Protein AF-0000000075414018 (afdb_homodimer)

Radius of gyration: 24.76 Å; Cα contacts (8 Å, |Δi|>4): 828; chains: 2; bounding box: 47×87×66 Å

Nearest PDB structures (foldseek):
  7f3n-assembly1_A  TM=3.105E-01  e=4.179E+00  Ralstonia pseudosolanacearum GMI1000
  7kpt-assembly1_A  TM=2.726E-01  e=4.692E+00  Penicillium citrinum
  1mwt-assembly2_B  TM=1.739E-01  e=2.953E+00  Staphylococcus aureus
  7f3n-assembly1_A  TM=3.103E-01  e=3.962E+00  Ralstonia pseudosolanacearum GMI1000
  8esr-assembly1_A  TM=2.698E-01  e=2.080E+00  Schizosaccharomyces pombe

Foldseek 3Di:
DPPPQPLDLVSVVVCLVPDDQDPVDDLLVSLLSVLCSQAVNLQSVLQVVPVNRVLPPQPDFWLCVCVRHPQSSLQSLLCSQAVWHKDADFCFDPPDPDRHTFRMWTADPPDDRQTQETEHEGGLNDDPVVQVVRVVVQVVSNVRSVLVVQVVCLVVQADGDQAAKGKYWYYYNQKIWIWIWHDDVHIDIGTQAMAGHQRYSVCVVRVVRVSVSSNSSSNVNNVNSVSVVVRRPPDRPDPPVSVVSVVVSVVVVD/DPPPQPLDLVSVVVCLVPDDQDPVDDLVVSLLSVLCSQAVVLQSVLQVVPVNRVLPPQPDFWLVVCVRHPQSSLQSLLCSQAVWHKDADFCFDPPDPDRHTFRMWTADPPPGRQTQETEHEGGQNDDPVVQVVRVVVQLVSNVRSVLVVQVVCLVVQADGDQAAKGKYWYYYNQKIWIWIWHDDVHIDIGTQAMAGHQRYSVCVVRVVRVSVSSNSSSNVNNVNSVSVVVRRPPDRPDPPVSVVSVVVSVVVVD

Structure (mmCIF, N/CA/C/O backbone):
data_AF-0000000075414018-model_v1
#
loop_
_entity.id
_entity.type
_entity.pdbx_description
1 polymer 'Uncharacterized protein'
#
loop_
_atom_site.group_PDB
_atom_site.id
_atom_site.type_symbol
_atom_site.label_atom_id
_atom_site.label_alt_id
_atom_site.label_comp_id
_atom_site.label_asym_id
_atom_site.label_entity_id
_atom_site.label_seq_id
_atom_site.pdbx_PDB_ins_code
_atom_site.Cartn_x
_atom_site.Cartn_y
_atom_site.Cartn_z
_atom_site.occupancy
_atom_site.B_iso_or_equiv
_atom_site.auth_seq_id
_atom_site.auth_comp_id
_atom_site.auth_asym_id
_atom_site.auth_atom_id
_atom_site.pdbx_PDB_model_num
ATOM 1 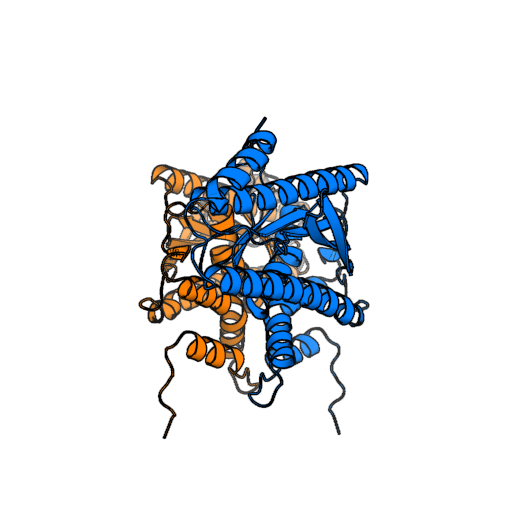N N . MET A 1 1 ? -22.734 8.133 -31.516 1 28.34 1 MET A N 1
ATOM 2 C CA . MET A 1 1 ? -23.406 7.254 -30.562 1 28.34 1 MET A CA 1
ATOM 3 C C . MET A 1 1 ? -22.453 6.789 -29.484 1 28.34 1 MET A C 1
ATOM 5 O O . MET A 1 1 ? -21.391 6.246 -29.781 1 28.34 1 MET A O 1
ATOM 9 N N . SER A 1 2 ? -22.469 7.406 -28.297 1 36.97 2 SER A N 1
ATOM 10 C CA . SER A 1 2 ? -21.609 7.09 -27.172 1 36.97 2 SER A CA 1
ATOM 11 C C . SER A 1 2 ? -21.609 5.594 -26.875 1 36.97 2 SER A C 1
ATOM 13 O O . SER A 1 2 ? -22.656 4.969 -26.797 1 36.97 2 SER A O 1
ATOM 15 N N . GLN A 1 3 ? -20.703 4.945 -27.406 1 41.31 3 GLN A N 1
ATOM 16 C CA . GLN A 1 3 ? -20.672 3.506 -27.172 1 41.31 3 GLN A CA 1
ATOM 17 C C . GLN A 1 3 ? -21.203 3.16 -25.781 1 41.31 3 GLN A C 1
ATOM 19 O O . GLN A 1 3 ? -21.016 3.928 -24.844 1 41.31 3 GLN A O 1
ATOM 24 N N . PRO A 1 4 ? -22.141 2.365 -25.75 1 46.34 4 PRO A N 1
ATOM 25 C CA . PRO A 1 4 ? -22.688 1.96 -24.438 1 46.34 4 PRO A CA 1
ATOM 26 C C . PRO A 1 4 ? -21.594 1.666 -23.422 1 46.34 4 PRO A C 1
ATOM 28 O O . PRO A 1 4 ? -20.531 1.152 -23.766 1 46.34 4 PRO A O 1
ATOM 31 N N . GLU A 1 5 ? -21.562 2.484 -22.328 1 54.38 5 GLU A N 1
ATOM 32 C CA . GLU A 1 5 ? -20.609 2.4 -21.234 1 54.38 5 GLU A CA 1
ATOM 33 C C . GLU A 1 5 ? -20.5 0.971 -20.719 1 54.38 5 GLU A C 1
ATOM 35 O O . GLU A 1 5 ? -21.5 0.322 -20.422 1 54.38 5 GLU A O 1
ATOM 40 N N . ASP A 1 6 ? -19.547 0.156 -21.141 1 59.69 6 ASP A N 1
ATOM 41 C CA . ASP A 1 6 ? -19.203 -1.153 -20.594 1 59.69 6 ASP A CA 1
ATOM 42 C C . ASP A 1 6 ? -18.938 -1.069 -19.094 1 59.69 6 ASP A C 1
ATOM 44 O O . ASP A 1 6 ? -17.906 -0.539 -18.672 1 59.69 6 ASP A O 1
ATOM 48 N N . HIS A 1 7 ? -20.016 -1.499 -18.344 1 67.06 7 HIS A N 1
ATOM 49 C CA . HIS A 1 7 ? -19.922 -1.432 -16.875 1 67.06 7 HIS A CA 1
ATOM 50 C C . HIS A 1 7 ? -19.297 -2.699 -16.312 1 67.06 7 HIS A C 1
ATOM 52 O O . HIS A 1 7 ? -19.469 -3.006 -15.133 1 67.06 7 HIS A O 1
ATOM 58 N N . SER A 1 8 ? -18.609 -3.324 -17.297 1 70.88 8 SER A N 1
ATOM 59 C CA . SER A 1 8 ? -17.859 -4.5 -16.875 1 70.88 8 SER A CA 1
ATOM 60 C C . SER A 1 8 ? -16.547 -4.102 -16.219 1 70.88 8 SER A C 1
ATOM 62 O O . SER A 1 8 ? -16.172 -2.928 -16.219 1 70.88 8 SER A O 1
ATOM 64 N N . ALA A 1 9 ? -15.969 -5.062 -15.555 1 74.94 9 ALA A N 1
ATOM 65 C CA . ALA A 1 9 ? -14.656 -4.855 -14.953 1 74.94 9 ALA A CA 1
ATOM 66 C C . ALA A 1 9 ? -13.672 -4.285 -15.977 1 74.94 9 ALA A C 1
ATOM 68 O O . ALA A 1 9 ? -12.945 -3.34 -15.68 1 74.94 9 ALA A O 1
ATOM 69 N N . ARG A 1 10 ? -13.773 -4.805 -17.125 1 77 10 ARG A N 1
ATOM 70 C CA . ARG A 1 10 ? -12.883 -4.352 -18.188 1 77 10 ARG A CA 1
ATOM 71 C C . ARG A 1 10 ? -13.227 -2.926 -18.625 1 77 10 ARG A C 1
ATOM 73 O O . ARG A 1 10 ? -12.328 -2.113 -18.859 1 77 10 ARG A O 1
ATOM 80 N N . GLY A 1 11 ? -14.508 -2.703 -18.656 1 78.69 11 GLY A N 1
ATOM 81 C CA . GLY A 1 11 ? -14.938 -1.36 -19.016 1 78.69 11 GLY A CA 1
ATOM 82 C C . GLY A 1 11 ? -14.445 -0.3 -18.047 1 78.69 11 GLY A C 1
ATOM 83 O O . GLY A 1 11 ? -13.969 0.756 -18.469 1 78.69 11 GLY A O 1
ATOM 84 N N . TRP A 1 12 ? -14.492 -0.627 -16.812 1 82.44 12 TRP A N 1
ATOM 85 C CA . TRP A 1 12 ? -14.031 0.314 -15.797 1 82.44 12 TRP A CA 1
ATOM 86 C C . TRP A 1 12 ? -12.523 0.477 -15.852 1 82.44 12 TRP A C 1
ATOM 88 O O . TRP A 1 12 ? -12.008 1.592 -15.734 1 82.44 12 TRP A O 1
ATOM 98 N N . ASP A 1 13 ? -11.891 -0.584 -16.062 1 80.44 13 ASP A N 1
ATOM 99 C CA . ASP A 1 13 ? -10.438 -0.55 -16.188 1 80.44 13 ASP A CA 1
ATOM 100 C C . ASP A 1 13 ? -10.008 0.32 -17.359 1 80.44 13 ASP A C 1
ATOM 102 O O . ASP A 1 13 ? -9.102 1.146 -17.234 1 80.44 13 ASP A O 1
ATOM 106 N N . ASP A 1 14 ? -10.703 0.189 -18.391 1 80.56 14 ASP A N 1
ATOM 107 C CA . ASP A 1 14 ? -10.406 0.976 -19.578 1 80.56 14 ASP A CA 1
ATOM 108 C C . ASP A 1 14 ? -10.719 2.453 -19.359 1 80.56 14 ASP A C 1
ATOM 110 O O . ASP A 1 14 ? -9.953 3.326 -19.781 1 80.56 14 ASP A O 1
ATOM 114 N N . ALA A 1 15 ? -11.781 2.639 -18.719 1 82.62 15 ALA A N 1
ATOM 115 C CA . ALA A 1 15 ? -12.195 4.016 -18.469 1 82.62 15 ALA A CA 1
ATOM 116 C C . ALA A 1 15 ? -11.164 4.746 -17.609 1 82.62 15 ALA A C 1
ATOM 118 O O . ALA A 1 15 ? -10.797 5.887 -17.906 1 82.62 15 ALA A O 1
ATOM 119 N N . ILE A 1 16 ? -10.672 4.082 -16.625 1 83 16 ILE A N 1
ATOM 120 C CA . ILE A 1 16 ? -9.719 4.703 -15.711 1 83 16 ILE A CA 1
ATOM 121 C C . ILE A 1 16 ? -8.391 4.918 -16.422 1 83 16 ILE A C 1
ATOM 123 O O . ILE A 1 16 ? -7.77 5.98 -16.297 1 83 16 ILE A O 1
ATOM 127 N N . ASN A 1 17 ? -8.039 3.988 -17.172 1 79.38 17 ASN A N 1
ATOM 128 C CA . ASN A 1 17 ? -6.746 4.051 -17.844 1 79.38 17 ASN A CA 1
ATOM 129 C C . ASN A 1 17 ? -6.742 5.105 -18.953 1 79.38 17 ASN A C 1
ATOM 131 O O . ASN A 1 17 ? -5.711 5.719 -19.234 1 79.38 17 ASN A O 1
ATOM 135 N N . ASN A 1 18 ? -7.906 5.355 -19.469 1 79.25 18 ASN A N 1
ATOM 136 C CA . ASN A 1 18 ? -7.965 6.262 -20.609 1 79.25 18 ASN A CA 1
ATOM 137 C C . ASN A 1 18 ? -8.438 7.652 -20.203 1 79.25 18 ASN A C 1
ATOM 139 O O . ASN A 1 18 ? -8.594 8.531 -21.047 1 79.25 18 ASN A O 1
ATOM 143 N N . THR A 1 19 ? -8.703 7.707 -18.953 1 83.25 19 THR A N 1
ATOM 144 C CA . THR A 1 19 ? -9.055 9.039 -18.469 1 83.25 19 THR A CA 1
ATOM 145 C C . THR A 1 19 ? -7.902 10.016 -18.703 1 83.25 19 THR A C 1
ATOM 147 O O . THR A 1 19 ? -6.781 9.781 -18.25 1 83.25 19 THR A O 1
ATOM 150 N N . ILE A 1 20 ? -8.18 11.031 -19.406 1 79.81 20 ILE A N 1
ATOM 151 C CA . ILE A 1 20 ? -7.16 12.023 -19.719 1 79.81 20 ILE A CA 1
ATOM 152 C C . ILE A 1 20 ? -7.172 13.125 -18.656 1 79.81 20 ILE A C 1
ATOM 154 O O . ILE A 1 20 ? -8.234 13.617 -18.266 1 79.81 20 ILE A O 1
ATOM 158 N N . ILE A 1 21 ? -6.059 13.375 -18.141 1 83.88 21 ILE A N 1
ATOM 159 C CA . ILE A 1 21 ? -5.879 14.547 -17.281 1 83.88 21 ILE A CA 1
ATOM 160 C C . ILE A 1 21 ? -5.43 15.734 -18.125 1 83.88 21 ILE A C 1
ATOM 162 O O . ILE A 1 21 ? -4.281 15.797 -18.562 1 83.88 21 ILE A O 1
ATOM 166 N N . SER A 1 22 ? -6.348 16.594 -18.359 1 81.56 22 SER A N 1
ATOM 167 C CA . SER A 1 22 ? -6.141 17.703 -19.281 1 81.56 22 SER A CA 1
ATOM 168 C C . SER A 1 22 ? -5.699 18.969 -18.547 1 81.56 22 SER A C 1
ATOM 170 O O . SER A 1 22 ? -6.137 19.219 -17.422 1 81.56 22 SER A O 1
ATOM 172 N N . ASN A 1 23 ? -4.949 19.672 -19.25 1 79.56 23 ASN A N 1
ATOM 173 C CA . ASN A 1 23 ? -4.52 20.953 -18.703 1 79.56 23 ASN A CA 1
ATOM 174 C C . ASN A 1 23 ? -5.672 21.953 -18.656 1 79.56 23 ASN A C 1
ATOM 176 O O . ASN A 1 23 ? -5.574 22.984 -17.984 1 79.56 23 ASN A O 1
ATOM 180 N N . THR A 1 24 ? -6.738 21.609 -19.312 1 86.75 24 THR A N 1
ATOM 181 C CA . THR A 1 24 ? -7.895 22.5 -19.297 1 86.75 24 THR A CA 1
ATOM 182 C C . THR A 1 24 ? -8.781 22.219 -18.094 1 86.75 24 THR A C 1
ATOM 184 O O . THR A 1 24 ? -9.688 23 -17.781 1 86.75 24 THR A O 1
ATOM 187 N N . ASP A 1 25 ? -8.5 21.188 -17.422 1 86.69 25 ASP A N 1
ATOM 188 C CA . ASP A 1 25 ? -9.234 20.859 -16.203 1 86.69 25 ASP A CA 1
ATOM 189 C C . ASP A 1 25 ? -8.891 21.812 -15.078 1 86.69 25 ASP A C 1
ATOM 191 O O . ASP A 1 25 ? -7.773 22.328 -15.008 1 86.69 25 ASP A O 1
ATOM 195 N N . SER A 1 26 ? -9.992 22.078 -14.273 1 92.44 26 SER A N 1
ATOM 196 C CA . SER A 1 26 ? -9.664 22.75 -13.031 1 92.44 26 SER A CA 1
ATOM 197 C C . SER A 1 26 ? -8.695 21.938 -12.188 1 92.44 26 SER A C 1
ATOM 199 O O . SER A 1 26 ? -8.602 20.719 -12.344 1 92.44 26 SER A O 1
ATOM 201 N N . ASP A 1 27 ? -7.996 22.578 -11.32 1 91.06 27 ASP A N 1
ATOM 202 C CA . ASP A 1 27 ? -7.035 21.906 -10.453 1 91.06 27 ASP A CA 1
ATOM 203 C C . ASP A 1 27 ? -7.711 20.797 -9.656 1 91.06 27 ASP A C 1
ATOM 205 O O . ASP A 1 27 ? -7.16 19.688 -9.531 1 91.06 27 ASP A O 1
ATOM 209 N N . ILE A 1 28 ? -8.875 21.125 -9.188 1 93.5 28 ILE A N 1
ATOM 210 C CA . ILE A 1 28 ? -9.602 20.172 -8.375 1 93.5 28 ILE A CA 1
ATOM 211 C C . ILE A 1 28 ? -9.961 18.938 -9.219 1 93.5 28 ILE A C 1
ATOM 213 O O . ILE A 1 28 ? -9.859 17.812 -8.75 1 93.5 28 ILE A O 1
ATOM 217 N N . LEU A 1 29 ? -10.406 19.156 -10.422 1 93.88 29 LEU A N 1
ATOM 218 C CA . LEU A 1 29 ? -10.781 18.047 -11.297 1 93.88 29 LEU A CA 1
ATOM 219 C C . LEU A 1 29 ? -9.562 17.234 -11.703 1 93.88 29 LEU A C 1
ATOM 221 O O . LEU A 1 29 ? -9.617 16 -11.727 1 93.88 29 LEU A O 1
ATOM 225 N N . MET A 1 30 ? -8.5 17.906 -12.016 1 93.06 30 MET A N 1
ATOM 226 C CA . MET A 1 30 ? -7.258 17.203 -12.359 1 93.06 30 MET A CA 1
ATOM 227 C C . MET A 1 30 ? -6.805 16.312 -11.219 1 93.06 30 MET A C 1
ATOM 229 O O . MET A 1 30 ? -6.496 15.133 -11.438 1 93.06 30 MET A O 1
ATOM 233 N N . ASN A 1 31 ? -6.824 16.875 -10.07 1 94.56 31 ASN A N 1
ATOM 234 C CA . ASN A 1 31 ? -6.391 16.141 -8.891 1 94.56 31 ASN A CA 1
ATOM 235 C C . ASN A 1 31 ? -7.34 14.992 -8.555 1 94.56 31 ASN A C 1
ATOM 237 O O . ASN A 1 31 ? -6.906 13.93 -8.109 1 94.56 31 ASN A O 1
ATOM 241 N N . THR A 1 32 ? -8.586 15.242 -8.797 1 95.88 32 THR A N 1
ATOM 242 C CA . THR A 1 32 ? -9.562 14.188 -8.57 1 95.88 32 THR A CA 1
ATOM 243 C C . THR A 1 32 ? -9.328 13.023 -9.523 1 95.88 32 THR A C 1
ATOM 245 O O . THR A 1 32 ? -9.367 11.859 -9.109 1 95.88 32 THR A O 1
ATOM 248 N N . LYS A 1 33 ? -9.109 13.312 -10.758 1 93.06 33 LYS A N 1
ATOM 249 C CA . LYS A 1 33 ? -8.812 12.273 -11.742 1 93.06 33 LYS A CA 1
ATOM 250 C C . LYS A 1 33 ? -7.562 11.492 -11.359 1 93.06 33 LYS A C 1
ATOM 252 O O . LYS A 1 33 ? -7.531 10.266 -11.477 1 93.06 33 LYS A O 1
ATOM 257 N N . LYS A 1 34 ? -6.57 12.211 -10.867 1 92.88 34 LYS A N 1
ATOM 258 C CA . LYS A 1 34 ? -5.34 11.562 -10.422 1 92.88 34 LYS A CA 1
ATOM 259 C C . LYS A 1 34 ? -5.609 10.617 -9.258 1 92.88 34 LYS A C 1
ATOM 261 O O . LYS A 1 34 ? -5.109 9.492 -9.234 1 92.88 34 LYS A O 1
ATOM 266 N N . LEU A 1 35 ? -6.391 11.086 -8.344 1 95.56 35 LEU A N 1
ATOM 267 C CA . LEU A 1 35 ? -6.742 10.281 -7.176 1 95.56 35 LEU A CA 1
ATOM 268 C C . LEU A 1 35 ? -7.453 9 -7.598 1 95.56 35 LEU A C 1
ATOM 270 O O . LEU A 1 35 ? -7.129 7.914 -7.105 1 95.56 35 LEU A O 1
ATOM 274 N N . MET A 1 36 ? -8.375 9.125 -8.5 1 94.5 36 MET A N 1
ATOM 275 C CA . MET A 1 36 ? -9.133 7.973 -8.977 1 94.5 36 MET A CA 1
ATOM 276 C C . MET A 1 36 ? -8.227 6.977 -9.688 1 94.5 36 MET A C 1
ATOM 278 O O . MET A 1 36 ? -8.328 5.77 -9.469 1 94.5 36 MET A O 1
ATOM 282 N N . LYS A 1 37 ? -7.332 7.465 -10.453 1 91.31 37 LYS A N 1
ATOM 283 C CA . LYS A 1 37 ? -6.418 6.609 -11.203 1 91.31 37 LYS A CA 1
ATOM 284 C C . LYS A 1 37 ? -5.516 5.816 -10.258 1 91.31 37 LYS A C 1
ATOM 286 O O . LYS A 1 37 ? -5.168 4.668 -10.547 1 91.31 37 LYS A O 1
ATOM 291 N N . GLU A 1 38 ? -5.195 6.391 -9.141 1 92.81 38 GLU A N 1
ATOM 292 C CA . GLU A 1 38 ? -4.238 5.777 -8.227 1 92.81 38 GLU A CA 1
ATOM 293 C C . GLU A 1 38 ? -4.926 4.785 -7.293 1 92.81 38 GLU A C 1
ATOM 295 O O . GLU A 1 38 ? -4.277 3.9 -6.73 1 92.81 38 GLU A O 1
ATOM 300 N N . THR A 1 39 ? -6.215 4.938 -7.145 1 95.06 39 THR A N 1
ATOM 301 C CA . THR A 1 39 ? -6.785 4.188 -6.027 1 95.06 39 THR A CA 1
ATOM 302 C C . THR A 1 39 ? -7.887 3.25 -6.512 1 95.06 39 THR A C 1
ATOM 304 O O . THR A 1 39 ? -8.125 2.201 -5.91 1 95.06 39 THR A O 1
ATOM 307 N N . LEU A 1 40 ? -8.547 3.539 -7.559 1 94.62 40 LEU A N 1
ATOM 308 C CA . LEU A 1 40 ? -9.719 2.779 -7.988 1 94.62 40 LEU A CA 1
ATOM 309 C C . LEU A 1 40 ? -9.32 1.375 -8.43 1 94.62 40 LEU A C 1
ATOM 311 O O . LEU A 1 40 ? -10.047 0.41 -8.18 1 94.62 40 LEU A O 1
ATOM 315 N N . PRO A 1 41 ? -8.148 1.21 -9.102 1 92.06 41 PRO A N 1
ATOM 316 C CA . PRO A 1 41 ? -7.781 -0.121 -9.594 1 92.06 41 PRO A CA 1
ATOM 317 C C . PRO A 1 41 ? -7.734 -1.167 -8.484 1 92.06 41 PRO A C 1
ATOM 319 O O . PRO A 1 41 ? -8.031 -2.34 -8.719 1 92.06 41 PRO A O 1
ATOM 322 N N . LYS A 1 42 ? -7.406 -0.772 -7.301 1 93.81 42 LYS A N 1
ATOM 323 C CA . LYS A 1 42 ? -7.352 -1.711 -6.184 1 93.81 42 LYS A CA 1
ATOM 324 C C . LYS A 1 42 ? -8.734 -2.279 -5.875 1 93.81 42 LYS A C 1
ATOM 326 O O . LYS A 1 42 ? -8.867 -3.461 -5.547 1 93.81 42 LYS A O 1
ATOM 331 N N . PHE A 1 43 ? -9.688 -1.477 -5.996 1 95.06 43 PHE A N 1
ATOM 332 C CA . PHE A 1 43 ? -11.055 -1.914 -5.742 1 95.06 43 PHE A CA 1
ATOM 333 C C . PHE A 1 43 ? -11.562 -2.785 -6.883 1 95.06 43 PHE A C 1
ATOM 335 O O . PHE A 1 43 ? -12.18 -3.826 -6.648 1 95.06 43 PHE A O 1
ATOM 342 N N . LEU A 1 44 ? -11.266 -2.377 -8.07 1 93.38 44 LEU A N 1
ATOM 343 C CA . LEU A 1 44 ? -11.719 -3.152 -9.219 1 93.38 44 LEU A CA 1
ATOM 344 C C . LEU A 1 44 ? -11.117 -4.555 -9.203 1 93.38 44 LEU A C 1
ATOM 346 O O . LEU A 1 44 ? -11.797 -5.527 -9.531 1 93.38 44 LEU A O 1
ATOM 350 N N . LYS A 1 45 ? -9.852 -4.555 -8.844 1 92.88 45 LYS A N 1
ATOM 351 C CA . LYS A 1 45 ? -9.188 -5.844 -8.664 1 92.88 45 LYS A CA 1
ATOM 352 C C . LYS A 1 45 ? -9.938 -6.719 -7.668 1 92.88 45 LYS A C 1
ATOM 354 O O . LYS A 1 45 ? -10.203 -7.891 -7.938 1 92.88 45 LYS A O 1
ATOM 359 N N . ALA A 1 46 ? -10.273 -6.195 -6.574 1 93.81 46 ALA A N 1
ATOM 360 C CA . ALA A 1 46 ? -10.992 -6.941 -5.547 1 93.81 46 ALA A CA 1
ATOM 361 C C . ALA A 1 46 ? -12.359 -7.402 -6.055 1 93.81 46 ALA A C 1
ATOM 363 O O . ALA A 1 46 ? -12.758 -8.547 -5.836 1 93.81 46 ALA A O 1
ATOM 364 N N . PHE A 1 47 ? -13.102 -6.504 -6.75 1 93.44 47 PHE A N 1
ATOM 365 C CA . PHE A 1 47 ? -14.43 -6.816 -7.27 1 93.44 47 PHE A CA 1
ATOM 366 C C . PHE A 1 47 ? -14.367 -7.988 -8.242 1 93.44 47 PHE A C 1
ATOM 368 O O . PHE A 1 47 ? -15.289 -8.812 -8.289 1 93.44 47 PHE A O 1
ATOM 375 N N . SER A 1 48 ? -13.32 -8.07 -8.953 1 89.75 48 SER A N 1
ATOM 376 C CA . SER A 1 48 ? -13.188 -9.07 -10 1 89.75 48 SER A CA 1
ATOM 377 C C . SER A 1 48 ? -12.961 -10.461 -9.406 1 89.75 48 SER A C 1
ATOM 379 O O . SER A 1 48 ? -13.055 -11.469 -10.117 1 89.75 48 SER A O 1
ATOM 381 N N . LEU A 1 49 ? -12.664 -10.523 -8.125 1 90.25 49 LEU A N 1
ATOM 382 C CA . LEU A 1 49 ? -12.375 -11.805 -7.488 1 90.25 49 LEU A CA 1
ATOM 383 C C . LEU A 1 49 ? -13.664 -12.5 -7.074 1 90.25 49 LEU A C 1
ATOM 385 O O . LEU A 1 49 ? -13.633 -13.617 -6.543 1 90.25 49 LEU A O 1
ATOM 389 N N . THR A 1 50 ? -14.805 -11.898 -7.223 1 87.94 50 THR A N 1
ATOM 390 C CA . THR A 1 50 ? -16.125 -12.453 -7 1 87.94 50 THR A CA 1
ATOM 391 C C . THR A 1 50 ? -16.234 -13.07 -5.602 1 87.94 50 THR A C 1
ATOM 393 O O . THR A 1 50 ? -16.281 -12.344 -4.605 1 87.94 50 THR A O 1
ATOM 396 N N . THR A 1 51 ? -16.156 -14.414 -5.473 1 85.88 51 THR A N 1
ATOM 397 C CA . THR A 1 51 ? -16.344 -15.078 -4.191 1 85.88 51 THR A CA 1
ATOM 398 C C . THR A 1 51 ? -15.133 -14.875 -3.289 1 85.88 51 THR A C 1
ATOM 400 O O . THR A 1 51 ? -15.234 -14.984 -2.064 1 85.88 51 THR A O 1
ATOM 403 N N . LEU A 1 52 ? -13.992 -14.531 -3.889 1 88.69 52 LEU A N 1
ATOM 404 C CA . LEU A 1 52 ? -12.766 -14.344 -3.119 1 88.69 52 LEU A CA 1
ATOM 405 C C . LEU A 1 52 ? -12.508 -12.859 -2.863 1 88.69 52 LEU A C 1
ATOM 407 O O . LEU A 1 52 ? -11.406 -12.477 -2.463 1 88.69 52 LEU A O 1
ATOM 411 N N . ASN A 1 53 ? -13.547 -12.055 -3.09 1 92.06 53 ASN A N 1
ATOM 412 C CA . ASN A 1 53 ? -13.445 -10.617 -2.865 1 92.06 53 ASN A CA 1
ATOM 413 C C . ASN A 1 53 ? -13.188 -10.297 -1.396 1 92.06 53 ASN A C 1
ATOM 415 O O . ASN A 1 53 ? -14.062 -10.508 -0.548 1 92.06 53 ASN A O 1
ATOM 419 N N . PRO A 1 54 ? -12.016 -9.742 -1.152 1 91.69 54 PRO A N 1
ATOM 420 C CA . PRO A 1 54 ? -11.672 -9.492 0.249 1 91.69 54 PRO A CA 1
ATOM 421 C C . PRO A 1 54 ? -12.578 -8.453 0.904 1 91.69 54 PRO A C 1
ATOM 423 O O . PRO A 1 54 ? -12.695 -8.414 2.131 1 91.69 54 PRO A O 1
ATOM 426 N N . LEU A 1 55 ? -13.195 -7.664 0.148 1 94.56 55 LEU A N 1
ATOM 427 C CA . LEU A 1 55 ? -14.031 -6.602 0.686 1 94.56 55 LEU A CA 1
ATOM 428 C C . LEU A 1 55 ? -15.352 -7.164 1.209 1 94.56 55 LEU A C 1
ATOM 430 O O . LEU A 1 55 ? -16.094 -6.477 1.92 1 94.56 55 LEU A O 1
ATOM 434 N N . ARG A 1 56 ? -15.586 -8.367 0.884 1 93.38 56 ARG A N 1
ATOM 435 C CA . ARG A 1 56 ? -16.797 -9.039 1.366 1 93.38 56 ARG A CA 1
ATOM 436 C C . ARG A 1 56 ? -16.453 -10.094 2.412 1 93.38 56 ARG A C 1
ATOM 438 O O . ARG A 1 56 ? -17.344 -10.758 2.949 1 93.38 56 ARG A O 1
ATOM 445 N N . ASP A 1 57 ? -15.188 -10.273 2.646 1 90.12 57 ASP A N 1
ATOM 446 C CA . ASP A 1 57 ? -14.711 -11.281 3.588 1 90.12 57 ASP A CA 1
ATOM 447 C C . ASP A 1 57 ? -14.508 -10.68 4.977 1 90.12 57 ASP A C 1
ATOM 449 O O . ASP A 1 57 ? -13.539 -9.945 5.207 1 90.12 57 ASP A O 1
ATOM 453 N N . ILE A 1 58 ? -15.281 -11.023 5.863 1 88.62 58 ILE A N 1
ATOM 454 C CA . ILE A 1 58 ? -15.242 -10.445 7.199 1 88.62 58 ILE A CA 1
ATOM 455 C C . ILE A 1 58 ? -14.07 -11.031 7.984 1 88.62 58 ILE A C 1
ATOM 457 O O . ILE A 1 58 ? -13.703 -10.523 9.047 1 88.62 58 ILE A O 1
ATOM 461 N N . THR A 1 59 ? -13.43 -12.086 7.441 1 89.12 59 THR A N 1
ATOM 462 C CA . THR A 1 59 ? -12.359 -12.766 8.164 1 89.12 59 THR A CA 1
ATOM 463 C C . THR A 1 59 ? -11 -12.219 7.738 1 89.12 59 THR A C 1
ATOM 465 O O . THR A 1 59 ? -9.969 -12.625 8.281 1 89.12 59 THR A O 1
ATOM 468 N N . ILE A 1 60 ? -11.023 -11.312 6.867 1 90.5 60 ILE A N 1
ATOM 469 C CA . ILE A 1 60 ? -9.758 -10.75 6.402 1 90.5 60 ILE A CA 1
ATOM 470 C C . ILE A 1 60 ? -9.008 -10.133 7.574 1 90.5 60 ILE A C 1
ATOM 472 O O . ILE A 1 60 ? -9.617 -9.555 8.4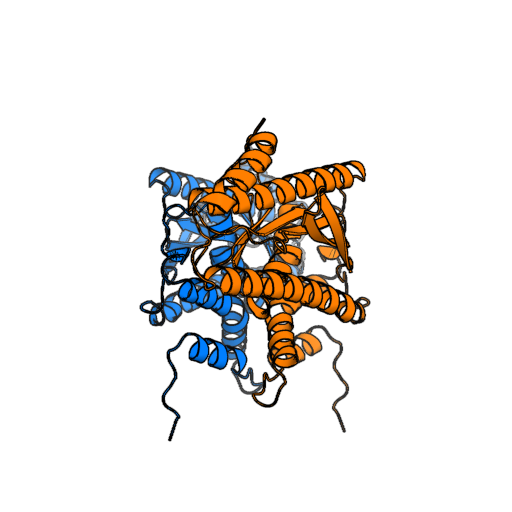77 1 90.5 60 ILE A O 1
ATOM 476 N N . LEU A 1 61 ? -7.695 -10.172 7.457 1 92.62 61 LEU A N 1
ATOM 477 C CA . LEU A 1 61 ? -6.828 -9.633 8.5 1 92.62 61 LEU A CA 1
ATOM 478 C C . LEU A 1 61 ? -6.809 -8.109 8.453 1 92.62 61 LEU A C 1
ATOM 480 O O . LEU A 1 61 ? -7.051 -7.512 7.402 1 92.62 61 LEU A O 1
ATOM 484 N N . GLU A 1 62 ? -6.504 -7.547 9.555 1 94.75 62 GLU A N 1
ATOM 485 C CA . GLU A 1 62 ? -6.496 -6.094 9.711 1 94.75 62 GLU A CA 1
ATOM 486 C C . GLU A 1 62 ? -5.484 -5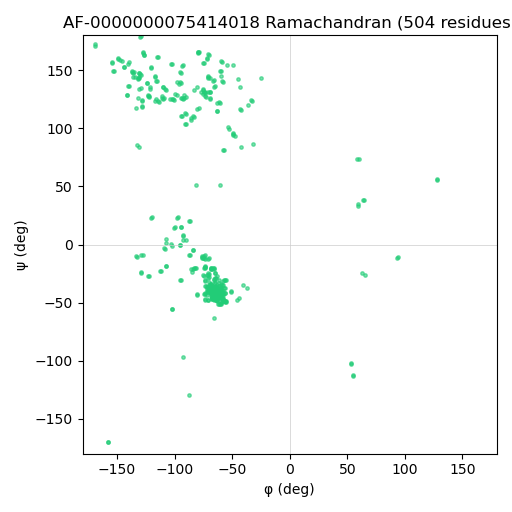.441 8.773 1 94.75 62 GLU A C 1
ATOM 488 O O . GLU A 1 62 ? -5.84 -4.57 7.977 1 94.75 62 GLU A O 1
ATOM 493 N N . LYS A 1 63 ? -4.293 -5.918 8.805 1 95.44 63 LYS A N 1
ATOM 494 C CA . LYS A 1 63 ? -3.225 -5.238 8.078 1 95.44 63 LYS A CA 1
ATOM 495 C C . LYS A 1 63 ? -3.445 -5.324 6.57 1 95.44 63 LYS A C 1
ATOM 497 O O . LYS A 1 63 ? -3.418 -4.309 5.875 1 95.44 63 LYS A O 1
ATOM 502 N N . PRO A 1 64 ? -3.754 -6.496 6.047 1 95.06 64 PRO A N 1
ATOM 503 C CA . PRO A 1 64 ? -4.055 -6.547 4.613 1 95.06 64 PRO A CA 1
ATOM 504 C C . PRO A 1 64 ? -5.242 -5.672 4.23 1 95.06 64 PRO A C 1
ATOM 506 O O . PRO A 1 64 ? -5.227 -5.031 3.176 1 95.06 64 PRO A O 1
ATOM 509 N N . HIS A 1 65 ? -6.219 -5.637 5.07 1 96.19 65 HIS A N 1
ATOM 510 C CA . HIS A 1 65 ? -7.391 -4.812 4.789 1 96.19 65 HIS A CA 1
ATOM 511 C C . HIS A 1 65 ? -7.02 -3.334 4.719 1 96.19 65 HIS A C 1
ATOM 513 O O . HIS A 1 65 ? -7.375 -2.643 3.764 1 96.19 65 HIS A O 1
ATOM 519 N N . LEU A 1 66 ? -6.293 -2.887 5.664 1 97.5 66 LEU A N 1
ATOM 520 C CA . LEU A 1 66 ? -5.906 -1.48 5.715 1 97.5 66 LEU A CA 1
ATOM 521 C C . LEU A 1 66 ? -4.922 -1.146 4.602 1 97.5 66 LEU A C 1
ATOM 523 O O . LEU A 1 66 ? -5.043 -0.104 3.951 1 97.5 66 LEU A O 1
ATOM 527 N N . ASN A 1 67 ? -3.984 -2.035 4.348 1 96.69 67 ASN A N 1
ATOM 528 C CA . ASN A 1 67 ? -2.916 -1.798 3.381 1 96.69 67 ASN A CA 1
ATOM 529 C C . ASN A 1 67 ? -3.445 -1.801 1.949 1 96.69 67 ASN A C 1
ATOM 531 O O . ASN A 1 67 ? -2.867 -1.162 1.068 1 96.69 67 ASN A O 1
ATOM 535 N N . GLN A 1 68 ? -4.523 -2.469 1.759 1 95.75 68 GLN A N 1
ATOM 536 C CA . GLN A 1 68 ? -5.027 -2.6 0.397 1 95.75 68 GLN A CA 1
ATOM 537 C C . GLN A 1 68 ? -6.07 -1.526 0.091 1 95.75 68 GLN A C 1
ATOM 539 O O . GLN A 1 68 ? -6.164 -1.052 -1.042 1 95.75 68 GLN A O 1
ATOM 544 N N . PHE A 1 69 ? -6.801 -1.105 1.15 1 96.69 69 PHE A N 1
ATOM 545 C CA . PHE A 1 69 ? -8 -0.382 0.747 1 96.69 69 PHE A CA 1
ATOM 546 C C . PHE A 1 69 ? -8.102 0.949 1.481 1 96.69 69 PHE A C 1
ATOM 548 O O . PHE A 1 69 ? -8.734 1.887 0.993 1 96.69 69 PHE A O 1
ATOM 555 N N . VAL A 1 70 ? -7.504 1.081 2.615 1 97.94 70 VAL A N 1
ATOM 556 C CA . VAL A 1 70 ? -7.699 2.293 3.402 1 97.94 70 VAL A CA 1
ATOM 557 C C . VAL A 1 70 ? -6.492 3.215 3.246 1 97.94 70 VAL A C 1
ATOM 559 O O . VAL A 1 70 ? -6.613 4.328 2.727 1 97.94 70 VAL A O 1
ATOM 562 N N . HIS A 1 71 ? -5.332 2.736 3.531 1 98.12 71 HIS A N 1
ATOM 563 C CA . HIS A 1 71 ? -4.129 3.562 3.572 1 98.12 71 HIS A CA 1
ATOM 564 C C . HIS A 1 71 ? -3.793 4.113 2.191 1 98.12 71 HIS A C 1
ATOM 566 O O . HIS A 1 71 ? -3.4 5.277 2.061 1 98.12 71 HIS A O 1
ATOM 572 N N . PRO A 1 72 ? -3.979 3.332 1.169 1 97.38 72 PRO A N 1
ATOM 573 C CA . PRO A 1 72 ? -3.625 3.877 -0.143 1 97.38 72 PRO A CA 1
ATOM 574 C C . PRO A 1 72 ? -4.473 5.09 -0.527 1 97.38 72 PRO A C 1
ATOM 576 O O . PRO A 1 72 ? -3.967 6.027 -1.146 1 97.38 72 PRO A O 1
ATOM 579 N N . ILE A 1 73 ? -5.711 5.066 -0.167 1 98.06 73 ILE A N 1
ATOM 580 C CA . ILE A 1 73 ? -6.59 6.188 -0.484 1 98.06 73 ILE A CA 1
ATOM 581 C C . ILE A 1 73 ? -6.156 7.418 0.304 1 98.06 73 ILE A C 1
ATOM 583 O O . ILE A 1 73 ? -6.066 8.516 -0.249 1 98.06 73 ILE A O 1
ATOM 587 N N . MET A 1 74 ? -5.891 7.211 1.548 1 98.5 74 MET A N 1
ATOM 588 C CA . MET A 1 74 ? -5.461 8.312 2.402 1 98.5 74 MET A CA 1
ATOM 589 C C . MET A 1 74 ? -4.125 8.875 1.935 1 98.5 74 MET A C 1
ATOM 591 O O . MET A 1 74 ? -3.943 10.094 1.872 1 98.5 74 MET A O 1
ATOM 595 N N . ASP A 1 75 ? -3.266 7.977 1.606 1 98.38 75 ASP A N 1
ATOM 596 C CA . ASP A 1 75 ? -1.934 8.344 1.139 1 98.38 75 ASP A CA 1
ATOM 597 C C . ASP A 1 75 ? -2.012 9.211 -0.119 1 98.38 75 ASP A C 1
ATOM 599 O O . ASP A 1 75 ? -1.427 10.289 -0.174 1 98.38 75 ASP A O 1
ATOM 603 N N . SER A 1 76 ? -2.758 8.758 -1.063 1 97.69 76 SER A N 1
ATOM 604 C CA . SER A 1 76 ? -2.875 9.461 -2.334 1 97.69 76 SER A CA 1
ATOM 605 C C . SER A 1 76 ? -3.59 10.805 -2.16 1 97.69 76 SER A C 1
ATOM 607 O O . SER A 1 76 ? -3.143 11.82 -2.686 1 97.69 76 SER A O 1
ATOM 609 N N . ALA A 1 77 ? -4.645 10.812 -1.403 1 98.62 77 ALA A N 1
ATOM 610 C CA . ALA A 1 77 ? -5.422 12.039 -1.221 1 98.62 77 ALA A CA 1
ATOM 611 C C . ALA A 1 77 ? -4.602 13.102 -0.5 1 98.62 77 ALA A C 1
ATOM 613 O O . ALA A 1 77 ? -4.578 14.266 -0.915 1 98.62 77 ALA A O 1
ATOM 614 N N . LEU A 1 78 ? -3.965 12.711 0.522 1 98.38 78 LEU A N 1
ATOM 615 C CA . LEU A 1 78 ? -3.17 13.648 1.313 1 98.38 78 LEU A CA 1
ATOM 616 C C . LEU A 1 78 ? -2.035 14.234 0.482 1 98.38 78 LEU A C 1
ATOM 618 O O . LEU A 1 78 ? -1.725 15.422 0.599 1 98.38 78 LEU A O 1
ATOM 622 N N . TRP A 1 79 ? -1.479 13.375 -0.308 1 96.88 79 TRP A N 1
ATOM 623 C CA . TRP A 1 79 ? -0.372 13.867 -1.121 1 96.88 79 TRP A CA 1
ATOM 624 C C . TRP A 1 79 ? -0.875 14.805 -2.213 1 96.88 79 TRP A C 1
ATOM 626 O O . TRP A 1 79 ? -0.341 15.906 -2.395 1 96.88 79 TRP A O 1
ATOM 636 N N . ILE A 1 80 ? -1.884 14.414 -2.9 1 95.88 80 ILE A N 1
ATOM 637 C CA . ILE A 1 80 ? -2.363 15.117 -4.086 1 95.88 80 ILE A CA 1
ATOM 638 C C . ILE A 1 80 ? -2.975 16.453 -3.678 1 95.88 80 ILE A C 1
ATOM 640 O O . ILE A 1 80 ? -2.744 17.469 -4.332 1 95.88 80 ILE A O 1
ATOM 644 N N . PHE A 1 81 ? -3.646 16.484 -2.562 1 97.62 81 PHE A N 1
ATOM 645 C CA . PHE A 1 81 ? -4.449 17.656 -2.258 1 97.62 81 PHE A CA 1
ATOM 646 C C . PHE A 1 81 ? -3.803 18.484 -1.154 1 97.62 81 PHE A C 1
ATOM 648 O O . PHE A 1 81 ? -4.117 19.672 -0.99 1 97.62 81 PHE A O 1
ATOM 655 N N . ALA A 1 82 ? -2.877 17.906 -0.378 1 96.19 82 ALA A N 1
ATOM 656 C CA . ALA A 1 82 ? -2.391 18.656 0.783 1 96.19 82 ALA A CA 1
ATOM 657 C C . ALA A 1 82 ? -0.867 18.609 0.866 1 96.19 82 ALA A C 1
ATOM 659 O O . ALA A 1 82 ? -0.264 19.266 1.712 1 96.19 82 ALA A O 1
ATOM 660 N N . LYS A 1 83 ? -0.224 17.75 0.028 1 93.38 83 LYS A N 1
ATOM 661 C CA . LYS A 1 83 ? 1.222 17.562 0.074 1 93.38 83 LYS A CA 1
ATOM 662 C C . LYS A 1 83 ? 1.665 17.062 1.447 1 93.38 83 LYS A C 1
ATOM 664 O O . LYS A 1 83 ? 2.676 17.516 1.981 1 93.38 83 LYS A O 1
ATOM 669 N N . VAL A 1 84 ? 0.817 16.297 2.021 1 95.69 84 VAL A N 1
ATOM 670 C CA . VAL A 1 84 ? 1.146 15.602 3.262 1 95.69 84 VAL A CA 1
ATOM 671 C C . VAL A 1 84 ? 1.678 14.211 2.949 1 95.69 84 VAL A C 1
ATOM 673 O O . VAL A 1 84 ? 1.052 13.453 2.201 1 95.69 84 VAL A O 1
ATOM 676 N N . TYR A 1 85 ? 2.848 13.938 3.479 1 95.5 85 TYR A N 1
ATOM 677 C CA . TYR A 1 85 ? 3.463 12.633 3.262 1 95.5 85 TYR A CA 1
ATOM 678 C C . TYR A 1 85 ? 2.969 11.625 4.285 1 95.5 85 TYR A C 1
ATOM 680 O O . TYR A 1 85 ? 3.367 11.664 5.453 1 95.5 85 TYR A O 1
ATOM 688 N N . TYR A 1 86 ? 2.146 10.68 3.818 1 97 86 TYR A N 1
ATOM 689 C CA . TYR A 1 86 ? 1.512 9.68 4.672 1 97 86 TYR A CA 1
ATOM 690 C C . TYR A 1 86 ? 2.23 8.336 4.57 1 97 86 TYR A C 1
ATOM 692 O O . TYR A 1 86 ? 2.449 7.828 3.469 1 97 86 TYR A O 1
ATOM 700 N N . ILE A 1 87 ? 2.643 7.82 5.719 1 95.56 87 ILE A N 1
ATOM 701 C CA . ILE A 1 87 ? 3.25 6.496 5.789 1 95.56 87 ILE A CA 1
ATOM 702 C C . ILE A 1 87 ? 2.434 5.602 6.719 1 95.56 87 ILE A C 1
ATOM 704 O O . ILE A 1 87 ? 1.746 6.094 7.617 1 95.56 87 ILE A O 1
ATOM 708 N N . TYR A 1 88 ? 2.521 4.285 6.41 1 97 88 TYR A N 1
ATOM 709 C CA . TYR A 1 88 ? 1.739 3.377 7.238 1 97 88 TYR A CA 1
ATOM 710 C C . TYR A 1 88 ? 2.48 2.062 7.457 1 97 88 TYR A C 1
ATOM 712 O O . TYR A 1 88 ? 3.359 1.702 6.672 1 97 88 TYR A O 1
ATOM 720 N N . GLY A 1 89 ? 2.199 1.434 8.547 1 93.81 89 GLY A N 1
ATOM 721 C CA . GLY A 1 89 ? 2.863 0.23 9.016 1 93.81 89 GLY A CA 1
ATOM 722 C C . GLY A 1 89 ? 3.361 0.345 10.445 1 93.81 89 GLY A C 1
ATOM 723 O O . GLY A 1 89 ? 4.559 0.213 10.703 1 93.81 89 GLY A O 1
ATOM 724 N N . GLU A 1 90 ? 2.568 0.634 11.359 1 91.62 90 GLU A N 1
ATOM 725 C CA . GLU A 1 90 ? 2.867 0.729 12.789 1 91.62 90 GLU A CA 1
ATOM 726 C C . GLU A 1 90 ? 3.955 1.764 13.055 1 91.62 90 GLU A C 1
ATOM 728 O O . GLU A 1 90 ? 5.043 1.42 13.523 1 91.62 90 GLU A O 1
ATOM 733 N N . ILE A 1 91 ? 3.584 2.982 12.938 1 93.06 91 ILE A N 1
ATOM 734 C CA . ILE A 1 91 ? 4.523 4.098 13.023 1 93.06 91 ILE A CA 1
ATOM 735 C C . ILE A 1 91 ? 4.59 4.605 14.461 1 93.06 91 ILE A C 1
ATOM 737 O O . ILE A 1 91 ? 3.566 4.969 15.047 1 93.06 91 ILE A O 1
ATOM 741 N N . PRO A 1 92 ? 5.75 4.652 14.969 1 90.06 92 PRO A N 1
ATOM 742 C CA . PRO A 1 92 ? 5.863 5.238 16.297 1 90.06 92 PRO A CA 1
ATOM 743 C C . PRO A 1 92 ? 5.602 6.742 16.312 1 90.06 92 PRO A C 1
ATOM 745 O O . PRO A 1 92 ? 6.094 7.461 15.438 1 90.06 92 PRO A O 1
ATOM 748 N N . LEU A 1 93 ? 4.82 7.129 17.156 1 85.56 93 LEU A N 1
ATOM 749 C CA . LEU A 1 93 ? 4.594 8.562 17.328 1 85.56 93 LEU A CA 1
ATOM 750 C C . LEU A 1 93 ? 5.566 9.148 18.344 1 85.56 93 LEU A C 1
ATOM 752 O O . LEU A 1 93 ? 5.68 8.641 19.469 1 85.56 93 LEU A O 1
ATOM 756 N N . LYS A 1 94 ? 6.422 9.938 17.875 1 68.25 94 LYS A N 1
ATOM 757 C CA . LYS A 1 94 ? 7.453 10.516 18.734 1 68.25 94 LYS A CA 1
ATOM 758 C C . LYS A 1 94 ? 6.848 11.5 19.719 1 68.25 94 LYS A C 1
ATOM 760 O O . LYS A 1 94 ? 5.887 12.203 19.406 1 68.25 94 LYS A O 1
ATOM 765 N N . GLY A 1 95 ? 7.398 11.469 20.828 1 59.34 95 GLY A N 1
ATOM 766 C CA . GLY A 1 95 ? 7.055 12.445 21.844 1 59.34 95 GLY A CA 1
ATOM 767 C C . GLY A 1 95 ? 5.957 11.977 22.781 1 59.34 95 GLY A C 1
ATOM 768 O O . GLY A 1 95 ? 5.582 12.68 23.719 1 59.34 95 GLY A O 1
ATOM 769 N N . MET A 1 96 ? 5.402 10.867 22.281 1 57.12 96 MET A N 1
ATOM 770 C CA . MET A 1 96 ? 4.359 10.383 23.172 1 57.12 96 MET A CA 1
ATOM 771 C C . MET A 1 96 ? 4.965 9.711 24.406 1 57.12 96 MET A C 1
ATOM 773 O O . MET A 1 96 ? 6.027 9.094 24.312 1 57.12 96 MET A O 1
ATOM 777 N N . LYS A 1 97 ? 4.508 10.117 25.547 1 53.81 97 LYS A N 1
ATOM 778 C CA . LYS A 1 97 ? 4.902 9.492 26.797 1 53.81 97 LYS A CA 1
ATOM 779 C C . LYS A 1 97 ? 4.883 7.969 26.688 1 53.81 97 LYS A C 1
ATOM 781 O O . LYS A 1 97 ? 5.797 7.293 27.156 1 53.81 97 LYS A O 1
ATOM 786 N N . THR A 1 98 ? 3.797 7.504 26.109 1 54.66 98 THR A N 1
ATOM 787 C CA . THR A 1 98 ? 3.697 6.062 25.891 1 54.66 98 THR A CA 1
ATOM 788 C C . THR A 1 98 ? 4.047 5.707 24.453 1 54.66 98 THR A C 1
ATOM 790 O O . THR A 1 98 ? 3.668 6.418 23.516 1 54.66 98 THR A O 1
ATOM 793 N N . LYS A 1 99 ? 4.883 4.809 24.406 1 67.69 99 LYS A N 1
ATOM 794 C CA . LYS A 1 99 ? 5.277 4.305 23.094 1 67.69 99 LYS A CA 1
ATOM 795 C C . LYS A 1 99 ? 4.074 3.766 22.312 1 67.69 99 LYS A C 1
ATOM 797 O O . LYS A 1 99 ? 3.607 2.656 22.578 1 67.69 99 LYS A O 1
ATOM 802 N N . VAL A 1 100 ? 3.381 4.723 21.719 1 81.69 100 VAL A N 1
ATOM 803 C CA . VAL A 1 100 ? 2.219 4.324 20.922 1 81.69 100 VAL A CA 1
ATOM 804 C C . VAL A 1 100 ? 2.592 4.262 19.453 1 81.69 100 VAL A C 1
ATOM 806 O O . VAL A 1 100 ? 3.41 5.055 18.969 1 81.69 100 VAL A O 1
ATOM 809 N N . ARG A 1 101 ? 2.045 3.213 18.828 1 91.12 101 ARG A N 1
ATOM 810 C CA . ARG A 1 101 ? 2.209 3.07 17.391 1 91.12 101 ARG A CA 1
ATOM 811 C C . ARG A 1 101 ? 0.884 3.279 16.672 1 91.12 101 ARG A C 1
ATOM 813 O O . ARG A 1 101 ? -0.155 2.779 17.109 1 91.12 101 ARG A O 1
ATOM 820 N N . ALA A 1 102 ? 0.901 4.141 15.766 1 95.06 102 ALA A N 1
ATOM 821 C CA . ALA A 1 102 ? -0.262 4.34 14.906 1 95.06 102 ALA A CA 1
ATOM 822 C C . ALA A 1 102 ? -0.154 3.498 13.633 1 95.06 102 ALA A C 1
ATOM 824 O O . ALA A 1 102 ? 0.949 3.176 13.188 1 95.06 102 ALA A O 1
ATOM 825 N N . ASP A 1 103 ? -1.27 3.162 13.047 1 96.5 103 ASP A N 1
ATOM 826 C CA . ASP A 1 103 ? -1.265 2.395 11.805 1 96.5 103 ASP A CA 1
ATOM 827 C C . ASP A 1 103 ? -0.763 3.244 10.641 1 96.5 103 ASP A C 1
ATOM 829 O O . ASP A 1 103 ? -0.221 2.713 9.672 1 96.5 103 ASP A O 1
ATOM 833 N N . GLY A 1 104 ? -0.964 4.555 10.727 1 97.25 104 GLY A N 1
ATOM 834 C CA . GLY A 1 104 ? -0.48 5.504 9.734 1 97.25 104 GLY A CA 1
ATOM 835 C C . GLY A 1 104 ? -0.25 6.891 10.297 1 97.25 104 GLY A C 1
ATOM 836 O O . GLY A 1 104 ? -0.874 7.273 11.289 1 97.25 104 GLY A O 1
ATOM 837 N N . VAL A 1 105 ? 0.695 7.566 9.734 1 96.56 105 VAL A N 1
ATOM 838 C CA . VAL A 1 105 ? 1.009 8.93 10.156 1 96.56 105 VAL A CA 1
ATOM 839 C C . VAL A 1 105 ? 1.312 9.797 8.938 1 96.56 105 VAL A C 1
ATOM 841 O O . VAL A 1 105 ? 1.98 9.344 8 1 96.56 105 VAL A O 1
ATOM 844 N N . GLY A 1 106 ? 0.778 10.992 8.945 1 96.5 106 GLY A N 1
ATOM 845 C CA . GLY A 1 106 ? 1.043 11.953 7.891 1 96.5 106 GLY A CA 1
ATOM 846 C C . GLY A 1 106 ? 1.892 13.125 8.352 1 96.5 106 GLY A C 1
ATOM 847 O O . GLY A 1 106 ? 1.637 13.703 9.406 1 96.5 106 GLY A O 1
ATOM 848 N N . PHE A 1 107 ? 2.873 13.477 7.527 1 94.62 107 PHE A N 1
ATOM 849 C CA . PHE A 1 107 ? 3.84 14.508 7.883 1 94.62 107 PHE A CA 1
ATOM 850 C C . PHE A 1 107 ? 3.75 15.688 6.926 1 94.62 107 PHE A C 1
ATOM 852 O O . PHE A 1 107 ? 3.59 15.508 5.715 1 94.62 107 PHE A O 1
ATOM 859 N N . LEU A 1 108 ? 3.965 16.781 7.531 1 91.62 108 LEU A N 1
ATOM 860 C CA . LEU A 1 108 ? 4.176 17.969 6.707 1 91.62 108 LEU A CA 1
ATOM 861 C C . LEU A 1 108 ? 5.566 17.953 6.082 1 91.62 108 LEU A C 1
ATOM 863 O O . LEU A 1 108 ? 6.516 17.453 6.68 1 91.62 108 LEU A O 1
ATOM 867 N N . ASN A 1 109 ? 5.867 18.203 4.793 1 76.94 109 ASN A N 1
ATOM 868 C CA . ASN A 1 109 ? 7.145 18.062 4.109 1 76.94 109 ASN A CA 1
ATOM 869 C C . ASN A 1 109 ? 7.777 19.422 3.799 1 76.94 109 ASN A C 1
ATOM 871 O O . ASN A 1 109 ? 8.734 19.5 3.029 1 76.94 109 ASN A O 1
ATOM 875 N N . ASP A 1 110 ? 7.301 20.406 4.09 1 66.5 110 ASP A N 1
ATOM 876 C CA . ASP A 1 110 ? 7.883 21.703 3.777 1 66.5 110 ASP A CA 1
ATOM 877 C C . ASP A 1 110 ? 8.766 22.203 4.922 1 66.5 110 ASP A C 1
ATOM 879 O O . ASP A 1 110 ? 9.961 21.922 4.969 1 66.5 110 ASP A O 1
ATOM 883 N N . VAL A 1 111 ? 8.156 23.078 5.801 1 55.31 111 VAL A N 1
ATOM 884 C CA . VAL A 1 111 ? 8.867 23.859 6.816 1 55.31 111 VAL A CA 1
ATOM 885 C C . VAL A 1 111 ? 9.461 22.906 7.855 1 55.31 111 VAL A C 1
ATOM 887 O O . VAL A 1 111 ? 10.648 23.016 8.188 1 55.31 111 VAL A O 1
ATOM 890 N N . ILE A 1 112 ? 8.43 22.188 8.539 1 65.38 112 ILE A N 1
ATOM 891 C CA . ILE A 1 112 ? 8.844 21.281 9.609 1 65.38 112 ILE A CA 1
ATOM 892 C C . ILE A 1 112 ? 8.164 19.922 9.43 1 65.38 112 ILE A C 1
ATOM 894 O O . ILE A 1 112 ? 7.027 19.859 8.953 1 65.38 112 ILE A O 1
ATOM 898 N N . ASN A 1 113 ? 8.883 18.875 9.391 1 83.38 113 ASN A N 1
ATOM 899 C CA . ASN A 1 113 ? 8.453 17.484 9.289 1 83.38 113 ASN A CA 1
ATOM 900 C C . ASN A 1 113 ? 7.582 17.062 10.469 1 83.38 113 ASN A C 1
ATOM 902 O O . ASN A 1 113 ? 7.828 16.031 11.102 1 83.38 113 ASN A O 1
ATOM 906 N N . TYR A 1 114 ? 6.438 17.984 10.75 1 89.25 114 TYR A N 1
ATOM 907 C CA . TYR A 1 114 ? 5.52 17.656 11.836 1 89.25 114 TYR A CA 1
ATOM 908 C C . TYR A 1 114 ? 4.5 16.609 11.391 1 89.25 114 TYR A C 1
ATOM 910 O O . TYR A 1 114 ? 3.943 16.703 10.297 1 89.25 114 TYR A O 1
ATOM 918 N N . PRO A 1 115 ? 4.32 15.688 12.227 1 94.06 115 PRO A N 1
ATOM 919 C CA . PRO A 1 115 ? 3.146 14.844 12 1 94.06 115 PRO A CA 1
ATOM 920 C C . PRO A 1 115 ? 1.837 15.547 12.336 1 94.06 115 PRO A C 1
ATOM 922 O O . PRO A 1 115 ? 1.715 16.156 13.406 1 94.06 115 PRO A O 1
ATOM 925 N N . ILE A 1 116 ? 0.856 15.516 11.438 1 95.62 116 ILE A N 1
ATOM 926 C CA . ILE A 1 116 ? -0.4 16.203 11.703 1 95.62 116 ILE A CA 1
ATOM 927 C C . ILE A 1 116 ? -1.57 15.242 11.508 1 95.62 116 ILE A C 1
ATOM 929 O O . ILE A 1 116 ? -2.723 15.602 11.766 1 95.62 116 ILE A O 1
ATOM 933 N N . VAL A 1 117 ? -1.288 14.039 10.969 1 97.62 117 VAL A N 1
ATOM 934 C CA . VAL A 1 117 ? -2.32 13.039 10.703 1 97.62 117 VAL A CA 1
ATOM 935 C C . VAL A 1 117 ? -1.967 11.734 11.414 1 97.62 117 VAL A C 1
ATOM 937 O O . VAL A 1 117 ? -0.807 11.32 11.422 1 97.62 117 VAL A O 1
ATOM 940 N N . CYS A 1 118 ? -2.896 11.102 11.969 1 97.38 118 CYS A N 1
ATOM 941 C CA . CYS A 1 118 ? -2.738 9.75 12.484 1 97.38 118 CYS A CA 1
ATOM 942 C C . CYS A 1 118 ? -3.943 8.883 12.133 1 97.38 118 CYS A C 1
ATOM 944 O O . CYS A 1 118 ? -5.051 9.398 11.969 1 97.38 118 CYS A O 1
ATOM 946 N N . GLY A 1 119 ? -3.693 7.637 11.969 1 97.44 119 GLY A N 1
ATOM 947 C CA . GLY A 1 119 ? -4.754 6.711 11.602 1 97.44 119 GLY A CA 1
ATOM 948 C C . GLY A 1 119 ? -4.711 5.414 12.391 1 97.44 119 GLY A C 1
ATOM 949 O O . GLY A 1 119 ? -3.631 4.891 12.68 1 97.44 119 GLY A O 1
ATOM 950 N N . GLU A 1 120 ? -5.918 4.926 12.68 1 96.88 120 GLU A N 1
ATOM 951 C CA . GLU A 1 120 ? -6.148 3.629 13.312 1 96.88 120 GLU A CA 1
ATOM 952 C C . GLU A 1 120 ? -7.203 2.824 12.555 1 96.88 120 GLU A C 1
ATOM 954 O O . GLU A 1 120 ? -8.141 3.395 11.992 1 96.88 120 GLU A O 1
ATOM 959 N N . GLY A 1 121 ? -6.961 1.584 12.523 1 95.44 121 GLY A N 1
ATOM 960 C CA . GLY A 1 121 ? -7.961 0.757 11.875 1 95.44 121 GLY A CA 1
ATOM 961 C C . GLY A 1 121 ? -8.055 -0.64 12.461 1 95.44 121 GLY A C 1
ATOM 962 O O . GLY A 1 121 ? -7.145 -1.087 13.164 1 95.44 121 GLY A O 1
ATOM 963 N N . ALA A 1 122 ? -9.203 -1.235 12.18 1 94.19 122 ALA A N 1
ATOM 964 C CA . ALA A 1 122 ? -9.477 -2.611 12.578 1 94.19 122 ALA A CA 1
ATOM 965 C C . ALA A 1 122 ? -9.938 -3.449 11.391 1 94.19 122 ALA A C 1
ATOM 967 O O . ALA A 1 122 ? -10.305 -2.906 10.344 1 94.19 122 ALA A O 1
ATOM 968 N N . ARG A 1 123 ? -9.898 -4.695 11.594 1 92.44 123 ARG A N 1
ATOM 969 C CA . ARG A 1 123 ? -10.422 -5.59 10.57 1 92.44 123 ARG A CA 1
ATOM 970 C C . ARG A 1 123 ? -11.938 -5.5 10.484 1 92.44 123 ARG A C 1
ATOM 972 O O . ARG A 1 123 ? -12.602 -5.121 11.453 1 92.44 123 ARG A O 1
ATOM 979 N N . PRO A 1 124 ? -12.477 -5.977 9.391 1 90.94 124 PRO A N 1
ATOM 980 C CA . PRO A 1 124 ? -13.93 -5.891 9.203 1 90.94 124 PRO A CA 1
ATOM 981 C C . PRO A 1 124 ? -14.703 -6.699 10.242 1 90.94 124 PRO A C 1
ATOM 983 O O . PRO A 1 124 ? -15.82 -6.324 10.617 1 90.94 124 PRO A O 1
ATOM 986 N N . GLY A 1 125 ? -14.211 -7.727 10.773 1 90.44 125 GLY A N 1
ATOM 987 C CA . GLY A 1 125 ? -14.906 -8.562 11.734 1 90.44 125 GLY A CA 1
ATOM 988 C C . GLY A 1 125 ? -14.609 -8.188 13.172 1 90.44 125 GLY A C 1
ATOM 989 O O . GLY A 1 125 ? -14.938 -8.938 14.102 1 90.44 125 GLY A O 1
ATOM 990 N N . ALA A 1 126 ? -14.062 -7.051 13.383 1 92.69 126 ALA A N 1
ATOM 991 C CA . ALA A 1 126 ? -13.68 -6.637 14.734 1 92.69 126 ALA A CA 1
ATOM 992 C C . ALA A 1 126 ? -14.914 -6.305 15.578 1 92.69 126 ALA A C 1
ATOM 994 O O . ALA A 1 126 ? -15.977 -5.984 15.039 1 92.69 126 ALA A O 1
ATOM 995 N N . SER A 1 127 ? -14.742 -6.312 16.875 1 93.12 127 SER A N 1
ATOM 996 C CA . SER A 1 127 ? -15.828 -6.016 17.812 1 93.12 127 SER A CA 1
ATOM 997 C C . SER A 1 127 ? -16.062 -4.516 17.922 1 93.12 127 SER A C 1
ATOM 999 O O . SER A 1 127 ? -15.188 -3.717 17.594 1 93.12 127 SER A O 1
ATOM 1001 N N . GLN A 1 128 ? -17.172 -4.219 18.5 1 93.06 128 GLN A N 1
ATOM 1002 C CA . GLN A 1 128 ? -17.5 -2.818 18.75 1 93.06 128 GLN A CA 1
ATOM 1003 C C . GLN A 1 128 ? -16.562 -2.195 19.766 1 93.06 128 GLN A C 1
ATOM 1005 O O . GLN A 1 128 ? -16.219 -1.015 19.656 1 93.06 128 GLN A O 1
ATOM 1010 N N . GLN A 1 129 ? -16.219 -2.93 20.688 1 94.62 129 GLN A N 1
ATOM 1011 C CA . GLN A 1 129 ? -15.281 -2.432 21.688 1 94.62 129 GLN A CA 1
ATOM 1012 C C . GLN A 1 129 ? -13.961 -2.02 21.031 1 94.62 129 GLN A C 1
ATOM 1014 O O . GLN A 1 129 ? -13.352 -1.023 21.438 1 94.62 129 GLN A O 1
ATOM 1019 N N . LYS A 1 130 ? -13.5 -2.805 20.094 1 94.44 130 LYS A N 1
ATOM 1020 C CA . LYS A 1 130 ? -12.281 -2.455 19.375 1 94.44 130 LYS A CA 1
ATOM 1021 C C . LYS A 1 130 ? -12.414 -1.101 18.688 1 94.44 130 LYS A C 1
ATOM 1023 O O . LYS A 1 130 ? -11.461 -0.318 18.656 1 94.44 130 LYS A O 1
ATOM 1028 N N . SER A 1 131 ? -13.57 -0.854 18.25 1 92.75 131 SER A N 1
ATOM 1029 C CA . SER A 1 131 ? -13.828 0.429 17.594 1 92.75 131 SER A CA 1
ATOM 1030 C C . SER A 1 131 ? -13.68 1.583 18.578 1 92.75 131 SER A C 1
ATOM 1032 O O . SER A 1 131 ? -13.062 2.602 18.266 1 92.75 131 SER A O 1
ATOM 1034 N N . VAL A 1 132 ? -14.242 1.434 19.688 1 94.56 132 VAL A N 1
ATOM 1035 C CA . VAL A 1 132 ? -14.188 2.463 20.719 1 94.56 132 VAL A CA 1
ATOM 1036 C C . VAL A 1 132 ? -12.742 2.664 21.156 1 94.56 132 VAL A C 1
ATOM 1038 O O . VAL A 1 132 ? -12.281 3.801 21.312 1 94.56 132 VAL A O 1
ATOM 1041 N N . ASP A 1 133 ? -12.055 1.578 21.391 1 94.25 133 ASP A N 1
ATOM 1042 C CA . ASP A 1 133 ? -10.656 1.644 21.797 1 94.25 133 ASP A CA 1
ATOM 1043 C C . ASP A 1 133 ? -9.812 2.375 20.75 1 94.25 133 ASP A C 1
ATOM 1045 O O . ASP A 1 133 ? -8.938 3.176 21.109 1 94.25 133 ASP A O 1
ATOM 1049 N N . ASP A 1 134 ? -10.094 2.084 19.516 1 94.75 134 ASP A N 1
ATOM 1050 C CA . ASP A 1 134 ? -9.344 2.721 18.438 1 94.75 134 ASP A CA 1
ATOM 1051 C C . ASP A 1 134 ? -9.664 4.211 18.344 1 94.75 134 ASP A C 1
ATOM 1053 O O . ASP A 1 134 ? -8.781 5.027 18.062 1 94.75 134 ASP A O 1
ATOM 1057 N N . ASP A 1 135 ? -10.898 4.547 18.641 1 94.81 135 ASP A N 1
ATOM 1058 C CA . ASP A 1 135 ? -11.289 5.953 18.656 1 94.81 135 ASP A CA 1
ATOM 1059 C C . ASP A 1 135 ? -10.562 6.715 19.766 1 94.81 135 ASP A C 1
ATOM 1061 O O . ASP A 1 135 ? -10.062 7.82 19.531 1 94.81 135 ASP A O 1
ATOM 1065 N N . VAL A 1 136 ? -10.531 6.141 20.844 1 95.5 136 VAL A N 1
ATOM 1066 C CA . VAL A 1 136 ? -9.875 6.77 21.984 1 95.5 136 VAL A CA 1
ATOM 1067 C C . VAL A 1 136 ? -8.383 6.895 21.719 1 95.5 136 VAL A C 1
ATOM 1069 O O . VAL A 1 136 ? -7.789 7.953 21.953 1 95.5 136 VAL A O 1
ATOM 1072 N N . LYS A 1 137 ? -7.812 5.816 21.25 1 94.5 137 LYS A N 1
ATOM 1073 C CA . LYS A 1 137 ? -6.391 5.828 20.938 1 94.5 137 LYS A CA 1
ATOM 1074 C C . LYS A 1 137 ? -6.074 6.91 19.906 1 94.5 137 LYS A C 1
ATOM 1076 O O . LYS A 1 137 ? -5.094 7.648 20.047 1 94.5 137 LYS A O 1
ATOM 1081 N N . ASN A 1 138 ? -6.902 7.008 18.906 1 95.88 138 ASN A N 1
ATOM 1082 C CA . ASN A 1 138 ? -6.676 7.988 17.844 1 95.88 138 ASN A CA 1
ATOM 1083 C C . ASN A 1 138 ? -6.809 9.414 18.375 1 95.88 138 ASN A C 1
ATOM 1085 O O . ASN A 1 138 ? -6.02 10.289 18.016 1 95.88 138 ASN A O 1
ATOM 1089 N N . ALA A 1 139 ? -7.789 9.625 19.188 1 95.38 139 ALA A N 1
ATOM 1090 C CA . ALA A 1 139 ? -7.98 10.945 19.797 1 95.38 139 ALA A CA 1
ATOM 1091 C C . ALA A 1 139 ? -6.773 11.336 20.641 1 95.38 139 ALA A C 1
ATOM 1093 O O . ALA A 1 139 ? -6.305 12.477 20.578 1 95.38 139 ALA A O 1
ATOM 1094 N N . LYS A 1 140 ? -6.293 10.43 21.391 1 93.5 140 LYS A N 1
ATOM 1095 C CA . LYS A 1 140 ? -5.109 10.688 22.203 1 93.5 140 LYS A CA 1
ATOM 1096 C C . LYS A 1 140 ? -3.902 11.016 21.328 1 93.5 140 LYS A C 1
ATOM 1098 O O . LYS A 1 140 ? -3.129 11.922 21.641 1 93.5 140 LYS A O 1
ATOM 1103 N N . SER A 1 141 ? -3.768 10.242 20.25 1 94.31 141 SER A N 1
ATOM 1104 C CA . SER A 1 141 ? -2.676 10.492 19.312 1 94.31 141 SER A CA 1
ATOM 1105 C C . SER A 1 141 ? -2.775 11.883 18.703 1 94.31 141 SER A C 1
ATOM 1107 O O . SER A 1 141 ? -1.764 12.57 18.531 1 94.31 141 SER A O 1
ATOM 1109 N N . MET A 1 142 ? -3.986 12.297 18.438 1 95.19 142 MET A N 1
ATOM 1110 C CA . MET A 1 142 ? -4.195 13.609 17.844 1 95.19 142 MET A CA 1
ATOM 1111 C C . MET A 1 142 ? -3.832 14.719 18.828 1 95.19 142 MET A C 1
ATOM 1113 O O . MET A 1 142 ? -3.25 15.734 18.438 1 95.19 142 MET A O 1
ATOM 1117 N N . VAL A 1 143 ? -4.145 14.492 20.047 1 93.44 143 VAL A N 1
ATOM 1118 C CA . VAL A 1 143 ? -3.777 15.453 21.094 1 93.44 143 VAL A CA 1
ATOM 1119 C C . VAL A 1 143 ? -2.258 15.547 21.188 1 93.44 143 VAL A C 1
ATOM 1121 O O . VAL A 1 143 ? -1.702 16.641 21.281 1 93.44 143 VAL A O 1
ATOM 1124 N N . GLU A 1 144 ? -1.676 14.422 21.109 1 91.5 144 GLU A N 1
ATOM 1125 C CA . GLU A 1 144 ? -0.221 14.391 21.219 1 91.5 144 GLU A CA 1
ATOM 1126 C C . GLU A 1 144 ? 0.442 15.086 20.031 1 91.5 144 GLU A C 1
ATOM 1128 O O . GLU A 1 144 ? 1.446 15.781 20.203 1 91.5 144 GLU A O 1
ATOM 1133 N N . LEU A 1 145 ? -0.076 14.844 18.891 1 92.88 145 LEU A N 1
ATOM 1134 C CA . LEU A 1 145 ? 0.447 15.539 17.719 1 92.88 145 LEU A CA 1
ATOM 1135 C C . LEU A 1 145 ? 0.354 17.047 17.891 1 92.88 145 LEU A C 1
ATOM 1137 O O . LEU A 1 145 ? 1.32 17.766 17.625 1 92.88 145 LEU A O 1
ATOM 1141 N N . TYR A 1 146 ? -0.803 17.453 18.344 1 92.25 146 TYR A N 1
ATOM 1142 C CA . TYR A 1 146 ? -1.04 18.875 18.562 1 92.25 146 TYR A CA 1
ATOM 1143 C C . TYR A 1 146 ? -0.029 19.453 19.547 1 92.25 146 TYR A C 1
ATOM 1145 O O . TYR A 1 146 ? 0.636 20.453 19.25 1 92.25 146 TYR A O 1
ATOM 1153 N N . ASN A 1 147 ? 0.113 18.766 20.625 1 90.06 147 ASN A N 1
ATOM 1154 C CA . ASN A 1 147 ? 1.009 19.234 21.688 1 90.06 147 ASN A CA 1
ATOM 1155 C C . ASN A 1 147 ? 2.461 19.25 21.219 1 90.06 147 ASN A C 1
ATOM 1157 O O . ASN A 1 147 ? 3.207 20.188 21.531 1 90.06 147 ASN A O 1
ATOM 1161 N N . ASN A 1 148 ? 2.809 18.281 20.531 1 88.19 148 ASN A N 1
ATOM 1162 C CA . ASN A 1 148 ? 4.18 18.219 20.031 1 88.19 148 ASN A CA 1
ATOM 1163 C C . ASN A 1 148 ? 4.508 19.406 19.125 1 88.19 148 ASN A C 1
ATOM 1165 O O . ASN A 1 148 ? 5.617 19.938 19.172 1 88.19 148 ASN A O 1
ATOM 1169 N N . ILE A 1 149 ? 3.611 19.812 18.297 1 88.44 149 ILE A N 1
ATOM 1170 C CA . ILE A 1 149 ? 3.83 20.938 17.406 1 88.44 149 ILE A CA 1
ATOM 1171 C C . ILE A 1 149 ? 3.928 22.219 18.219 1 88.44 149 ILE A C 1
ATOM 1173 O O . ILE A 1 149 ? 4.844 23.031 18.016 1 88.44 149 ILE A O 1
ATOM 1177 N N . VAL A 1 150 ? 3.023 22.344 19.125 1 88.44 150 VAL A N 1
ATOM 1178 C CA . VAL A 1 150 ? 2.982 23.547 19.938 1 88.44 150 VAL A CA 1
ATOM 1179 C C . VAL A 1 150 ? 4.285 23.672 20.734 1 88.44 150 VAL A C 1
ATOM 1181 O O . VAL A 1 150 ? 4.902 24.75 20.75 1 88.44 150 VAL A O 1
ATOM 1184 N N . ILE A 1 151 ? 4.68 22.562 21.312 1 86.44 151 ILE A N 1
ATOM 1185 C CA . ILE A 1 151 ? 5.898 22.562 22.125 1 86.44 151 ILE A CA 1
ATOM 1186 C C . ILE A 1 151 ? 7.102 22.859 21.234 1 86.44 151 ILE A C 1
ATOM 1188 O O . ILE A 1 151 ? 7.98 23.641 21.594 1 86.44 151 ILE A O 1
ATOM 1192 N N . SER A 1 152 ? 7.133 22.266 20.109 1 84.5 152 SER A N 1
ATOM 1193 C CA . SER A 1 152 ? 8.25 22.453 19.188 1 84.5 152 SER A CA 1
ATOM 1194 C C . SER A 1 152 ? 8.32 23.906 18.719 1 84.5 152 SER A C 1
ATOM 1196 O O . SER A 1 152 ? 9.414 24.469 18.594 1 84.5 152 SER A O 1
ATOM 1198 N N . GLU A 1 153 ? 7.258 24.516 18.484 1 84.81 153 GLU A N 1
ATOM 1199 C CA . GLU A 1 153 ? 7.223 25.922 18.062 1 84.81 153 GLU A CA 1
ATOM 1200 C C . GLU A 1 153 ? 7.637 26.844 19.188 1 84.81 153 GLU A C 1
ATOM 1202 O O . GLU A 1 153 ? 8.359 27.828 18.969 1 84.81 153 GLU A O 1
ATOM 1207 N N . ALA A 1 154 ? 7.191 26.516 20.312 1 84.12 154 ALA A N 1
ATOM 1208 C CA . ALA A 1 154 ? 7.559 27.312 21.484 1 84.12 154 ALA A CA 1
ATOM 1209 C C . ALA A 1 154 ? 9.062 27.234 21.75 1 84.12 154 ALA A C 1
ATOM 1211 O O . ALA A 1 154 ? 9.703 28.25 22.031 1 84.12 154 ALA A O 1
ATOM 1212 N N . ASP A 1 155 ? 9.539 26.031 21.641 1 84.25 155 ASP A N 1
ATOM 1213 C CA . ASP A 1 155 ? 10.961 25.812 21.859 1 84.25 155 ASP A CA 1
ATOM 1214 C C . ASP A 1 155 ? 11.805 26.562 20.828 1 84.25 155 ASP A C 1
ATOM 1216 O O . ASP A 1 155 ? 12.922 26.984 21.125 1 84.25 155 ASP A O 1
ATOM 1220 N N . ALA A 1 156 ? 11.289 26.797 19.719 1 81.44 156 ALA A N 1
ATOM 1221 C CA . ALA A 1 156 ? 11.992 27.516 18.656 1 81.44 156 ALA A CA 1
ATOM 1222 C C . ALA A 1 156 ? 11.703 29 18.719 1 81.44 156 ALA A C 1
ATOM 1224 O O . ALA A 1 156 ? 12.055 29.75 17.797 1 81.44 156 ALA A O 1
ATOM 1225 N N . HIS A 1 157 ? 10.93 29.406 19.781 1 82.12 157 HIS A N 1
ATOM 1226 C CA . HIS A 1 157 ? 10.617 30.797 20.047 1 82.12 157 HIS A CA 1
ATOM 1227 C C . HIS A 1 157 ? 9.773 31.391 18.922 1 82.12 157 HIS A C 1
ATOM 1229 O O . HIS A 1 157 ? 9.984 32.531 18.531 1 82.12 157 HIS A O 1
ATOM 1235 N N . ARG A 1 158 ? 8.945 30.609 18.469 1 81.31 158 ARG A N 1
ATOM 1236 C CA . ARG A 1 158 ? 8.008 31.078 17.453 1 81.31 158 ARG A CA 1
ATOM 1237 C C . ARG A 1 158 ? 6.633 31.344 18.047 1 81.31 158 ARG A C 1
ATOM 1239 O O . ARG A 1 158 ? 6.281 30.781 19.078 1 81.31 158 ARG A O 1
ATOM 1246 N N . GLN A 1 159 ? 6 32.219 17.312 1 81.81 159 GLN A N 1
ATOM 1247 C CA . GLN A 1 159 ? 4.621 32.469 17.719 1 81.81 159 GLN A CA 1
ATOM 1248 C C . GLN A 1 159 ? 3.758 31.219 17.516 1 81.81 159 GLN A C 1
ATOM 1250 O O . GLN A 1 159 ? 3.896 30.516 16.5 1 81.81 159 GLN A O 1
ATOM 1255 N N . LEU A 1 160 ? 2.943 31.078 18.438 1 80.88 160 LEU A N 1
ATOM 1256 C CA . LEU A 1 160 ? 2.068 29.922 18.359 1 80.88 160 LEU A CA 1
ATOM 1257 C C . LEU A 1 160 ? 0.989 30.109 17.297 1 80.88 160 LEU A C 1
ATOM 1259 O O . LEU A 1 160 ? 0.394 31.188 17.203 1 80.88 160 LEU A O 1
ATOM 1263 N N . PHE A 1 161 ? 0.854 29.172 16.531 1 85.88 161 PHE A N 1
ATOM 1264 C CA . PHE A 1 161 ? -0.213 29.156 15.539 1 85.88 161 PHE A CA 1
ATOM 1265 C C . PHE A 1 161 ? -1.519 28.656 16.156 1 85.88 161 PHE A C 1
ATOM 1267 O O . PHE A 1 161 ? -1.699 27.453 16.359 1 85.88 161 PHE A O 1
ATOM 1274 N N . THR A 1 162 ? -2.484 29.484 16.328 1 84.38 162 THR A N 1
ATOM 1275 C CA . THR A 1 162 ? -3.672 29.188 17.125 1 84.38 162 THR A CA 1
ATOM 1276 C C . THR A 1 162 ? -4.68 28.375 16.312 1 84.38 162 THR A C 1
ATOM 1278 O O . THR A 1 162 ? -5.586 27.766 16.859 1 84.38 162 THR A O 1
ATOM 1281 N N . ASP A 1 163 ? -4.594 28.391 15.008 1 90.38 163 ASP A N 1
ATOM 1282 C CA . ASP A 1 163 ? -5.574 27.688 14.18 1 90.38 163 ASP A CA 1
ATOM 1283 C C . ASP A 1 163 ? -5.055 26.328 13.75 1 90.38 163 ASP A C 1
ATOM 1285 O O . ASP A 1 163 ? -5.523 25.75 12.766 1 90.38 163 ASP A O 1
ATOM 1289 N N . LEU A 1 164 ? -4.125 25.875 14.547 1 94.19 164 LEU A N 1
ATOM 1290 C CA . LEU A 1 164 ? -3.555 24.562 14.281 1 94.19 164 LEU A CA 1
ATOM 1291 C C . LEU A 1 164 ? -4.609 23.469 14.438 1 94.19 164 LEU A C 1
ATOM 1293 O O . LEU A 1 164 ? -5.406 23.5 15.375 1 94.19 164 LEU A O 1
ATOM 1297 N N . LYS A 1 165 ? -4.59 22.594 13.516 1 97 165 LYS A N 1
ATOM 1298 C CA . LYS A 1 165 ? -5.453 21.406 13.578 1 97 165 LYS A CA 1
ATOM 1299 C C . LYS A 1 165 ? -4.664 20.125 13.32 1 97 165 LYS A C 1
ATOM 1301 O O . LYS A 1 165 ? -3.664 20.156 12.602 1 97 165 LYS A O 1
ATOM 1306 N N . THR A 1 166 ? -5.082 19.078 13.945 1 97.31 166 THR A N 1
ATOM 1307 C CA . THR A 1 166 ? -4.598 17.734 13.656 1 97.31 166 THR A CA 1
ATOM 1308 C C . THR A 1 166 ? -5.723 16.859 13.102 1 97.31 166 THR A C 1
ATOM 1310 O O . THR A 1 166 ? -6.898 17.203 13.234 1 97.31 166 THR A O 1
ATOM 1313 N N . TYR A 1 167 ? -5.379 15.797 12.469 1 98.56 167 TYR A N 1
ATOM 1314 C CA . TYR A 1 167 ? -6.352 15.047 11.68 1 98.56 167 TYR A CA 1
ATOM 1315 C C . TYR A 1 167 ? -6.273 13.562 12 1 98.56 167 TYR A C 1
ATOM 1317 O O . TYR A 1 167 ? -5.188 13.023 12.219 1 98.56 167 TYR A O 1
ATOM 1325 N N . GLY A 1 168 ? -7.449 12.93 12 1 98.62 168 GLY A N 1
ATOM 1326 C CA . GLY A 1 168 ? -7.543 11.523 12.383 1 98.62 168 GLY A CA 1
ATOM 1327 C C . GLY A 1 168 ? -8.312 10.688 11.383 1 98.62 168 GLY A C 1
ATOM 1328 O O . GLY A 1 168 ? -9.219 11.18 10.711 1 98.62 168 GLY A O 1
ATOM 1329 N N . ILE A 1 169 ? -7.891 9.43 11.258 1 98.69 169 ILE A N 1
ATOM 1330 C CA . ILE A 1 169 ? -8.562 8.398 10.477 1 98.69 169 ILE A CA 1
ATOM 1331 C C . ILE A 1 169 ? -8.891 7.203 11.375 1 98.69 169 ILE A C 1
ATOM 1333 O O . ILE A 1 169 ? -8.023 6.703 12.094 1 98.69 169 ILE A O 1
ATOM 1337 N N . THR A 1 170 ? -10.117 6.797 11.359 1 97.94 170 THR A N 1
ATOM 1338 C CA . THR A 1 170 ? -10.461 5.531 11.992 1 97.94 170 THR A CA 1
ATOM 1339 C C . THR A 1 170 ? -11.25 4.641 11.031 1 97.94 170 THR A C 1
ATOM 1341 O O . THR A 1 170 ? -12.25 5.074 10.461 1 97.94 170 THR A O 1
ATOM 1344 N N . ALA A 1 171 ? -10.703 3.473 10.867 1 97.31 171 ALA A N 1
ATOM 1345 C CA . ALA A 1 171 ? -11.367 2.484 10.023 1 97.31 171 ALA A CA 1
ATOM 1346 C C . ALA A 1 171 ? -11.922 1.336 10.867 1 97.31 171 ALA A C 1
ATOM 1348 O O . ALA A 1 171 ? -11.188 0.698 11.617 1 97.31 171 ALA A O 1
ATOM 1349 N N . PHE A 1 172 ? -13.25 1.098 10.688 1 93.75 172 PHE A N 1
ATOM 1350 C CA . PHE A 1 172 ? -13.938 0.017 11.383 1 93.75 172 PHE A CA 1
ATOM 1351 C C . PHE A 1 172 ? -14.953 -0.663 10.469 1 93.75 172 PHE A C 1
ATOM 1353 O O . PHE A 1 172 ? -15.781 0.005 9.852 1 93.75 172 PHE A O 1
ATOM 1360 N N . LYS A 1 173 ? -14.812 -2.018 10.43 1 88.44 173 LYS A N 1
ATOM 1361 C CA . LYS A 1 173 ? -15.578 -2.785 9.453 1 88.44 173 LYS A CA 1
ATOM 1362 C C . LYS A 1 173 ? -15.328 -2.273 8.031 1 88.44 173 LYS A C 1
ATOM 1364 O O . LYS A 1 173 ? -14.188 -2.242 7.57 1 88.44 173 LYS A O 1
ATOM 1369 N N . THR A 1 174 ? -16.297 -1.692 7.402 1 88.56 174 THR A N 1
ATOM 1370 C CA . THR A 1 174 ? -16.109 -1.131 6.07 1 88.56 174 THR A CA 1
ATOM 1371 C C . THR A 1 174 ? -16.406 0.365 6.066 1 88.56 174 THR A C 1
ATOM 1373 O O . THR A 1 174 ? -16.656 0.951 5.012 1 88.56 174 THR A O 1
ATOM 1376 N N . GLU A 1 175 ? -16.297 0.937 7.281 1 95.12 175 GLU A N 1
ATOM 1377 C CA . GLU A 1 175 ? -16.531 2.369 7.418 1 95.12 175 GLU A CA 1
ATOM 1378 C C . GLU A 1 175 ? -15.273 3.107 7.844 1 95.12 175 GLU A C 1
ATOM 1380 O O . GLU A 1 175 ? -14.508 2.611 8.68 1 95.12 175 GLU A O 1
ATOM 1385 N N . VAL A 1 176 ? -15.094 4.254 7.27 1 97.88 176 VAL A N 1
ATOM 1386 C CA . VAL A 1 176 ? -13.961 5.105 7.617 1 97.88 176 VAL A CA 1
ATOM 1387 C C . VAL A 1 176 ? -14.453 6.465 8.094 1 97.88 176 VAL A C 1
ATOM 1389 O O . VAL A 1 176 ? -15.273 7.102 7.426 1 97.88 176 VAL A O 1
ATOM 1392 N N . SER A 1 177 ? -13.992 6.871 9.227 1 98.31 177 SER A N 1
ATOM 1393 C CA . SER A 1 177 ? -14.297 8.188 9.773 1 98.31 177 SER A CA 1
ATOM 1394 C C . SER A 1 177 ? -13.086 9.109 9.703 1 98.31 177 SER A C 1
ATOM 1396 O O . SER A 1 177 ? -11.977 8.719 10.062 1 98.31 177 SER A O 1
ATOM 1398 N N . LEU A 1 178 ? -13.359 10.273 9.242 1 98.75 178 LEU A N 1
ATOM 1399 C CA . LEU A 1 178 ? -12.328 11.297 9.109 1 98.75 178 LEU A CA 1
ATOM 1400 C C . LEU A 1 178 ? -12.594 12.461 10.062 1 98.75 178 LEU A C 1
ATOM 1402 O O . LEU A 1 178 ? -13.633 13.117 9.977 1 98.75 178 LEU A O 1
ATOM 1406 N N . THR A 1 179 ? -11.625 12.711 10.883 1 98.69 179 THR A N 1
ATOM 1407 C CA . THR A 1 179 ? -11.859 13.695 11.93 1 98.69 179 THR A CA 1
ATOM 1408 C C . THR A 1 179 ? -10.781 14.781 11.906 1 98.69 179 THR A C 1
ATOM 1410 O O . THR A 1 179 ? -9.75 14.625 11.242 1 98.69 179 THR A O 1
ATOM 1413 N N . MET A 1 180 ? -11.031 15.852 12.531 1 98.44 180 MET A N 1
ATOM 1414 C CA . MET A 1 180 ? -10.094 16.938 12.805 1 98.44 180 MET A CA 1
ATOM 1415 C C . MET A 1 180 ? -10.219 17.422 14.242 1 98.44 180 MET A C 1
ATOM 1417 O O . MET A 1 180 ? -11.281 17.312 14.852 1 98.44 180 MET A O 1
ATOM 1421 N N . MET A 1 181 ? -9.133 17.844 14.773 1 97.62 181 MET A N 1
ATOM 1422 C CA . MET A 1 181 ? -9.086 18.312 16.156 1 97.62 181 MET A CA 1
ATOM 1423 C C . MET A 1 181 ? -8.406 19.688 16.234 1 97.62 181 MET A C 1
ATOM 1425 O O . MET A 1 181 ? -7.406 19.922 15.57 1 97.62 181 MET A O 1
ATOM 1429 N N . ASP A 1 182 ? -9.008 20.531 16.969 1 95.38 182 ASP A N 1
ATOM 1430 C CA . ASP A 1 182 ? -8.367 21.797 17.297 1 95.38 182 ASP A CA 1
ATOM 1431 C C . ASP A 1 182 ? -8.414 22.078 18.797 1 95.38 182 ASP A C 1
ATOM 1433 O O . ASP A 1 182 ? -8.789 21.203 19.578 1 95.38 182 ASP A O 1
ATOM 1437 N N . PHE A 1 183 ? -7.848 23.156 19.156 1 93.5 183 PHE A N 1
ATOM 1438 C CA . PHE A 1 183 ? -7.797 23.5 20.562 1 93.5 183 PHE A CA 1
ATOM 1439 C C . PHE A 1 183 ? -8.312 24.906 20.797 1 93.5 183 PHE A C 1
ATOM 1441 O O . PHE A 1 183 ? -7.766 25.875 20.25 1 93.5 183 PHE A O 1
ATOM 1448 N N . ARG A 1 184 ? -9.383 25.062 21.562 1 91.5 184 ARG A N 1
ATOM 1449 C CA . ARG A 1 184 ? -9.93 26.312 22.109 1 91.5 184 ARG A CA 1
ATOM 1450 C C . ARG A 1 184 ? -10.219 26.188 23.594 1 91.5 184 ARG A C 1
ATOM 1452 O O . ARG A 1 184 ? -11.367 25.969 24 1 91.5 184 ARG A O 1
ATOM 1459 N N . SER A 1 185 ? -9.266 26.375 24.406 1 88.5 185 SER A N 1
ATOM 1460 C CA . SER A 1 185 ? -9.297 26.156 25.844 1 88.5 185 SER A CA 1
ATOM 1461 C C . SER A 1 185 ? -9.477 24.688 26.172 1 88.5 185 SER A C 1
ATOM 1463 O O . SER A 1 185 ? -9.164 24.25 27.281 1 88.5 185 SER A O 1
ATOM 1465 N N . THR A 1 186 ? -10.133 23.969 25.156 1 92 186 THR A N 1
ATOM 1466 C CA . THR A 1 186 ? -10.234 22.516 25.234 1 92 186 THR A CA 1
ATOM 1467 C C . THR A 1 186 ? -10.016 21.891 23.859 1 92 186 THR A C 1
ATOM 1469 O O . THR A 1 186 ? -10.148 22.562 22.844 1 92 186 THR A O 1
ATOM 1472 N N . HIS A 1 187 ? -9.648 20.703 23.938 1 94.19 187 HIS A N 1
ATOM 1473 C CA . HIS A 1 187 ? -9.57 19.969 22.672 1 94.19 187 HIS A CA 1
ATOM 1474 C C . HIS A 1 187 ? -10.953 19.625 22.141 1 94.19 187 HIS A C 1
ATOM 1476 O O . HIS A 1 187 ? -11.797 19.109 22.875 1 94.19 187 HIS A O 1
ATOM 1482 N N . ARG A 1 188 ? -11.203 19.984 20.875 1 96.19 188 ARG A N 1
ATOM 1483 C CA . ARG A 1 188 ? -12.469 19.703 20.219 1 96.19 188 ARG A CA 1
ATOM 1484 C C . ARG A 1 188 ? -12.281 18.766 19.031 1 96.19 188 ARG A C 1
ATOM 1486 O O . ARG A 1 188 ? -11.445 19.016 18.156 1 96.19 188 ARG A O 1
ATOM 1493 N N . LEU A 1 189 ? -13.008 17.688 19.109 1 97.12 189 LEU A N 1
ATOM 1494 C CA . LEU A 1 189 ? -12.969 16.688 18.031 1 97.12 189 LEU A CA 1
ATOM 1495 C C . LEU A 1 189 ? -14.195 16.797 17.141 1 97.12 189 LEU A C 1
ATOM 1497 O O . LEU A 1 189 ? -15.328 16.766 17.625 1 97.12 189 LEU A O 1
ATOM 1501 N N . PHE A 1 190 ? -13.984 16.953 15.805 1 96.88 190 PHE A N 1
ATOM 1502 C CA . PHE A 1 190 ? -15.055 17.062 14.82 1 96.88 190 PHE A CA 1
ATOM 1503 C C . PHE A 1 190 ? -14.945 15.961 13.773 1 96.88 190 PHE A C 1
ATOM 1505 O O . PHE A 1 190 ? -13.852 15.664 13.289 1 96.88 190 PHE A O 1
ATOM 1512 N N . GLU A 1 191 ? -15.977 15.406 13.484 1 97.25 191 GLU A N 1
ATOM 1513 C CA . GLU A 1 191 ? -16 14.562 12.289 1 97.25 191 GLU A CA 1
ATOM 1514 C C . GLU A 1 191 ? -16.156 15.398 11.023 1 97.25 191 GLU A C 1
ATOM 1516 O O . GLU A 1 191 ? -17.141 16.141 10.883 1 97.25 191 GLU A O 1
ATOM 1521 N N . VAL A 1 192 ? -15.211 15.367 10.195 1 98.12 192 VAL A N 1
ATOM 1522 C CA . VAL A 1 192 ? -15.273 16.094 8.938 1 98.12 192 VAL A CA 1
ATOM 1523 C C . VAL A 1 192 ? -16.234 15.398 7.98 1 98.12 192 VAL A C 1
ATOM 1525 O O . VAL A 1 192 ? -17.062 16.047 7.348 1 98.12 192 VAL A O 1
ATOM 1528 N N . ASP A 1 193 ? -16.047 14.102 7.902 1 98.19 193 ASP A N 1
ATOM 1529 C CA . ASP A 1 193 ? -16.906 13.273 7.062 1 98.19 193 ASP A CA 1
ATOM 1530 C C . ASP A 1 193 ? -16.672 11.789 7.332 1 98.19 193 ASP A C 1
ATOM 1532 O O . ASP A 1 193 ? -15.82 11.43 8.148 1 98.19 193 ASP A O 1
ATOM 1536 N N . ASN A 1 194 ? -17.5 11.016 6.777 1 97.62 194 ASN A N 1
ATOM 1537 C CA . ASN A 1 194 ? -17.359 9.562 6.82 1 97.62 194 ASN A CA 1
ATOM 1538 C C . ASN A 1 194 ? -17.859 8.914 5.535 1 97.62 194 ASN A C 1
ATOM 1540 O O . ASN A 1 194 ? -18.578 9.539 4.754 1 97.62 194 ASN A O 1
ATOM 1544 N N . PHE A 1 195 ? -17.391 7.727 5.281 1 97.69 195 PHE A N 1
ATOM 1545 C CA . PHE A 1 195 ? -17.844 6.988 4.109 1 97.69 195 PHE A CA 1
ATOM 1546 C C . PHE A 1 195 ? -17.703 5.484 4.328 1 97.69 195 PHE A C 1
ATOM 1548 O O . PHE A 1 195 ? -16.922 5.047 5.176 1 97.69 195 PHE A O 1
ATOM 1555 N N . GLY A 1 196 ? -18.5 4.781 3.58 1 96.81 196 GLY A N 1
ATOM 1556 C CA . GLY A 1 196 ? -18.344 3.34 3.488 1 96.81 196 GLY A CA 1
ATOM 1557 C C . GLY A 1 196 ? -17.5 2.908 2.305 1 96.81 196 GLY A C 1
ATOM 1558 O O . GLY A 1 196 ? -17.609 3.473 1.215 1 96.81 196 GLY A O 1
ATOM 1559 N N . LEU A 1 197 ? -16.625 1.896 2.553 1 97.19 197 LEU A N 1
ATOM 1560 C CA . LEU A 1 197 ? -15.875 1.342 1.435 1 97.19 197 LEU A CA 1
ATOM 1561 C C . LEU A 1 197 ? -16.781 0.572 0.489 1 97.19 197 LEU A C 1
ATOM 1563 O O . LEU A 1 197 ? -17.516 -0.32 0.919 1 97.19 197 LEU A O 1
ATOM 1567 N N . PRO A 1 198 ? -16.75 0.945 -0.802 1 96.56 198 PRO A N 1
ATOM 1568 C CA . PRO A 1 198 ? -17.484 0.091 -1.739 1 96.56 198 PRO A CA 1
ATOM 1569 C C . PRO A 1 198 ? -17 -1.354 -1.729 1 96.56 198 PRO A C 1
ATOM 1571 O O . PRO A 1 198 ? -15.797 -1.601 -1.688 1 96.56 198 PRO A O 1
ATOM 1574 N N . ARG A 1 199 ? -17.953 -2.314 -1.812 1 95.25 199 ARG A N 1
ATOM 1575 C CA . ARG A 1 199 ? -17.562 -3.697 -1.552 1 95.25 199 ARG A CA 1
ATOM 1576 C C . ARG A 1 199 ? -17.641 -4.539 -2.82 1 95.25 199 ARG A C 1
ATOM 1578 O O . ARG A 1 199 ? -17.062 -5.625 -2.891 1 95.25 199 ARG A O 1
ATOM 1585 N N . ASP A 1 200 ? -18.453 -4.047 -3.727 1 93.44 200 ASP A N 1
ATOM 1586 C CA . ASP A 1 200 ? -18.594 -4.77 -4.988 1 93.44 200 ASP A CA 1
ATOM 1587 C C . ASP A 1 200 ? -19.094 -3.844 -6.094 1 93.44 200 ASP A C 1
ATOM 1589 O O . ASP A 1 200 ? -19.094 -2.621 -5.934 1 93.44 200 ASP A O 1
ATOM 1593 N N . TRP A 1 201 ? -19.453 -4.473 -7.211 1 92 201 TRP A N 1
ATOM 1594 C CA . TRP A 1 201 ? -19.828 -3.713 -8.398 1 92 201 TRP A CA 1
ATOM 1595 C C . TRP A 1 201 ? -21.109 -2.928 -8.156 1 92 201 TRP A C 1
ATOM 1597 O O . TRP A 1 201 ? -21.281 -1.835 -8.703 1 92 201 TRP A O 1
ATOM 1607 N N . ALA A 1 202 ? -21.969 -3.422 -7.316 1 92.19 202 ALA A N 1
ATOM 1608 C CA . ALA A 1 202 ? -23.234 -2.75 -7.008 1 92.19 202 ALA A CA 1
ATOM 1609 C C . ALA A 1 202 ? -22.984 -1.46 -6.23 1 92.19 202 ALA A C 1
ATOM 1611 O O . ALA A 1 202 ? -23.797 -0.54 -6.27 1 92.19 202 ALA A O 1
ATOM 1612 N N . ASP A 1 203 ? -21.859 -1.357 -5.602 1 93.62 203 ASP A N 1
ATOM 1613 C CA . ASP A 1 203 ? -21.531 -0.207 -4.766 1 93.62 203 ASP A CA 1
ATOM 1614 C C . ASP A 1 203 ? -20.781 0.851 -5.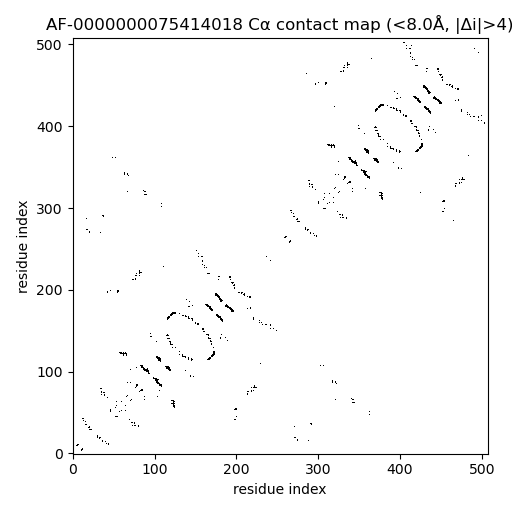562 1 93.62 203 ASP A C 1
ATOM 1616 O O . ASP A 1 203 ? -20.312 1.847 -5.004 1 93.62 203 ASP A O 1
ATOM 1620 N N . MET A 1 204 ? -20.641 0.739 -6.863 1 92.56 204 MET A N 1
ATOM 1621 C CA . MET A 1 204 ? -19.844 1.644 -7.684 1 92.56 204 MET A CA 1
ATOM 1622 C C . MET A 1 204 ? -20.312 3.086 -7.512 1 92.56 204 MET A C 1
ATOM 1624 O O . MET A 1 204 ? -19.484 3.996 -7.395 1 92.56 204 MET A O 1
ATOM 1628 N N . PRO A 1 205 ? -21.594 3.311 -7.379 1 92.12 205 PRO A N 1
ATOM 1629 C CA . PRO A 1 205 ? -22.031 4.695 -7.199 1 92.12 205 PRO A CA 1
ATOM 1630 C C . PRO A 1 205 ? -21.578 5.293 -5.867 1 92.12 205 PRO A C 1
ATOM 1632 O O . PRO A 1 205 ? -21.5 6.516 -5.723 1 92.12 205 PRO A O 1
ATOM 1635 N N . ASN A 1 206 ? -21.266 4.516 -4.93 1 94.31 206 ASN A N 1
ATOM 1636 C CA . ASN A 1 206 ? -20.891 4.977 -3.596 1 94.31 206 ASN A CA 1
ATOM 1637 C C . ASN A 1 206 ? -19.5 5.582 -3.574 1 94.31 206 ASN A C 1
ATOM 1639 O O . ASN A 1 206 ? -19.109 6.23 -2.602 1 94.31 206 ASN A O 1
ATOM 1643 N N . PHE A 1 207 ? -18.75 5.441 -4.691 1 96.06 207 PHE A N 1
ATOM 1644 C CA . PHE A 1 207 ? -17.406 6.023 -4.754 1 96.06 207 PHE A CA 1
ATOM 1645 C C . PHE A 1 207 ? -17.484 7.543 -4.691 1 96.06 207 PHE A C 1
ATOM 1647 O O . PHE A 1 207 ? -16.531 8.195 -4.25 1 96.06 207 PHE A O 1
ATOM 1654 N N . VAL A 1 208 ? -18.594 8.109 -5.086 1 96.44 208 VAL A N 1
ATOM 1655 C CA . VAL A 1 208 ? -18.734 9.562 -5.043 1 96.44 208 VAL A CA 1
ATOM 1656 C C . VAL A 1 208 ? -18.625 10.055 -3.6 1 96.44 208 VAL A C 1
ATOM 1658 O O . VAL A 1 208 ? -17.953 11.047 -3.328 1 96.44 208 VAL A O 1
ATOM 1661 N N . TRP A 1 209 ? -19.219 9.367 -2.709 1 97.19 209 TRP A N 1
ATOM 1662 C CA . TRP A 1 209 ? -19.188 9.75 -1.302 1 97.19 209 TRP A CA 1
ATOM 1663 C C . TRP A 1 209 ? -17.797 9.539 -0.708 1 97.19 209 TRP A C 1
ATOM 1665 O O . TRP A 1 209 ? -17.328 10.352 0.092 1 97.19 209 TRP A O 1
ATOM 1675 N N . LEU A 1 210 ? -17.172 8.445 -1.127 1 98.12 210 LEU A N 1
ATOM 1676 C CA . LEU A 1 210 ? -15.82 8.164 -0.676 1 98.12 210 LEU A CA 1
ATOM 1677 C C . LEU A 1 210 ? -14.867 9.281 -1.089 1 98.12 210 LEU A C 1
ATOM 1679 O O . LEU A 1 210 ? -14.172 9.852 -0.246 1 98.12 210 LEU A O 1
ATOM 1683 N N . TYR A 1 211 ? -14.859 9.656 -2.352 1 98.19 211 TYR A N 1
ATOM 1684 C CA . TYR A 1 211 ? -13.906 10.641 -2.85 1 98.19 211 TYR A CA 1
ATOM 1685 C C . TYR A 1 211 ? -14.25 12.031 -2.334 1 98.19 211 TYR A C 1
ATOM 1687 O O . TYR A 1 211 ? -13.352 12.82 -2.016 1 98.19 211 TYR A O 1
ATOM 1695 N N . GLU A 1 212 ? -15.539 12.312 -2.229 1 98.31 212 GLU A N 1
ATOM 1696 C CA . GLU A 1 212 ? -15.914 13.602 -1.663 1 98.31 212 GLU A CA 1
ATOM 1697 C C . GLU A 1 212 ? -15.398 13.75 -0.235 1 98.31 212 GLU A C 1
ATOM 1699 O O . GLU A 1 212 ? -14.812 14.781 0.115 1 98.31 212 GLU A O 1
ATOM 1704 N N . ALA A 1 213 ? -15.578 12.758 0.511 1 98.75 213 ALA A N 1
ATOM 1705 C CA . ALA A 1 213 ? -15.188 12.805 1.917 1 98.75 213 ALA A CA 1
ATOM 1706 C C . ALA A 1 213 ? -13.68 12.969 2.061 1 98.75 213 ALA A C 1
ATOM 1708 O O . ALA A 1 213 ? -13.211 13.836 2.801 1 98.75 213 ALA A O 1
ATOM 1709 N N . VAL A 1 214 ? -12.945 12.156 1.312 1 98.75 214 VAL A N 1
ATOM 1710 C CA . VAL A 1 214 ? -11.492 12.156 1.481 1 98.75 214 VAL A CA 1
ATOM 1711 C C . VAL A 1 214 ? -10.906 13.453 0.934 1 98.75 214 VAL A C 1
ATOM 1713 O O . VAL A 1 214 ? -9.945 13.984 1.485 1 98.75 214 VAL A O 1
ATOM 1716 N N . ILE A 1 215 ? -11.461 13.961 -0.133 1 98.75 215 ILE A N 1
ATOM 1717 C CA . ILE A 1 215 ? -10.969 15.203 -0.721 1 98.75 215 ILE A CA 1
ATOM 1718 C C . ILE A 1 215 ? -11.242 16.375 0.225 1 98.75 215 ILE A C 1
ATOM 1720 O O . ILE A 1 215 ? -10.359 17.188 0.49 1 98.75 215 ILE A O 1
ATOM 1724 N N . LYS A 1 216 ? -12.438 16.422 0.737 1 98.69 216 LYS A N 1
ATOM 1725 C CA . LYS A 1 216 ? -12.789 17.453 1.699 1 98.69 216 LYS A CA 1
ATOM 1726 C C . LYS A 1 216 ? -11.836 17.453 2.891 1 98.69 216 LYS A C 1
ATOM 1728 O O . LYS A 1 216 ? -11.328 18.5 3.291 1 98.69 216 LYS A O 1
ATOM 1733 N N . TRP A 1 217 ? -11.641 16.328 3.42 1 98.81 217 TRP A N 1
ATOM 1734 C CA . TRP A 1 217 ? -10.766 16.156 4.578 1 98.81 217 TRP A CA 1
ATOM 1735 C C . TRP A 1 217 ? -9.336 16.562 4.246 1 98.81 217 TRP A C 1
ATOM 1737 O O . TRP A 1 217 ? -8.688 17.25 5.027 1 98.81 217 TRP A O 1
ATOM 1747 N N . ALA A 1 218 ? -8.82 16.156 3.061 1 98.81 218 ALA A N 1
ATOM 1748 C CA . ALA A 1 218 ? -7.469 16.5 2.631 1 98.81 218 ALA A CA 1
ATOM 1749 C C . ALA A 1 218 ? -7.336 18.016 2.414 1 98.81 218 ALA A C 1
ATOM 1751 O O . ALA A 1 218 ? -6.289 18.594 2.703 1 98.81 218 ALA A O 1
ATOM 1752 N N . LEU A 1 219 ? -8.352 18.594 1.927 1 98.44 219 LEU A N 1
ATOM 1753 C CA . LEU A 1 219 ? -8.328 20.047 1.717 1 98.44 219 LEU A C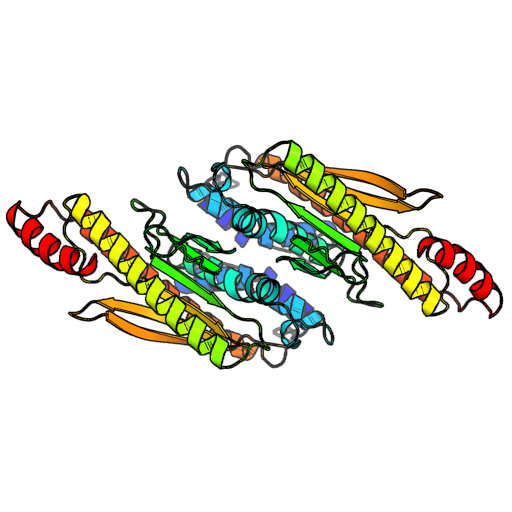A 1
ATOM 1754 C C . LEU A 1 219 ? -8.266 20.781 3.047 1 98.44 219 LEU A C 1
ATOM 1756 O O . LEU A 1 219 ? -7.641 21.844 3.146 1 98.44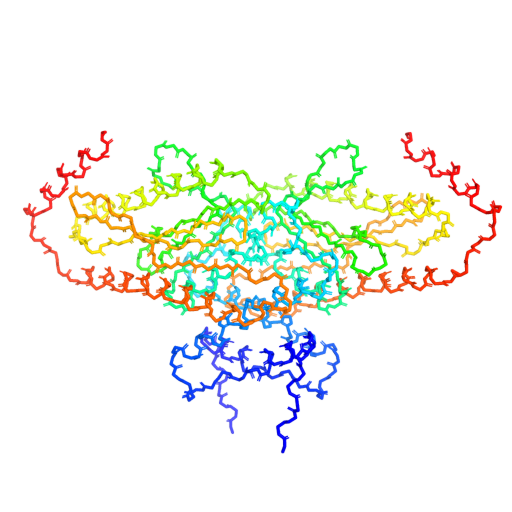 219 LEU A O 1
ATOM 1760 N N . CYS A 1 220 ? -8.938 20.266 4.047 1 98.19 220 CYS A N 1
ATOM 1761 C CA . CYS A 1 220 ? -8.82 20.844 5.383 1 98.19 220 CYS A CA 1
ATOM 1762 C C . CYS A 1 220 ? -7.375 20.781 5.875 1 98.19 220 CYS A C 1
ATOM 1764 O O . CYS A 1 220 ? -6.863 21.766 6.426 1 98.19 220 CYS A O 1
ATOM 1766 N N . ALA A 1 221 ? -6.777 19.656 5.633 1 97.38 221 ALA A N 1
ATOM 1767 C CA . ALA A 1 221 ? -5.375 19.516 6.016 1 97.38 221 ALA A CA 1
ATOM 1768 C C . ALA A 1 221 ? -4.496 20.5 5.258 1 97.38 221 ALA A C 1
ATOM 1770 O O . ALA A 1 221 ? -3.566 21.078 5.828 1 97.38 221 ALA A O 1
ATOM 1771 N N . ASN A 1 222 ? -4.82 20.672 4.02 1 96.56 222 ASN A N 1
ATOM 1772 C CA . ASN A 1 222 ? -4.078 21.625 3.199 1 96.56 222 ASN A CA 1
ATOM 1773 C C . ASN A 1 222 ? -4.215 23.047 3.729 1 96.56 222 ASN A C 1
ATOM 1775 O O . ASN A 1 222 ? -3.246 23.812 3.732 1 96.56 222 ASN A O 1
ATOM 1779 N N . ALA A 1 223 ? -5.402 23.391 4.102 1 96.31 223 ALA A N 1
ATOM 1780 C CA . ALA A 1 223 ? -5.637 24.719 4.656 1 96.31 223 ALA A CA 1
ATOM 1781 C C . ALA A 1 223 ? -4.812 24.938 5.922 1 96.31 223 ALA A C 1
ATOM 1783 O O . ALA A 1 223 ? -4.246 26.016 6.121 1 96.31 223 ALA A O 1
ATOM 1784 N N . THR A 1 224 ? -4.773 23.922 6.707 1 94.81 224 THR A N 1
ATOM 1785 C CA . THR A 1 224 ? -3.975 24.016 7.922 1 94.81 224 THR A CA 1
ATOM 1786 C C . THR A 1 224 ? -2.494 24.172 7.59 1 94.81 224 THR A C 1
ATOM 1788 O O . THR A 1 224 ? -1.801 24.984 8.188 1 94.81 224 THR A O 1
ATOM 1791 N N . ARG A 1 225 ? -2.01 23.391 6.699 1 93.31 225 ARG A N 1
ATOM 1792 C CA . ARG A 1 225 ? -0.623 23.453 6.25 1 93.31 225 ARG A CA 1
ATOM 1793 C C . ARG A 1 225 ? -0.285 24.844 5.723 1 93.31 225 ARG A C 1
ATOM 1795 O O . ARG A 1 225 ? 0.714 25.453 6.129 1 93.31 225 ARG A O 1
ATOM 1802 N N . GLY A 1 226 ? -1.163 25.312 4.875 1 91.31 226 GLY A N 1
ATOM 1803 C CA . GLY A 1 226 ? -0.948 26.641 4.309 1 91.31 226 GLY A CA 1
ATOM 1804 C C . GLY A 1 226 ? -0.919 27.734 5.352 1 91.31 226 GLY A C 1
ATOM 1805 O O . GLY A 1 226 ? -0.055 28.625 5.312 1 91.31 226 GLY A O 1
ATOM 1806 N N . ALA A 1 227 ? -1.788 27.656 6.273 1 90.75 227 ALA A N 1
ATOM 1807 C CA . ALA A 1 227 ? -1.871 28.672 7.324 1 90.75 227 ALA A CA 1
ATOM 1808 C C . ALA A 1 227 ? -0.646 28.625 8.234 1 90.75 227 ALA A C 1
ATOM 1810 O O . ALA A 1 227 ? -0.156 29.656 8.68 1 90.75 227 ALA A O 1
ATOM 1811 N N . LEU A 1 228 ? -0.202 27.422 8.492 1 88.81 228 LEU A N 1
ATOM 1812 C CA . LEU A 1 228 ? 0.984 27.266 9.32 1 88.81 228 LEU A CA 1
ATOM 1813 C C . LEU A 1 228 ? 2.217 27.828 8.633 1 88.81 228 LEU A C 1
ATOM 1815 O O . LEU A 1 228 ? 3.035 28.5 9.266 1 88.81 228 LEU A O 1
ATOM 1819 N N . ILE A 1 229 ? 2.342 27.594 7.363 1 85.5 229 ILE A N 1
ATOM 1820 C CA . ILE A 1 229 ? 3.461 28.109 6.582 1 85.5 229 ILE A CA 1
ATOM 1821 C C . ILE A 1 229 ? 3.418 29.641 6.562 1 85.5 229 ILE A C 1
ATOM 1823 O O . ILE A 1 229 ? 4.441 30.297 6.746 1 85.5 229 ILE A O 1
ATOM 1827 N N . ASP A 1 230 ? 2.289 30.203 6.398 1 86.19 230 ASP A N 1
ATOM 1828 C CA . ASP A 1 230 ? 2.125 31.656 6.379 1 86.19 230 ASP A CA 1
ATOM 1829 C C . ASP A 1 230 ? 2.432 32.25 7.75 1 86.19 230 ASP A C 1
ATOM 1831 O O . ASP A 1 230 ? 3.025 33.344 7.84 1 86.19 230 ASP A O 1
ATOM 1835 N N . HIS A 1 231 ? 1.981 31.562 8.68 1 85 231 HIS A N 1
ATOM 1836 C CA . HIS A 1 231 ? 2.221 32.031 10.039 1 85 231 HIS A CA 1
ATOM 1837 C C . HIS A 1 231 ? 3.713 32.062 10.352 1 85 231 HIS A C 1
ATOM 1839 O O . HIS A 1 231 ? 4.18 32.969 11.039 1 85 231 HIS A O 1
ATOM 1845 N N . ARG A 1 232 ? 4.418 31.203 9.859 1 80.88 232 ARG A N 1
ATOM 1846 C CA . ARG A 1 232 ? 5.852 31.125 10.125 1 80.88 232 ARG A CA 1
ATOM 1847 C C . ARG A 1 232 ? 6.617 32.188 9.383 1 80.88 232 ARG A C 1
ATOM 1849 O O . ARG A 1 232 ? 7.738 32.562 9.758 1 80.88 232 ARG A O 1
ATOM 1856 N N . LYS A 1 233 ? 6.094 32.625 8.305 1 76.25 233 LYS A N 1
ATOM 1857 C CA . LYS A 1 233 ? 6.727 33.719 7.578 1 76.25 233 LYS A CA 1
ATOM 1858 C C . LYS A 1 233 ? 6.539 35.062 8.312 1 76.25 233 LYS A C 1
ATOM 1860 O O . LYS A 1 233 ? 7.293 36 8.094 1 76.25 233 LYS A O 1
ATOM 1865 N N . LYS A 1 234 ? 5.418 35.125 8.867 1 67.12 234 LYS A N 1
ATOM 1866 C CA . LYS A 1 234 ? 5.121 36.375 9.562 1 67.12 234 LYS A CA 1
ATOM 1867 C C . LYS A 1 234 ? 6.145 36.625 10.656 1 67.12 234 LYS A C 1
ATOM 1869 O O . LYS A 1 234 ? 6.715 35.719 11.227 1 67.12 234 LYS A O 1
ATOM 1874 N N . ARG A 1 235 ? 6.609 37.469 11.07 1 54.91 235 ARG A N 1
ATOM 1875 C CA . ARG A 1 235 ? 7.504 38.281 11.891 1 54.91 235 ARG A CA 1
ATOM 1876 C C . ARG A 1 235 ? 7.727 37.656 13.258 1 54.91 235 ARG A C 1
ATOM 1878 O O . ARG A 1 235 ? 6.789 37.125 13.867 1 54.91 235 ARG A O 1
ATOM 1885 N N . ARG A 1 236 ? 9.008 37.281 13.695 1 50.56 236 ARG A N 1
ATOM 1886 C CA . ARG A 1 236 ? 9.68 37 14.961 1 50.56 236 ARG A CA 1
ATOM 1887 C C . ARG A 1 236 ? 9.086 37.844 16.094 1 50.56 236 ARG A C 1
ATOM 1889 O O . ARG A 1 236 ? 9.031 39.062 15.992 1 50.56 236 ARG A O 1
ATOM 1896 N N . LEU A 1 237 ? 8.039 37.375 16.734 1 45.91 237 LEU A N 1
ATOM 1897 C CA . LEU A 1 237 ? 7.68 38.156 17.922 1 45.91 237 LEU A CA 1
ATOM 1898 C C . LEU A 1 237 ? 8.922 38.531 18.703 1 45.91 237 LEU A C 1
ATOM 1900 O O . LEU A 1 237 ? 9.938 37.844 18.672 1 45.91 237 LEU A O 1
ATOM 1904 N N . GLY A 1 238 ? 8.953 39.781 19.125 1 43.88 238 GLY A N 1
ATOM 1905 C CA . GLY A 1 238 ? 9.969 40.281 20.031 1 43.88 238 GLY A CA 1
ATOM 1906 C C . GLY A 1 238 ? 10.18 39.406 21.25 1 43.88 238 GLY A C 1
ATOM 1907 O O . GLY A 1 238 ? 9.32 38.594 21.594 1 43.88 238 GLY A O 1
ATOM 1908 N N . ARG A 1 239 ? 11.281 39.312 21.969 1 45.84 239 ARG A N 1
ATOM 1909 C CA . ARG A 1 239 ? 11.891 38.625 23.094 1 45.84 239 ARG A CA 1
ATOM 1910 C C . ARG A 1 239 ? 10.875 38.375 24.203 1 45.84 239 ARG A C 1
ATOM 1912 O O . ARG A 1 239 ? 10.922 37.375 24.891 1 45.84 239 ARG A O 1
ATOM 1919 N N . TYR A 1 240 ? 9.945 39.219 24.531 1 41.62 240 TYR A N 1
ATOM 1920 C CA . TYR A 1 240 ? 9.133 39.25 25.734 1 41.62 240 TYR A CA 1
ATOM 1921 C C . TYR A 1 240 ? 7.973 38.25 25.625 1 41.62 240 TYR A C 1
ATOM 1923 O O . TYR A 1 240 ? 7.633 37.562 26.594 1 41.62 240 TYR A O 1
ATOM 1931 N N . SER A 1 241 ? 7.316 38.125 24.594 1 42.59 241 SER A N 1
ATOM 1932 C CA . SER A 1 241 ? 6.105 37.312 24.469 1 42.59 241 SER A CA 1
ATOM 1933 C C . SER A 1 241 ? 6.434 35.844 24.453 1 42.59 241 SER A C 1
ATOM 1935 O O . SER A 1 241 ? 5.562 35 24.719 1 42.59 241 SER A O 1
ATOM 1937 N N . GLU A 1 242 ? 7.543 35.438 24.203 1 42.69 242 GLU A N 1
ATOM 1938 C CA . GLU A 1 242 ? 8.008 34.062 24.219 1 42.69 242 GLU A CA 1
ATOM 1939 C C . GLU A 1 242 ? 8.016 33.5 25.625 1 42.69 242 GLU A C 1
ATOM 1941 O O . GLU A 1 242 ? 7.664 32.344 25.828 1 42.69 242 GLU A O 1
ATOM 1946 N N . ALA A 1 243 ? 8.312 34.25 26.609 1 41 243 ALA A N 1
ATOM 1947 C CA . ALA A 1 243 ? 8.414 33.844 28 1 41 243 ALA A CA 1
ATOM 1948 C C . ALA A 1 243 ? 7.055 33.406 28.547 1 41 243 ALA A C 1
ATOM 1950 O O . ALA A 1 243 ? 6.961 32.406 29.281 1 41 243 ALA A O 1
ATOM 1951 N N . ILE A 1 244 ? 5.996 34.062 28.219 1 41.25 244 ILE A N 1
ATOM 1952 C CA . ILE A 1 244 ? 4.691 33.75 28.812 1 41.25 244 ILE A CA 1
ATOM 1953 C C . ILE A 1 244 ? 4.152 32.438 28.234 1 41.25 244 ILE A C 1
ATOM 1955 O O . ILE A 1 244 ? 3.625 31.609 28.969 1 41.25 244 ILE A O 1
ATOM 1959 N N . ASN A 1 245 ? 4.281 32.25 26.984 1 40.66 245 ASN A N 1
ATOM 1960 C CA . ASN A 1 245 ? 3.713 31.062 26.391 1 40.66 245 ASN A CA 1
ATOM 1961 C C . ASN A 1 245 ? 4.477 29.812 26.828 1 40.66 245 ASN A C 1
ATOM 1963 O O . ASN A 1 245 ? 3.879 28.75 27.047 1 40.66 245 ASN A O 1
ATOM 1967 N N . ALA A 1 246 ? 5.703 29.875 27.031 1 42.84 246 ALA A N 1
ATOM 1968 C CA . ALA A 1 246 ? 6.469 28.781 27.594 1 42.84 246 ALA A CA 1
ATOM 1969 C C . ALA A 1 246 ? 5.922 28.391 28.969 1 42.84 246 ALA A C 1
ATOM 1971 O O . ALA A 1 246 ? 5.832 27.203 29.281 1 42.84 246 ALA A O 1
ATOM 1972 N N . LYS A 1 247 ? 5.547 29.312 29.75 1 42.41 247 LYS A N 1
ATOM 1973 C CA . LYS A 1 247 ? 5.035 29.016 31.094 1 42.41 247 LYS A CA 1
ATOM 1974 C C . LYS A 1 247 ? 3.713 28.266 31.016 1 42.41 247 LYS A C 1
ATOM 1976 O O . LYS A 1 247 ? 3.469 27.344 31.812 1 42.41 247 LYS A O 1
ATOM 1981 N N . LYS A 1 248 ? 2.875 28.594 30.156 1 39.41 248 LYS A N 1
ATOM 1982 C CA . LYS A 1 248 ? 1.583 27.906 30.078 1 39.41 248 LYS A CA 1
ATOM 1983 C C . LYS A 1 248 ? 1.736 26.484 29.562 1 39.41 248 LYS A C 1
ATOM 1985 O O . LYS A 1 248 ? 1.051 25.578 30.016 1 39.41 248 LYS A O 1
ATOM 1990 N N . LEU A 1 249 ? 2.518 26.234 28.625 1 40.06 249 LEU A N 1
ATOM 1991 C CA . LEU A 1 249 ? 2.711 24.906 28.031 1 40.06 249 LEU A CA 1
ATOM 1992 C C . LEU A 1 249 ? 3.51 24 28.953 1 40.06 249 LEU A C 1
ATOM 1994 O O . LEU A 1 249 ? 3.326 22.781 28.953 1 40.06 249 LEU A O 1
ATOM 1998 N N . SER A 1 250 ? 4.434 24.484 29.781 1 41.69 250 SER A N 1
ATOM 1999 C CA . SER A 1 250 ? 5.082 23.703 30.828 1 41.69 250 SER A CA 1
ATOM 2000 C C . SER A 1 250 ? 4.055 23.062 31.766 1 41.69 250 SER A C 1
ATOM 2002 O O . SER A 1 250 ? 4.352 22.078 32.438 1 41.69 250 SER A O 1
ATOM 2004 N N . ARG A 1 251 ? 2.965 23.703 31.922 1 40.69 251 ARG A N 1
ATOM 2005 C CA . ARG A 1 251 ? 1.953 23.094 32.781 1 40.69 251 ARG A CA 1
ATOM 2006 C C . ARG A 1 251 ? 1.274 21.922 32.094 1 40.69 251 ARG A C 1
ATOM 2008 O O . ARG A 1 251 ? 0.583 21.125 32.75 1 40.69 251 ARG A O 1
ATOM 2015 N N . LEU A 1 252 ? 1.359 21.875 30.828 1 37.62 252 LEU A N 1
ATOM 2016 C CA . LEU A 1 252 ? 0.764 20.75 30.109 1 37.62 252 LEU A CA 1
ATOM 2017 C C . LEU A 1 252 ? 1.711 19.547 30.094 1 37.62 252 LEU A C 1
ATOM 2019 O O . LEU A 1 252 ? 1.337 18.453 29.656 1 37.62 252 LEU A O 1
ATOM 2023 N N . ARG A 1 253 ? 2.965 19.609 30.297 1 37.34 253 ARG A N 1
ATOM 2024 C CA . ARG A 1 253 ? 3.891 18.484 30.453 1 37.34 253 ARG A CA 1
ATOM 2025 C C . ARG A 1 253 ? 3.656 17.75 31.781 1 37.34 253 ARG A C 1
ATOM 2027 O O . ARG A 1 253 ? 4.164 16.656 31.984 1 37.34 253 ARG A O 1
ATOM 2034 N N . ASN A 1 254 ? 3.232 18.406 32.875 1 37.53 254 ASN A N 1
ATOM 2035 C CA . ASN A 1 254 ? 2.984 17.703 34.156 1 37.53 254 ASN A CA 1
ATOM 2036 C C . ASN A 1 254 ? 1.618 17.031 34.156 1 37.53 254 ASN A C 1
ATOM 2038 O O . ASN A 1 254 ? 0.611 17.641 33.781 1 37.53 254 ASN A O 1
ATOM 2042 N N . MET B 1 1 ? 8.586 20.422 -33.156 1 27.58 1 MET B N 1
ATOM 2043 C CA . MET B 1 1 ? 9.68 20.391 -32.188 1 27.58 1 MET B CA 1
ATOM 2044 C C . MET B 1 1 ? 9.227 19.766 -30.891 1 27.58 1 MET B C 1
ATOM 2046 O O . MET B 1 1 ? 8.227 20.188 -30.297 1 27.58 1 MET B O 1
ATOM 2050 N N . SER B 1 2 ? 9.547 18.5 -30.625 1 36.62 2 SER B N 1
ATOM 2051 C CA . SER B 1 2 ? 9.188 17.766 -29.422 1 36.62 2 SER B CA 1
ATOM 2052 C C . SER B 1 2 ? 9.523 18.562 -28.172 1 36.62 2 SER B C 1
ATOM 2054 O O . SER B 1 2 ? 10.625 19.109 -28.047 1 36.62 2 SER B O 1
ATOM 2056 N N . GLN B 1 3 ? 8.602 19.234 -27.688 1 40.38 3 GLN B N 1
ATOM 2057 C CA . GLN B 1 3 ? 8.875 20.047 -26.516 1 40.38 3 GLN B CA 1
ATOM 2058 C C . GLN B 1 3 ? 9.906 19.375 -25.609 1 40.38 3 GLN B C 1
ATOM 2060 O O . GLN B 1 3 ? 9.961 18.141 -25.531 1 40.38 3 GLN B O 1
ATOM 2065 N N . PRO B 1 4 ? 10.922 20.016 -25.328 1 45.84 4 PRO B N 1
ATOM 2066 C CA . PRO B 1 4 ? 11.953 19.469 -24.453 1 45.84 4 PRO B CA 1
ATOM 2067 C C . PRO B 1 4 ? 11.375 18.75 -23.234 1 45.84 4 PRO B C 1
ATOM 2069 O O . PRO B 1 4 ? 10.336 19.156 -22.703 1 45.84 4 PRO B O 1
ATOM 2072 N N . GLU B 1 5 ? 11.609 17.422 -23.156 1 53.53 5 GLU B N 1
ATOM 2073 C CA . GLU B 1 5 ? 11.156 16.516 -22.109 1 53.53 5 GLU B CA 1
ATOM 2074 C C . GLU B 1 5 ? 11.445 17.109 -20.719 1 53.53 5 GLU B C 1
ATOM 2076 O O . GLU B 1 5 ? 12.578 17.516 -20.453 1 53.53 5 GLU B O 1
ATOM 2081 N N . ASP B 1 6 ? 10.57 17.812 -20.047 1 58.38 6 ASP B N 1
ATOM 2082 C CA . ASP B 1 6 ? 10.648 18.25 -18.656 1 58.38 6 ASP B CA 1
ATOM 2083 C C . ASP B 1 6 ? 10.93 17.094 -17.719 1 58.38 6 ASP B C 1
ATOM 2085 O O . ASP B 1 6 ? 10.055 16.25 -17.469 1 58.38 6 ASP B O 1
ATOM 2089 N N . HIS B 1 7 ? 12.273 17.031 -17.375 1 66.31 7 HIS B N 1
ATOM 2090 C CA . HIS B 1 7 ? 12.703 15.93 -16.516 1 66.31 7 HIS B CA 1
ATOM 2091 C C . HIS B 1 7 ? 12.531 16.297 -15.039 1 66.31 7 HIS B C 1
ATOM 2093 O O . HIS B 1 7 ? 13.164 15.688 -14.172 1 66.31 7 HIS B O 1
ATOM 2099 N N . SER B 1 8 ? 11.648 17.312 -14.922 1 71.06 8 SER B N 1
ATOM 2100 C CA . SER B 1 8 ? 11.297 17.688 -13.555 1 71.06 8 SER B CA 1
ATOM 2101 C C . SER B 1 8 ? 10.266 16.734 -12.969 1 71.06 8 SER B C 1
ATOM 2103 O O . SER B 1 8 ? 9.734 15.867 -13.68 1 71.06 8 SER B O 1
ATOM 2105 N N . ALA B 1 9 ? 10.133 16.812 -11.68 1 74.69 9 ALA B N 1
ATOM 2106 C CA . ALA B 1 9 ? 9.109 16.016 -11 1 74.69 9 ALA B CA 1
ATOM 2107 C C . ALA B 1 9 ? 7.746 16.203 -11.656 1 74.69 9 ALA B C 1
ATOM 2109 O O . ALA B 1 9 ? 7.031 15.219 -11.898 1 74.69 9 ALA B O 1
ATOM 2110 N N . ARG B 1 10 ? 7.504 17.391 -12.008 1 76.75 10 ARG B N 1
ATOM 2111 C CA . ARG B 1 10 ? 6.23 17.688 -12.648 1 76.75 10 ARG B CA 1
ATOM 2112 C C . ARG B 1 10 ? 6.156 17.078 -14.047 1 76.75 10 ARG B C 1
ATOM 2114 O O . ARG B 1 10 ? 5.117 16.547 -14.438 1 76.75 10 ARG B O 1
ATOM 2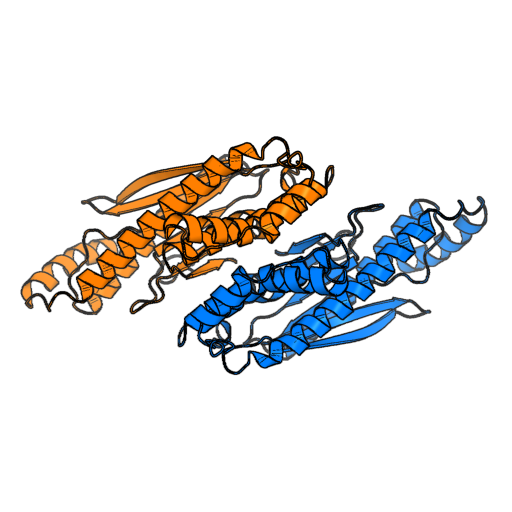121 N N . GLY B 1 11 ? 7.277 17.188 -14.688 1 78.31 11 GLY B N 1
ATOM 2122 C CA . GLY B 1 11 ? 7.32 16.594 -16.016 1 78.31 11 GLY B CA 1
ATOM 2123 C C . GLY B 1 11 ? 7.059 15.102 -16.016 1 78.31 11 GLY B C 1
ATOM 2124 O O . GLY B 1 11 ? 6.293 14.602 -16.844 1 78.31 11 GLY B O 1
ATOM 2125 N N . TRP B 1 12 ? 7.613 14.453 -15.055 1 82.12 12 TRP B N 1
ATOM 2126 C CA . TRP B 1 12 ? 7.414 13.016 -14.961 1 82.12 12 TRP B CA 1
ATOM 2127 C C . TRP B 1 12 ? 5.977 12.688 -14.555 1 82.12 12 TRP B C 1
ATOM 2129 O O . TRP B 1 12 ? 5.367 11.766 -15.094 1 82.12 12 TRP B O 1
ATOM 2139 N N . ASP B 1 13 ? 5.492 13.453 -13.695 1 80.25 13 ASP B N 1
ATOM 2140 C CA . ASP B 1 13 ? 4.109 13.281 -13.266 1 80.25 13 ASP B CA 1
ATOM 2141 C C . ASP B 1 13 ? 3.143 13.461 -14.438 1 80.25 13 ASP B C 1
ATOM 2143 O O . ASP B 1 13 ? 2.227 12.656 -14.617 1 80.25 13 ASP B O 1
ATOM 2147 N N . ASP B 1 14 ? 3.432 14.383 -15.219 1 80.44 14 ASP B N 1
ATOM 2148 C CA . ASP B 1 14 ? 2.594 14.641 -16.391 1 80.44 14 ASP B CA 1
ATOM 2149 C C . ASP B 1 14 ? 2.727 13.523 -17.422 1 80.44 14 ASP B C 1
ATOM 2151 O O . ASP B 1 14 ? 1.732 13.102 -18.016 1 80.44 14 ASP B O 1
ATOM 2155 N N . ALA B 1 15 ? 3.908 13.133 -17.578 1 82.38 15 ALA B N 1
ATOM 2156 C CA . ALA B 1 15 ? 4.156 12.078 -18.547 1 82.38 15 ALA B CA 1
ATOM 2157 C C . ALA B 1 15 ? 3.418 10.797 -18.188 1 82.38 15 ALA B C 1
ATOM 2159 O O . ALA B 1 15 ? 2.793 10.164 -19.031 1 82.38 15 ALA B O 1
ATOM 2160 N N . ILE B 1 16 ? 3.426 10.484 -16.938 1 82.94 16 ILE B N 1
ATOM 2161 C CA . ILE B 1 16 ? 2.797 9.242 -16.484 1 82.94 16 ILE B CA 1
ATOM 2162 C C . ILE B 1 16 ? 1.277 9.375 -16.578 1 82.94 16 ILE B C 1
ATOM 2164 O O . ILE B 1 16 ? 0.594 8.453 -17.031 1 82.94 16 ILE B O 1
ATOM 2168 N N . ASN B 1 17 ? 0.833 10.477 -16.234 1 79.44 17 ASN B N 1
ATOM 2169 C CA . ASN B 1 17 ? -0.61 10.688 -16.203 1 79.44 17 ASN B CA 1
ATOM 2170 C C . ASN B 1 17 ? -1.19 10.758 -17.609 1 79.44 17 ASN B C 1
ATOM 2172 O O . ASN B 1 17 ? -2.336 10.367 -17.844 1 79.44 17 ASN B O 1
ATOM 2176 N N . ASN B 1 18 ? -0.359 11.156 -18.531 1 79.19 18 ASN B N 1
ATOM 2177 C CA . ASN B 1 18 ? -0.878 11.367 -19.875 1 79.19 18 ASN B CA 1
ATOM 2178 C C . ASN B 1 18 ? -0.495 10.219 -20.812 1 79.19 18 ASN B C 1
ATOM 2180 O O . ASN B 1 18 ? -0.794 10.258 -22 1 79.19 18 ASN B O 1
ATOM 2184 N N . THR B 1 19 ? 0.195 9.336 -20.188 1 82.81 19 THR B N 1
ATOM 2185 C CA . THR B 1 19 ? 0.49 8.156 -21 1 82.81 19 THR B CA 1
ATOM 2186 C C . THR B 1 19 ? -0.798 7.461 -21.422 1 82.81 19 THR B C 1
ATOM 2188 O O . THR B 1 19 ? -1.616 7.086 -20.578 1 82.81 19 THR B O 1
ATOM 2191 N N . ILE B 1 20 ? -0.954 7.336 -22.672 1 78.81 20 ILE B N 1
ATOM 2192 C CA . ILE B 1 20 ? -2.162 6.719 -23.219 1 78.81 20 ILE B CA 1
ATOM 2193 C C . ILE B 1 20 ? -1.948 5.215 -23.375 1 78.81 20 ILE B C 1
ATOM 2195 O O . ILE B 1 20 ? -0.906 4.777 -23.859 1 78.81 20 ILE B O 1
ATOM 2199 N N . ILE B 1 21 ? -2.822 4.492 -22.828 1 83 21 ILE B N 1
ATOM 2200 C CA . ILE B 1 21 ? -2.863 3.057 -23.094 1 83 21 ILE B CA 1
ATOM 2201 C C . ILE B 1 21 ? -3.756 2.775 -24.297 1 83 21 ILE B C 1
ATOM 2203 O O . ILE B 1 21 ? -4.98 2.869 -24.203 1 83 21 ILE B O 1
ATOM 2207 N N . SER B 1 22 ? -3.119 2.508 -25.375 1 80.88 22 SER B N 1
ATOM 2208 C CA . SER B 1 22 ? -3.811 2.381 -26.656 1 80.88 22 SER B CA 1
ATOM 2209 C C . SER B 1 22 ? -4.156 0.926 -26.953 1 80.88 22 SER B C 1
ATOM 2211 O O . SER B 1 22 ? -3.391 0.019 -26.625 1 80.88 22 SER B O 1
ATOM 2213 N N . ASN B 1 23 ? -5.219 0.827 -27.609 1 79.06 23 ASN B N 1
ATOM 2214 C CA . ASN B 1 23 ? -5.625 -0.506 -28.047 1 79.06 23 ASN B CA 1
ATOM 2215 C C . ASN B 1 23 ? -4.711 -1.039 -29.141 1 79.06 23 ASN B C 1
ATOM 2217 O O . ASN B 1 23 ? -4.723 -2.234 -29.453 1 79.06 23 ASN B O 1
ATOM 2221 N N . THR B 1 24 ? -3.912 -0.165 -29.656 1 86.5 24 THR B N 1
ATOM 2222 C CA . THR B 1 24 ? -2.984 -0.595 -30.703 1 86.5 24 THR B CA 1
ATOM 2223 C C . THR B 1 24 ? -1.69 -1.123 -30.078 1 86.5 24 THR B C 1
ATOM 2225 O O . THR B 1 24 ? -0.873 -1.734 -30.781 1 86.5 24 THR B O 1
ATOM 2228 N N . ASP B 1 25 ? -1.546 -0.952 -28.844 1 86.44 25 ASP B N 1
ATOM 2229 C CA . ASP B 1 25 ? -0.383 -1.481 -28.141 1 86.44 25 ASP B CA 1
ATOM 2230 C C . ASP B 1 25 ? -0.457 -3.002 -28.031 1 86.44 25 ASP B C 1
ATOM 2232 O O . ASP B 1 25 ? -1.548 -3.572 -27.953 1 86.44 25 ASP B O 1
ATOM 2236 N N . SER B 1 26 ? 0.805 -3.578 -28.125 1 92.19 26 SER B N 1
ATOM 2237 C CA . SER B 1 26 ? 0.836 -4.988 -27.75 1 92.19 26 SER B CA 1
ATOM 2238 C C . SER B 1 26 ? 0.367 -5.184 -26.312 1 92.19 26 SER B C 1
ATOM 2240 O O . SER B 1 26 ? 0.417 -4.254 -25.5 1 92.19 26 SER B O 1
ATOM 2242 N N . ASP B 1 27 ? -0.062 -6.367 -26 1 90.94 27 ASP B N 1
ATOM 2243 C CA . ASP B 1 27 ? -0.53 -6.676 -24.656 1 90.94 27 ASP B CA 1
ATOM 2244 C C . ASP B 1 27 ? 0.55 -6.375 -23.609 1 90.94 27 ASP B C 1
ATOM 2246 O O . ASP B 1 27 ? 0.264 -5.801 -22.562 1 90.94 27 ASP B O 1
ATOM 2250 N N . ILE B 1 28 ? 1.729 -6.754 -23.984 1 93.38 28 ILE B N 1
ATOM 2251 C CA . ILE B 1 28 ? 2.84 -6.562 -23.062 1 93.38 28 ILE B CA 1
ATOM 2252 C C . ILE B 1 28 ? 3.068 -5.07 -22.828 1 93.38 28 ILE B C 1
ATOM 2254 O O . ILE B 1 28 ? 3.324 -4.645 -21.688 1 93.38 28 ILE B O 1
ATOM 2258 N N . LEU B 1 29 ? 3.008 -4.293 -23.859 1 93.88 29 LEU B N 1
ATOM 2259 C CA . LEU B 1 29 ? 3.223 -2.857 -23.734 1 93.88 29 LEU B CA 1
ATOM 2260 C C . LEU B 1 29 ? 2.086 -2.201 -22.969 1 93.88 29 LEU B C 1
ATOM 2262 O O . LEU B 1 29 ? 2.326 -1.333 -22.125 1 93.88 29 LEU B O 1
ATOM 2266 N N . MET B 1 30 ? 0.88 -2.594 -23.25 1 93 30 MET B N 1
ATOM 2267 C CA . MET B 1 30 ? -0.273 -2.074 -22.516 1 93 30 MET B CA 1
ATOM 2268 C C . MET B 1 30 ? -0.139 -2.346 -21.016 1 93 30 MET B C 1
ATOM 2270 O O . MET B 1 30 ? -0.319 -1.441 -20.203 1 93 30 MET B O 1
ATOM 2274 N N . ASN B 1 31 ? 0.209 -3.549 -20.75 1 94.5 31 ASN B N 1
ATOM 2275 C CA . ASN B 1 31 ? 0.346 -3.961 -19.359 1 94.5 31 ASN B CA 1
ATOM 2276 C C . ASN B 1 31 ? 1.522 -3.266 -18.688 1 94.5 31 ASN B C 1
ATOM 2278 O O . ASN B 1 31 ? 1.453 -2.932 -17.5 1 94.5 31 ASN B O 1
ATOM 2282 N N . THR B 1 32 ? 2.543 -3.066 -19.438 1 95.81 32 THR B N 1
ATOM 2283 C CA . THR B 1 32 ? 3.695 -2.355 -18.906 1 95.81 32 THR B CA 1
ATOM 2284 C C . THR B 1 32 ? 3.328 -0.913 -18.562 1 95.81 32 THR B C 1
ATOM 2286 O O . THR B 1 32 ? 3.693 -0.408 -17.5 1 95.81 32 THR B O 1
ATOM 2289 N N . LYS B 1 33 ? 2.635 -0.266 -19.422 1 92.81 33 LYS B N 1
ATOM 2290 C CA . LYS B 1 33 ? 2.186 1.1 -19.172 1 92.81 33 LYS B CA 1
ATOM 2291 C C . LYS B 1 33 ? 1.291 1.167 -17.938 1 92.81 33 LYS B C 1
ATOM 2293 O O . LYS B 1 33 ? 1.415 2.084 -17.125 1 92.81 33 LYS B O 1
ATOM 2298 N N . LYS B 1 34 ? 0.44 0.178 -17.797 1 92.75 34 LYS B N 1
ATOM 2299 C CA . LYS B 1 34 ? -0.43 0.103 -16.625 1 92.75 34 LYS B CA 1
ATOM 2300 C C . LYS B 1 34 ? 0.385 -0.044 -15.344 1 92.75 34 LYS B C 1
ATOM 2302 O O . LYS B 1 34 ? 0.114 0.631 -14.352 1 92.75 34 LYS B O 1
ATOM 2307 N N . LEU B 1 35 ? 1.351 -0.891 -15.414 1 95.44 35 LEU B N 1
ATOM 2308 C CA . LEU B 1 35 ? 2.217 -1.12 -14.266 1 95.44 35 LEU B CA 1
ATOM 2309 C C . LEU B 1 35 ? 2.932 0.164 -13.859 1 95.44 35 LEU B C 1
ATOM 2311 O O . LEU B 1 35 ? 2.986 0.501 -12.672 1 95.44 35 LEU B O 1
ATOM 2315 N N . MET B 1 36 ? 3.438 0.859 -14.805 1 94.38 36 MET B N 1
ATOM 2316 C CA . MET B 1 36 ? 4.156 2.102 -14.547 1 94.38 36 MET B CA 1
ATOM 2317 C C . MET B 1 36 ? 3.229 3.15 -13.938 1 94.38 36 MET B C 1
ATOM 2319 O O . MET B 1 36 ? 3.6 3.836 -12.984 1 94.38 36 MET B O 1
ATOM 2323 N N . LYS B 1 37 ? 2.062 3.213 -14.414 1 91.31 37 LYS B N 1
ATOM 2324 C CA . LYS B 1 37 ? 1.092 4.188 -13.93 1 91.31 37 LYS B CA 1
ATOM 2325 C C . LYS B 1 37 ? 0.723 3.912 -12.469 1 91.31 37 LYS B C 1
ATOM 2327 O O . LYS B 1 37 ? 0.492 4.84 -11.695 1 91.31 37 LYS B O 1
ATOM 2332 N N . GLU B 1 38 ? 0.713 2.672 -12.102 1 92.62 38 GLU B N 1
ATOM 2333 C CA . GLU B 1 38 ? 0.265 2.281 -10.766 1 92.62 38 GLU B CA 1
ATOM 2334 C C . GLU B 1 38 ? 1.392 2.41 -9.75 1 92.62 38 GLU B C 1
ATOM 2336 O O . GLU B 1 38 ? 1.139 2.52 -8.547 1 92.62 38 GLU B O 1
ATOM 2341 N N . THR B 1 39 ? 2.611 2.416 -10.234 1 94.94 39 THR B N 1
ATOM 2342 C CA . THR B 1 39 ? 3.656 2.221 -9.234 1 94.94 39 THR B CA 1
ATOM 2343 C C . THR B 1 39 ? 4.645 3.385 -9.25 1 94.94 39 THR B C 1
ATOM 2345 O O . THR B 1 39 ? 5.246 3.707 -8.219 1 94.94 39 THR B O 1
ATOM 2348 N N . LEU B 1 40 ? 4.824 4.043 -10.328 1 94.5 40 LEU B N 1
ATOM 2349 C CA . LEU B 1 40 ? 5.863 5.059 -10.461 1 94.5 40 LEU B CA 1
ATOM 2350 C C . LEU B 1 40 ? 5.559 6.27 -9.586 1 94.5 40 LEU B C 1
ATOM 2352 O O . LEU B 1 40 ? 6.473 6.863 -9.008 1 94.5 40 LEU B O 1
ATOM 2356 N N . PRO B 1 41 ? 4.273 6.66 -9.438 1 91.94 41 PRO B N 1
ATOM 2357 C CA . PRO B 1 41 ? 3.971 7.863 -8.656 1 91.94 41 PRO B CA 1
ATOM 2358 C C . PRO B 1 41 ? 4.5 7.781 -7.227 1 91.94 41 PRO B C 1
ATOM 2360 O O . PRO B 1 41 ? 4.875 8.805 -6.645 1 91.94 41 PRO B O 1
ATOM 2363 N N . LYS B 1 42 ? 4.555 6.625 -6.684 1 93.75 42 LYS B N 1
ATOM 2364 C CA . LYS B 1 42 ? 5.059 6.465 -5.324 1 93.75 42 LYS B CA 1
ATOM 2365 C C . LYS B 1 42 ? 6.531 6.859 -5.234 1 93.75 42 LYS B C 1
ATOM 2367 O O . LYS B 1 42 ? 6.961 7.457 -4.246 1 93.75 42 LYS B O 1
ATOM 2372 N N . PHE B 1 43 ? 7.242 6.539 -6.23 1 95 43 PHE B N 1
ATOM 2373 C CA . PHE B 1 43 ? 8.656 6.879 -6.266 1 95 43 PHE B CA 1
ATOM 2374 C C . PHE B 1 43 ? 8.852 8.367 -6.516 1 95 43 PHE B C 1
ATOM 2376 O O . PHE B 1 43 ? 9.68 9.008 -5.867 1 95 43 PHE B O 1
ATOM 2383 N N . LEU B 1 44 ? 8.078 8.891 -7.406 1 93.25 44 LEU B N 1
ATOM 2384 C CA . LEU B 1 44 ? 8.195 10.312 -7.707 1 93.25 44 LEU B CA 1
ATOM 2385 C C . LEU B 1 44 ? 7.879 11.156 -6.48 1 93.25 44 LEU B C 1
ATOM 2387 O O . LEU B 1 44 ? 8.539 12.164 -6.23 1 93.25 44 LEU B O 1
ATOM 2391 N N . LYS B 1 45 ? 6.863 10.688 -5.797 1 92.88 45 LYS B N 1
ATOM 2392 C CA . LYS B 1 45 ? 6.527 11.336 -4.531 1 92.88 45 LYS B CA 1
ATOM 2393 C C . LYS B 1 45 ? 7.723 11.336 -3.582 1 92.88 45 LYS B C 1
ATOM 2395 O O . LYS B 1 45 ? 8.062 12.367 -3.004 1 92.88 45 LYS B O 1
ATOM 2400 N N . ALA B 1 46 ? 8.328 10.25 -3.432 1 93.94 46 ALA B N 1
ATOM 2401 C CA . ALA B 1 46 ? 9.484 10.141 -2.545 1 93.94 46 ALA B CA 1
ATOM 2402 C C . ALA B 1 46 ? 10.625 11.039 -3.014 1 93.94 46 ALA B C 1
ATOM 2404 O O . ALA B 1 46 ? 11.258 11.719 -2.205 1 93.94 46 ALA B O 1
ATOM 2405 N N . PHE B 1 47 ? 10.898 11.055 -4.332 1 93.5 47 PHE B N 1
ATOM 2406 C CA . PHE B 1 47 ? 11.984 11.852 -4.902 1 93.5 47 PHE B CA 1
ATOM 2407 C C . PHE B 1 47 ? 11.758 13.336 -4.633 1 93.5 47 PHE B C 1
ATOM 2409 O O . PHE B 1 47 ? 12.719 14.078 -4.41 1 93.5 47 PHE B O 1
ATOM 2416 N N . SER B 1 48 ? 10.555 13.719 -4.609 1 89.88 48 SER B N 1
ATOM 2417 C CA . SER B 1 48 ? 10.211 15.133 -4.469 1 89.88 48 SER B CA 1
ATOM 2418 C C . SER B 1 48 ? 10.43 15.617 -3.041 1 89.88 48 SER B C 1
ATOM 2420 O O . SER B 1 48 ? 10.43 16.828 -2.781 1 89.88 48 SER B O 1
ATOM 2422 N N . LEU B 1 49 ? 10.641 14.688 -2.131 1 90.44 49 LEU B N 1
ATOM 2423 C CA . LEU B 1 49 ? 10.812 15.055 -0.729 1 90.44 49 LEU B CA 1
ATOM 2424 C C . LEU B 1 49 ? 12.258 15.453 -0.443 1 90.44 49 LEU B C 1
ATOM 2426 O O . LEU B 1 49 ? 12.594 15.828 0.683 1 90.44 49 LEU B O 1
ATOM 2430 N N . THR B 1 50 ? 13.156 15.344 -1.379 1 87.81 50 THR B N 1
ATOM 2431 C CA . THR B 1 50 ? 14.547 15.781 -1.324 1 87.81 50 THR B CA 1
ATOM 2432 C C . THR B 1 50 ? 15.242 15.211 -0.091 1 87.81 50 THR B C 1
ATOM 2434 O O . THR B 1 50 ? 15.531 14.016 -0.03 1 87.81 50 THR B O 1
ATOM 2437 N N . THR B 1 51 ? 15.445 16.031 0.989 1 86.12 51 THR B N 1
ATOM 2438 C CA . THR B 1 51 ? 16.188 15.594 2.162 1 86.12 51 THR B CA 1
ATOM 2439 C C . THR B 1 51 ? 15.375 14.617 2.996 1 86.12 51 THR B C 1
ATOM 2441 O O . THR B 1 51 ? 15.93 13.836 3.773 1 86.12 51 THR B O 1
ATOM 2444 N N . LEU B 1 52 ? 14.07 14.625 2.785 1 88.94 52 LEU B N 1
ATOM 2445 C CA . LEU B 1 52 ? 13.188 13.75 3.555 1 88.94 52 LEU B CA 1
ATOM 2446 C C . LEU B 1 52 ? 12.805 12.516 2.746 1 88.94 52 LEU B C 1
ATOM 2448 O O . LEU B 1 52 ? 11.883 11.789 3.113 1 88.94 52 LEU B O 1
ATOM 2452 N N . ASN B 1 53 ? 13.539 12.297 1.665 1 92.25 53 ASN B N 1
ATOM 2453 C CA . ASN B 1 53 ? 13.297 11.133 0.811 1 92.25 53 ASN B CA 1
ATOM 2454 C C . ASN B 1 53 ? 13.539 9.828 1.558 1 92.25 53 ASN B C 1
ATOM 2456 O O . ASN B 1 53 ? 14.68 9.508 1.908 1 92.25 53 ASN B O 1
ATOM 2460 N N . PRO B 1 54 ? 12.461 9.086 1.724 1 91.94 54 PRO B N 1
ATOM 2461 C CA . PRO B 1 54 ? 12.602 7.863 2.514 1 91.94 54 PRO B CA 1
ATOM 2462 C C . PRO B 1 54 ? 13.5 6.828 1.84 1 91.94 54 PRO B C 1
ATOM 2464 O O . PRO B 1 54 ? 14.047 5.949 2.512 1 91.94 54 PRO B O 1
ATOM 2467 N N . LEU B 1 55 ? 13.68 6.938 0.595 1 94.62 55 LEU B N 1
ATOM 2468 C CA . LEU B 1 55 ? 14.477 5.965 -0.142 1 94.62 55 LEU B CA 1
ATOM 2469 C C . LEU B 1 55 ? 15.961 6.191 0.097 1 94.62 55 LEU B C 1
ATOM 2471 O O . LEU B 1 55 ? 16.797 5.336 -0.237 1 94.62 55 LEU B O 1
ATOM 2475 N N . ARG B 1 56 ? 16.266 7.277 0.691 1 93.31 56 ARG B N 1
ATOM 2476 C CA . ARG B 1 56 ? 17.641 7.59 1.023 1 93.31 56 ARG B CA 1
ATOM 2477 C C . ARG B 1 56 ? 17.875 7.516 2.529 1 93.31 56 ARG B C 1
ATOM 2479 O O . ARG B 1 56 ? 19 7.727 3 1 93.31 56 ARG B O 1
ATOM 2486 N N . ASP B 1 57 ? 16.828 7.262 3.254 1 90.44 57 ASP B N 1
ATOM 2487 C CA . ASP B 1 57 ? 16.891 7.207 4.711 1 90.44 57 ASP B CA 1
ATOM 2488 C C . ASP B 1 57 ? 17.094 5.773 5.195 1 90.44 57 ASP B C 1
ATOM 2490 O O . ASP B 1 57 ? 16.188 4.953 5.141 1 90.44 57 ASP B O 1
ATOM 2494 N N . ILE B 1 58 ? 18.188 5.496 5.703 1 88.88 58 ILE B N 1
ATOM 2495 C CA . ILE B 1 58 ? 18.547 4.141 6.117 1 88.88 58 ILE B CA 1
ATOM 2496 C C . ILE B 1 58 ? 17.828 3.801 7.426 1 88.88 58 ILE B C 1
ATOM 2498 O O . ILE B 1 58 ? 17.797 2.639 7.84 1 88.88 58 ILE B O 1
ATOM 2502 N N . THR B 1 59 ? 17.219 4.816 8.078 1 89.25 59 THR B N 1
ATOM 2503 C CA . THR B 1 59 ? 16.609 4.598 9.383 1 89.25 59 THR B CA 1
ATOM 2504 C C . THR B 1 59 ? 15.109 4.305 9.234 1 89.25 59 THR B C 1
ATOM 2506 O O . THR B 1 59 ? 14.43 4.023 10.227 1 89.25 59 THR B O 1
ATOM 2509 N N . ILE B 1 60 ? 14.672 4.312 8.062 1 90.62 60 ILE B N 1
ATOM 2510 C CA . ILE B 1 60 ? 13.258 4.062 7.84 1 90.62 60 ILE B CA 1
ATOM 2511 C C . ILE B 1 60 ? 12.883 2.678 8.367 1 90.62 60 ILE B C 1
ATOM 2513 O O . ILE B 1 60 ? 13.68 1.741 8.281 1 90.62 60 ILE B O 1
ATOM 2517 N N . LEU B 1 61 ? 11.656 2.578 8.805 1 92.56 61 LEU B N 1
ATOM 2518 C CA . LEU B 1 61 ? 11.141 1.327 9.352 1 92.56 61 LEU B CA 1
ATOM 2519 C C . LEU B 1 61 ? 10.859 0.32 8.25 1 92.56 61 LEU B C 1
ATOM 2521 O O . LEU B 1 61 ? 10.602 0.704 7.102 1 92.56 61 LEU B O 1
ATOM 2525 N N . GLU B 1 62 ? 10.867 -0.906 8.625 1 94.69 62 GLU B N 1
ATOM 2526 C CA . GLU B 1 62 ? 10.68 -2.01 7.688 1 94.69 62 GLU B CA 1
ATOM 2527 C C . GLU B 1 62 ? 9.312 -1.944 7.023 1 94.69 62 GLU B C 1
ATOM 2529 O O . GLU B 1 62 ? 9.211 -1.917 5.797 1 94.69 62 GLU B O 1
ATOM 2534 N N . LYS B 1 63 ? 8.312 -1.825 7.789 1 95.38 63 LYS B N 1
ATOM 2535 C CA . LYS B 1 63 ? 6.961 -1.939 7.258 1 95.38 63 LYS B CA 1
ATOM 2536 C C . LYS B 1 63 ? 6.633 -0.77 6.332 1 95.38 63 LYS B C 1
ATOM 2538 O O . LYS B 1 63 ? 6.191 -0.971 5.199 1 95.38 63 LYS B O 1
ATOM 2543 N N . PRO B 1 64 ? 6.922 0.453 6.746 1 95.06 64 PRO B N 1
ATOM 2544 C CA . PRO B 1 64 ? 6.688 1.557 5.812 1 95.06 64 PRO B CA 1
ATOM 2545 C C . PRO B 1 64 ? 7.5 1.421 4.527 1 95.06 64 PRO B C 1
ATOM 2547 O O . PRO B 1 64 ? 7 1.729 3.441 1 95.06 64 PRO B O 1
ATOM 2550 N N . HIS B 1 65 ? 8.695 0.953 4.652 1 96.12 65 HIS B N 1
ATOM 2551 C CA . HIS B 1 65 ? 9.539 0.776 3.473 1 96.12 65 HIS B CA 1
ATOM 2552 C C . HIS B 1 65 ? 8.93 -0.244 2.514 1 96.12 65 HIS B C 1
ATOM 2554 O O . HIS B 1 65 ? 8.805 0.023 1.315 1 96.12 65 HIS B O 1
ATOM 2560 N N . LEU B 1 66 ? 8.539 -1.341 3.027 1 97.5 66 LEU B N 1
ATOM 2561 C CA . LEU B 1 66 ? 7.977 -2.4 2.195 1 97.5 66 LEU B CA 1
ATOM 2562 C C . LEU B 1 66 ? 6.617 -1.991 1.64 1 97.5 66 LEU B C 1
ATOM 2564 O O . LEU B 1 66 ? 6.324 -2.223 0.464 1 97.5 66 LEU B O 1
ATOM 2568 N N . ASN B 1 67 ? 5.809 -1.343 2.453 1 96.69 67 ASN B N 1
ATOM 2569 C CA . ASN B 1 67 ? 4.445 -0.984 2.086 1 96.69 67 ASN B CA 1
ATOM 2570 C C . ASN B 1 67 ? 4.418 0.121 1.033 1 96.69 67 ASN B C 1
ATOM 2572 O O . ASN B 1 67 ? 3.461 0.231 0.265 1 96.69 67 ASN B O 1
ATOM 2576 N N . GLN B 1 68 ? 5.457 0.88 0.988 1 95.81 68 GLN B N 1
ATOM 2577 C CA . GLN B 1 68 ? 5.457 2.018 0.074 1 95.81 68 GLN B CA 1
ATOM 2578 C C . GLN B 1 68 ? 6.133 1.659 -1.248 1 95.81 68 GLN B C 1
ATOM 2580 O O . GLN B 1 68 ? 5.734 2.15 -2.307 1 95.81 68 GLN B O 1
ATOM 2585 N N . PHE B 1 69 ? 7.113 0.725 -1.166 1 96.75 69 PHE B N 1
ATOM 2586 C CA . PHE B 1 69 ? 7.953 0.703 -2.355 1 96.75 69 PHE B CA 1
ATOM 2587 C C . PHE B 1 69 ? 8.094 -0.716 -2.895 1 96.75 69 PHE B C 1
ATOM 2589 O O . PHE B 1 69 ? 8.367 -0.911 -4.082 1 96.75 69 PHE B O 1
ATOM 2596 N N . VAL B 1 70 ? 7.918 -1.704 -2.09 1 97.94 70 VAL B N 1
ATOM 2597 C CA . VAL B 1 70 ? 8.18 -3.064 -2.545 1 97.94 70 VAL B CA 1
ATOM 2598 C C . VAL B 1 70 ? 6.867 -3.773 -2.854 1 97.94 70 VAL B C 1
ATOM 2600 O O . VAL B 1 70 ? 6.605 -4.141 -4 1 97.94 70 VAL B O 1
ATOM 2603 N N . HIS B 1 71 ? 5.984 -3.828 -1.915 1 98.12 71 HIS B N 1
ATOM 2604 C CA . HIS B 1 71 ? 4.758 -4.609 -2.043 1 98.12 71 HIS B CA 1
ATOM 2605 C C . HIS B 1 71 ? 3.865 -4.059 -3.15 1 98.12 71 HIS B C 1
ATOM 2607 O O . HIS B 1 71 ? 3.271 -4.824 -3.914 1 98.12 71 HIS B O 1
ATOM 2613 N N . PRO B 1 72 ? 3.785 -2.762 -3.279 1 97.38 72 PRO B N 1
ATOM 2614 C CA . PRO B 1 72 ? 2.9 -2.262 -4.332 1 97.38 72 PRO B CA 1
ATOM 2615 C C . PRO B 1 72 ? 3.348 -2.686 -5.73 1 97.38 72 PRO B C 1
ATOM 2617 O O . PRO B 1 72 ? 2.512 -2.973 -6.59 1 97.38 72 PRO B O 1
ATOM 2620 N N . ILE B 1 73 ? 4.621 -2.723 -5.934 1 98.06 73 ILE B N 1
ATOM 2621 C CA . ILE B 1 73 ? 5.137 -3.127 -7.238 1 98.06 73 ILE B CA 1
ATOM 2622 C C . ILE B 1 73 ? 4.824 -4.602 -7.484 1 98.06 73 ILE B C 1
ATOM 2624 O O . ILE B 1 73 ? 4.375 -4.977 -8.57 1 98.06 73 ILE B O 1
ATOM 2628 N N . MET B 1 74 ? 5.059 -5.383 -6.488 1 98.5 74 MET B N 1
ATOM 2629 C CA . MET B 1 74 ? 4.793 -6.816 -6.605 1 98.5 74 MET B CA 1
ATOM 2630 C C . MET B 1 74 ? 3.305 -7.078 -6.805 1 98.5 74 MET B C 1
ATOM 2632 O O . MET B 1 74 ? 2.922 -7.898 -7.645 1 98.5 74 MET B O 1
ATOM 2636 N N . ASP B 1 75 ? 2.541 -6.363 -6.062 1 98.38 75 ASP B N 1
ATOM 2637 C CA . ASP B 1 75 ? 1.089 -6.492 -6.133 1 98.38 75 ASP B CA 1
ATOM 2638 C C . ASP B 1 75 ? 0.574 -6.176 -7.531 1 98.38 75 ASP B C 1
ATOM 2640 O O . ASP B 1 75 ? -0.16 -6.969 -8.125 1 98.38 75 ASP B O 1
ATOM 2644 N N . SER B 1 76 ? 0.998 -5.078 -8.047 1 97.69 76 SER B N 1
ATOM 2645 C CA . SER B 1 76 ? 0.536 -4.637 -9.359 1 97.69 76 SER B CA 1
ATOM 2646 C C . SER B 1 76 ? 1.041 -5.562 -10.469 1 97.69 76 SER B C 1
ATOM 2648 O O . SER B 1 76 ? 0.278 -5.957 -11.352 1 97.69 76 SER B O 1
ATOM 2650 N N . ALA B 1 77 ? 2.285 -5.938 -10.406 1 98.62 77 ALA B N 1
ATOM 2651 C CA . ALA B 1 77 ? 2.867 -6.777 -11.445 1 98.62 77 ALA B CA 1
ATOM 2652 C C . ALA B 1 77 ? 2.203 -8.148 -11.477 1 98.62 77 ALA B C 1
ATOM 2654 O O . ALA B 1 77 ? 1.848 -8.656 -12.547 1 98.62 77 ALA B O 1
ATOM 2655 N N . LEU B 1 78 ? 2.043 -8.719 -10.352 1 98.31 78 LEU B N 1
ATOM 2656 C CA . LEU B 1 78 ? 1.449 -10.047 -10.258 1 98.31 78 LEU B CA 1
ATOM 2657 C C . LEU B 1 78 ? 0.012 -10.039 -10.766 1 98.31 78 LEU B C 1
ATOM 2659 O O . LEU B 1 78 ? -0.421 -10.984 -11.43 1 98.31 78 LEU B O 1
ATOM 2663 N N . TRP B 1 79 ? -0.641 -8.977 -10.43 1 96.88 79 TRP B N 1
ATOM 2664 C CA . TRP B 1 79 ? -2.031 -8.914 -10.867 1 96.88 79 TRP B CA 1
ATOM 2665 C C . TRP B 1 79 ? -2.113 -8.695 -12.375 1 96.88 79 TRP B C 1
ATOM 2667 O O . TRP B 1 79 ? -2.844 -9.398 -13.078 1 96.88 79 TRP B O 1
ATOM 2677 N N . ILE B 1 80 ? -1.375 -7.777 -12.875 1 95.75 80 ILE B N 1
ATOM 2678 C CA . ILE B 1 80 ? -1.475 -7.34 -14.266 1 95.75 80 ILE B CA 1
ATOM 2679 C C . ILE B 1 80 ? -0.981 -8.453 -15.188 1 95.75 80 ILE B C 1
ATOM 2681 O O . ILE B 1 80 ? -1.593 -8.719 -16.234 1 95.75 80 ILE B O 1
ATOM 2685 N N . PHE B 1 81 ? 0.038 -9.164 -14.766 1 97.56 81 PHE B N 1
ATOM 2686 C CA . PHE B 1 81 ? 0.697 -10.055 -15.711 1 97.56 81 PHE B CA 1
ATOM 2687 C C . PHE B 1 81 ? 0.367 -11.516 -15.398 1 97.56 81 PHE B C 1
ATOM 2689 O O . PHE B 1 81 ? 0.525 -12.391 -16.25 1 97.56 81 PHE B O 1
ATOM 2696 N N . ALA B 1 82 ? -0.108 -11.812 -14.195 1 96.25 82 ALA B N 1
ATOM 2697 C CA . ALA B 1 82 ? -0.258 -13.219 -13.844 1 96.25 82 ALA B CA 1
ATOM 2698 C C . ALA B 1 82 ? -1.623 -13.492 -13.219 1 96.25 82 ALA B C 1
ATOM 2700 O O . ALA B 1 82 ? -1.984 -14.641 -12.969 1 96.25 82 ALA B O 1
ATOM 2701 N N . LYS B 1 83 ? -2.371 -12.414 -12.883 1 93.38 83 LYS B N 1
ATOM 2702 C CA . LYS B 1 83 ? -3.65 -12.539 -12.195 1 93.38 83 LYS B CA 1
ATOM 2703 C C . LYS B 1 83 ? -3.486 -13.25 -10.859 1 93.38 83 LYS B C 1
ATOM 2705 O O . LYS B 1 83 ? -4.301 -14.109 -10.5 1 93.38 83 LYS B O 1
ATOM 2710 N N . VAL B 1 84 ? -2.387 -13 -10.258 1 95.69 84 VAL B N 1
ATOM 2711 C CA . VAL B 1 84 ? -2.131 -13.469 -8.898 1 95.69 84 VAL B CA 1
ATOM 2712 C C . VAL B 1 84 ? -2.506 -12.375 -7.902 1 95.69 84 VAL B C 1
ATOM 2714 O O . VAL B 1 84 ? -2.064 -11.227 -8.031 1 95.69 84 VAL B O 1
ATOM 2717 N N . TYR B 1 85 ? -3.346 -12.742 -6.965 1 95.31 85 TYR B N 1
ATOM 2718 C CA . TYR B 1 85 ? -3.785 -11.789 -5.953 1 95.31 85 TYR B CA 1
ATOM 2719 C C . TYR B 1 85 ? -2.803 -11.742 -4.785 1 95.31 85 TYR B C 1
ATOM 2721 O O . TYR B 1 85 ? -2.756 -12.664 -3.969 1 95.31 85 TYR B O 1
ATOM 2729 N N . TYR B 1 86 ? -2.066 -10.672 -4.711 1 96.88 86 TYR B N 1
ATOM 2730 C CA . TYR B 1 86 ? -1.013 -10.5 -3.717 1 96.88 86 TYR B CA 1
ATOM 2731 C C . TYR B 1 86 ? -1.488 -9.617 -2.566 1 96.88 86 TYR B C 1
ATOM 2733 O O . TYR B 1 86 ? -1.992 -8.516 -2.787 1 96.88 86 TYR B O 1
ATOM 2741 N N . ILE B 1 87 ? -1.39 -10.125 -1.343 1 95.31 87 ILE B N 1
ATOM 2742 C CA . ILE B 1 87 ? -1.708 -9.359 -0.143 1 95.31 87 ILE B CA 1
ATOM 2743 C C . ILE B 1 87 ? -0.478 -9.281 0.758 1 95.31 87 ILE B C 1
ATOM 2745 O O . ILE B 1 87 ? 0.398 -10.148 0.704 1 95.31 87 ILE B O 1
ATOM 2749 N N . TYR B 1 88 ? -0.444 -8.18 1.546 1 96.94 88 TYR B N 1
ATOM 2750 C CA . TYR B 1 88 ? 0.721 -8.031 2.41 1 96.94 88 TYR B CA 1
ATOM 2751 C C . TYR B 1 88 ? 0.332 -7.406 3.746 1 96.94 88 TYR B C 1
ATOM 2753 O O . TYR B 1 88 ? -0.698 -6.734 3.85 1 96.94 88 TYR B O 1
ATOM 2761 N N . GLY B 1 89 ? 1.084 -7.699 4.758 1 94.25 89 GLY B N 1
ATOM 2762 C CA . GLY B 1 89 ? 0.839 -7.312 6.141 1 94.25 89 GLY B CA 1
ATOM 2763 C C . GLY B 1 89 ? 0.886 -8.484 7.102 1 94.25 89 GLY B C 1
ATOM 2764 O O . GLY B 1 89 ? -0.084 -8.742 7.82 1 94.25 89 GLY B O 1
ATOM 2765 N N . GLU B 1 90 ? 1.9 -9.211 7.137 1 91.88 90 GLU B N 1
ATOM 2766 C CA . GLU B 1 90 ? 2.127 -10.344 8.039 1 91.88 90 GLU B CA 1
ATOM 2767 C C . GLU B 1 90 ? 1.058 -11.414 7.855 1 91.88 90 GLU B C 1
ATOM 2769 O O . GLU B 1 90 ? 0.285 -11.688 8.781 1 91.88 90 GLU B O 1
ATOM 2774 N N . ILE B 1 91 ? 1.146 -12.102 6.789 1 93 91 ILE B N 1
ATOM 2775 C CA . ILE B 1 91 ? 0.135 -13.078 6.387 1 93 91 ILE B CA 1
ATOM 2776 C C . ILE B 1 91 ? 0.511 -14.461 6.918 1 93 91 ILE B C 1
ATOM 2778 O O . ILE B 1 91 ? 1.606 -14.961 6.645 1 93 91 ILE B O 1
ATOM 2782 N N . PRO B 1 92 ? -0.38 -15.031 7.602 1 90 92 PRO B N 1
ATOM 2783 C CA . PRO B 1 92 ? -0.091 -16.406 8.039 1 90 92 PRO B CA 1
ATOM 2784 C C . PRO B 1 92 ? -0.086 -17.391 6.883 1 90 92 PRO B C 1
ATOM 2786 O O . PRO B 1 92 ? -0.968 -17.359 6.02 1 90 92 PRO B O 1
ATOM 2789 N N . LEU B 1 93 ? 0.891 -18.141 6.848 1 85.69 93 LEU B N 1
ATOM 2790 C CA . LEU B 1 93 ? 0.934 -19.203 5.863 1 85.69 93 LEU B CA 1
ATOM 2791 C C . LEU B 1 93 ? 0.321 -20.484 6.426 1 85.69 93 LEU B C 1
ATOM 2793 O O . LEU B 1 93 ? 0.72 -20.953 7.496 1 85.69 93 LEU B O 1
ATOM 2797 N N . LYS B 1 94 ? -0.753 -20.859 5.895 1 69.06 94 LYS B N 1
ATOM 2798 C CA . LYS B 1 94 ? -1.478 -22.031 6.391 1 69.06 94 LYS B CA 1
ATOM 2799 C C . LYS B 1 94 ? -0.729 -23.328 6.066 1 69.06 94 LYS B C 1
ATOM 2801 O O . LYS B 1 94 ? -0.106 -23.438 5.012 1 69.06 94 LYS B O 1
ATOM 2806 N N . GLY B 1 95 ? -0.824 -24.156 6.949 1 59.84 95 GLY B N 1
ATOM 2807 C CA . GLY B 1 95 ? -0.294 -25.5 6.738 1 59.84 95 GLY B CA 1
ATOM 2808 C C . GLY B 1 95 ? 1.123 -25.656 7.254 1 59.84 95 GLY B C 1
ATOM 2809 O O . GLY B 1 95 ? 1.689 -26.75 7.188 1 59.84 95 GLY B O 1
ATOM 2810 N N . MET B 1 96 ? 1.619 -24.469 7.555 1 58.12 96 MET B N 1
ATOM 2811 C CA . MET B 1 96 ? 2.979 -24.594 8.07 1 58.12 96 MET B CA 1
ATOM 2812 C C . MET B 1 96 ? 2.967 -25.078 9.523 1 58.12 96 MET B C 1
ATOM 2814 O O . MET B 1 96 ? 2.055 -24.734 10.281 1 58.12 96 MET B O 1
ATOM 2818 N N . LYS B 1 97 ? 3.771 -26.078 9.789 1 53.75 97 LYS B N 1
ATOM 2819 C CA . LYS B 1 97 ? 3.943 -26.578 11.148 1 53.75 97 LYS B CA 1
ATOM 2820 C C . LYS B 1 97 ? 4.137 -25.438 12.141 1 53.75 97 LYS B C 1
ATOM 2822 O O . LYS B 1 97 ? 3.553 -25.438 13.227 1 53.75 97 LYS B O 1
ATOM 2827 N N . THR B 1 98 ? 5.031 -24.531 11.742 1 54.5 98 THR B N 1
ATOM 2828 C CA . THR B 1 98 ? 5.25 -23.359 12.586 1 54.5 98 THR B CA 1
ATOM 2829 C C . THR B 1 98 ? 4.449 -22.172 12.062 1 54.5 98 THR B C 1
ATOM 2831 O O . THR B 1 98 ? 4.359 -21.953 10.852 1 54.5 98 THR B O 1
ATOM 2834 N N . LYS B 1 99 ? 3.77 -21.656 12.953 1 67.81 99 LYS B N 1
ATOM 2835 C CA . LYS B 1 99 ? 3.004 -20.453 12.625 1 67.81 99 LYS B CA 1
ATOM 2836 C C . LYS B 1 99 ? 3.912 -19.344 12.102 1 67.81 99 LYS B C 1
ATOM 2838 O O . LYS B 1 99 ? 4.59 -18.672 12.875 1 67.81 99 LYS B O 1
ATOM 2843 N N . VAL B 1 100 ? 4.203 -19.5 10.797 1 81.69 100 VAL B N 1
ATOM 2844 C CA . VAL B 1 100 ? 5.055 -18.5 10.164 1 81.69 100 VAL B CA 1
ATOM 2845 C C . VAL B 1 100 ? 4.191 -17.453 9.445 1 81.69 100 VAL B C 1
ATOM 2847 O O . VAL B 1 100 ? 3.143 -17.797 8.891 1 81.69 100 VAL B O 1
ATOM 2850 N N . ARG B 1 101 ? 4.629 -16.219 9.625 1 91.19 101 ARG B N 1
ATOM 2851 C CA . ARG B 1 101 ? 3.982 -15.133 8.914 1 91.19 101 ARG B CA 1
ATOM 2852 C C . ARG B 1 101 ? 4.906 -14.547 7.848 1 91.19 101 ARG B C 1
ATOM 2854 O O . ARG B 1 101 ? 6.105 -14.391 8.078 1 91.19 101 ARG B O 1
ATOM 2861 N N . ALA B 1 102 ? 4.414 -14.477 6.699 1 95.12 102 ALA B N 1
ATOM 2862 C CA . ALA B 1 102 ? 5.141 -13.82 5.621 1 95.12 102 ALA B CA 1
ATOM 2863 C C . ALA B 1 102 ? 4.727 -12.359 5.492 1 95.12 102 ALA B C 1
ATOM 2865 O O . ALA B 1 102 ? 3.604 -11.992 5.848 1 95.12 102 ALA B O 1
ATOM 2866 N N . ASP B 1 103 ? 5.586 -11.547 4.988 1 96.44 103 ASP B N 1
ATOM 2867 C CA . ASP B 1 103 ? 5.266 -10.141 4.789 1 96.44 103 ASP B CA 1
ATOM 2868 C C . ASP B 1 103 ? 4.254 -9.961 3.66 1 96.44 103 ASP B C 1
ATOM 2870 O O . ASP B 1 103 ? 3.492 -8.992 3.65 1 96.44 103 ASP B O 1
ATOM 2874 N N . GLY B 1 104 ? 4.266 -10.867 2.697 1 97.25 104 GLY B N 1
ATOM 2875 C CA . GLY B 1 104 ? 3.314 -10.883 1.598 1 97.25 104 GLY B CA 1
ATOM 2876 C C . GLY B 1 104 ? 3.08 -12.273 1.036 1 97.25 104 GLY B C 1
ATOM 2877 O O . GLY B 1 104 ? 3.949 -13.148 1.134 1 97.25 104 GLY B O 1
ATOM 2878 N N . VAL B 1 105 ? 1.906 -12.477 0.548 1 96.56 105 VAL B N 1
ATOM 2879 C CA . VAL B 1 105 ? 1.552 -13.766 -0.048 1 96.56 105 VAL B CA 1
ATOM 2880 C C . VAL B 1 105 ? 0.693 -13.539 -1.291 1 96.56 105 VAL B C 1
ATOM 2882 O O . VAL B 1 105 ? -0.186 -12.672 -1.296 1 96.56 105 VAL B O 1
ATOM 2885 N N . GLY B 1 106 ? 0.995 -14.273 -2.324 1 96.5 106 GLY B N 1
ATOM 2886 C CA . GLY B 1 106 ? 0.216 -14.234 -3.551 1 96.5 106 GLY B CA 1
ATOM 2887 C C . GLY B 1 106 ? -0.586 -15.5 -3.793 1 96.5 106 GLY B C 1
ATOM 2888 O O . GLY B 1 106 ? -0.064 -16.609 -3.656 1 96.5 106 GLY B O 1
ATOM 2889 N N . PHE B 1 107 ? -1.835 -15.32 -4.184 1 94.5 107 PHE B N 1
ATOM 2890 C CA . PHE B 1 107 ? -2.762 -16.438 -4.352 1 94.5 107 PHE B CA 1
ATOM 2891 C C . PHE B 1 107 ? -3.213 -16.547 -5.805 1 94.5 107 PHE B C 1
ATOM 2893 O O . PHE B 1 107 ? -3.475 -15.531 -6.457 1 94.5 107 PHE B O 1
ATOM 2900 N N . LEU B 1 108 ? -3.361 -17.734 -6.137 1 91.5 108 LEU B N 1
ATOM 2901 C CA . LEU B 1 108 ? -4.039 -17.984 -7.402 1 91.5 108 LEU B CA 1
ATOM 2902 C C . LEU B 1 108 ? -5.535 -17.734 -7.277 1 91.5 108 LEU B C 1
ATOM 2904 O O . LEU B 1 108 ? -6.117 -17.922 -6.207 1 91.5 108 LEU B O 1
ATOM 2908 N N . ASN B 1 109 ? -6.266 -17.016 -8.102 1 75.81 109 ASN B N 1
ATOM 2909 C CA . ASN B 1 109 ? -7.648 -16.578 -7.941 1 75.81 109 ASN B CA 1
ATOM 2910 C C . ASN B 1 109 ? -8.586 -17.344 -8.867 1 75.81 109 ASN B C 1
ATOM 2912 O O . ASN B 1 109 ? -9.75 -16.969 -9.031 1 75.81 109 ASN B O 1
ATOM 2916 N N . ASP B 1 110 ? -8.164 -18.172 -9.469 1 67.31 110 ASP B N 1
ATOM 2917 C CA . ASP B 1 110 ? -9.078 -18.938 -10.305 1 67.31 110 ASP B CA 1
ATOM 2918 C C . ASP B 1 110 ? -9.703 -20.094 -9.516 1 67.31 110 ASP B C 1
ATOM 2920 O O . ASP B 1 110 ? -10.109 -19.922 -8.367 1 67.31 110 ASP B O 1
ATOM 2924 N N . VAL B 1 111 ? -9.664 -21.25 -10.023 1 53.97 111 VAL B N 1
ATOM 2925 C CA . VAL B 1 111 ? -10.344 -22.422 -9.508 1 53.97 111 VAL B CA 1
ATOM 2926 C C . VAL B 1 111 ? -9.711 -22.844 -8.18 1 53.97 111 VAL B C 1
ATOM 2928 O O . VAL B 1 111 ? -10.375 -23.406 -7.316 1 53.97 111 VAL B O 1
ATOM 2931 N N . ILE B 1 112 ? -8.414 -22.328 -8.023 1 64.31 112 ILE B N 1
ATOM 2932 C CA . ILE B 1 112 ? -7.742 -22.812 -6.824 1 64.31 112 ILE B CA 1
ATOM 2933 C C . ILE B 1 112 ? -7.09 -21.656 -6.078 1 64.31 112 ILE B C 1
ATOM 2935 O O . ILE B 1 112 ? -6.379 -20.844 -6.68 1 64.31 112 ILE B O 1
ATOM 2939 N N . ASN B 1 113 ? -7.484 -21.359 -4.875 1 82.81 113 ASN B N 1
ATOM 2940 C CA . ASN B 1 113 ? -6.945 -20.297 -4.047 1 82.81 113 ASN B CA 1
ATOM 2941 C C . ASN B 1 113 ? -5.656 -20.719 -3.35 1 82.81 113 ASN B C 1
ATOM 2943 O O . ASN B 1 113 ? -5.52 -20.562 -2.135 1 82.81 113 ASN B O 1
ATOM 2947 N N . TYR B 1 114 ? -4.652 -21.281 -4.203 1 89.06 114 TYR B N 1
ATOM 2948 C CA . TYR B 1 114 ? -3.367 -21.688 -3.648 1 89.06 114 TYR B CA 1
ATOM 2949 C C . TYR B 1 114 ? -2.426 -20.5 -3.529 1 89.06 114 TYR B C 1
ATOM 2951 O O . TYR B 1 114 ? -2.309 -19.688 -4.461 1 89.06 114 TYR B O 1
ATOM 2959 N N . PRO B 1 115 ? -1.851 -20.422 -2.42 1 93.94 115 PRO B N 1
ATOM 2960 C CA . PRO B 1 115 ? -0.715 -19.5 -2.373 1 93.94 115 PRO B CA 1
ATOM 2961 C C . PRO B 1 115 ? 0.496 -20 -3.148 1 93.94 115 PRO B C 1
ATOM 2963 O O . PRO B 1 115 ? 0.884 -21.172 -2.996 1 93.94 115 PRO B O 1
ATOM 2966 N N . ILE B 1 116 ? 1.098 -19.172 -4 1 95.62 116 ILE B N 1
ATOM 2967 C CA . ILE B 1 116 ? 2.234 -19.641 -4.789 1 95.62 116 ILE B CA 1
ATOM 2968 C C . ILE B 1 116 ? 3.395 -18.656 -4.648 1 95.62 116 ILE B C 1
ATOM 2970 O O . ILE B 1 116 ? 4.492 -18.906 -5.156 1 95.62 116 ILE B O 1
ATOM 2974 N N . VAL B 1 117 ? 3.123 -17.5 -4.02 1 97.62 117 VAL B N 1
ATOM 2975 C CA . VAL B 1 117 ? 4.137 -16.469 -3.84 1 97.62 117 VAL B CA 1
ATOM 2976 C C . VAL B 1 117 ? 4.281 -16.125 -2.357 1 97.62 117 VAL B C 1
ATOM 2978 O O . VAL B 1 117 ? 3.283 -16.031 -1.639 1 97.62 117 VAL B O 1
ATOM 2981 N N . CYS B 1 118 ? 5.445 -15.938 -1.901 1 97.38 118 CYS B N 1
ATOM 2982 C CA . CYS B 1 118 ? 5.703 -15.406 -0.566 1 97.38 118 CYS B CA 1
ATOM 2983 C C . CYS B 1 118 ? 6.816 -14.367 -0.597 1 97.38 118 CYS B C 1
ATOM 2985 O O . CYS B 1 118 ? 7.707 -14.43 -1.448 1 97.38 118 CYS B O 1
ATOM 2987 N N . GLY B 1 119 ? 6.715 -13.43 0.26 1 97.44 119 GLY B N 1
ATOM 2988 C CA . GLY B 1 119 ? 7.703 -12.367 0.321 1 97.44 119 GLY B CA 1
ATOM 2989 C C . GLY B 1 119 ? 8.156 -12.047 1.735 1 97.44 119 GLY B C 1
ATOM 2990 O O . GLY B 1 119 ? 7.352 -12.078 2.67 1 97.44 119 GLY B O 1
ATOM 2991 N N . GLU B 1 120 ? 9.445 -11.727 1.824 1 96.88 120 GLU B N 1
ATOM 2992 C CA . GLU B 1 120 ? 10.094 -11.258 3.047 1 96.88 120 GLU B CA 1
ATOM 2993 C C . GLU B 1 120 ? 10.922 -10.008 2.789 1 96.88 120 GLU B C 1
ATOM 2995 O O . GLU B 1 120 ? 11.477 -9.836 1.705 1 96.88 120 GLU B O 1
ATOM 3000 N N . GLY B 1 121 ? 10.898 -9.18 3.744 1 95.5 121 GLY B N 1
ATOM 3001 C CA . GLY B 1 121 ? 11.711 -7.984 3.58 1 95.5 121 GLY B CA 1
ATOM 3002 C C . GLY B 1 121 ? 12.234 -7.434 4.895 1 95.5 121 GLY B C 1
ATOM 3003 O O . GLY B 1 121 ? 11.734 -7.781 5.961 1 95.5 121 GLY B O 1
ATOM 3004 N N . ALA B 1 122 ? 13.281 -6.637 4.742 1 94 122 ALA B N 1
ATOM 3005 C CA . ALA B 1 122 ? 13.898 -5.941 5.867 1 94 122 ALA B CA 1
ATOM 3006 C C . ALA B 1 122 ? 14.023 -4.445 5.586 1 94 122 ALA B C 1
ATOM 3008 O O . ALA B 1 122 ? 13.883 -4.008 4.441 1 94 122 ALA B O 1
ATOM 3009 N N . ARG B 1 123 ? 14.273 -3.764 6.602 1 92.19 123 ARG B N 1
ATOM 3010 C CA . ARG B 1 123 ? 14.523 -2.336 6.434 1 92.19 123 ARG B CA 1
ATOM 3011 C C . ARG B 1 123 ? 15.867 -2.094 5.762 1 92.19 123 ARG B C 1
ATOM 3013 O O . ARG B 1 123 ? 16.766 -2.941 5.828 1 92.19 123 ARG B O 1
ATOM 3020 N N . PRO B 1 124 ? 16.047 -0.875 5.273 1 90.81 124 PRO B N 1
ATOM 3021 C CA . PRO B 1 124 ? 17.297 -0.573 4.574 1 90.81 124 PRO B CA 1
ATOM 3022 C C . PRO B 1 124 ? 18.516 -0.644 5.488 1 90.81 124 PRO B C 1
ATOM 3024 O O . PRO B 1 124 ? 19.609 -0.998 5.039 1 90.81 124 PRO B O 1
ATOM 3027 N N . GLY B 1 125 ? 18.422 -0.402 6.719 1 90.19 125 GLY B N 1
ATOM 3028 C CA . GLY B 1 125 ? 19.547 -0.411 7.637 1 90.19 125 GLY B CA 1
ATOM 3029 C C . GLY B 1 125 ? 19.734 -1.742 8.344 1 90.19 125 GLY B C 1
ATOM 3030 O O . GLY B 1 125 ? 20.469 -1.836 9.32 1 90.19 125 GLY B O 1
ATOM 3031 N N . ALA B 1 126 ? 19.125 -2.758 7.863 1 92.56 126 ALA B N 1
ATOM 3032 C CA . ALA B 1 126 ? 19.188 -4.062 8.516 1 92.56 126 ALA B CA 1
ATOM 3033 C C . ALA B 1 126 ? 20.578 -4.688 8.344 1 92.56 126 ALA B C 1
ATOM 3035 O O . ALA B 1 126 ? 21.312 -4.352 7.41 1 92.56 126 ALA B O 1
ATOM 3036 N N . SER B 1 127 ? 20.891 -5.625 9.203 1 92.81 127 SER B N 1
ATOM 3037 C CA . SER B 1 127 ? 22.172 -6.316 9.164 1 92.81 127 SER B CA 1
ATOM 3038 C C . SER B 1 127 ? 22.188 -7.383 8.078 1 92.81 127 SER B C 1
ATOM 3040 O O . SER B 1 127 ? 21.125 -7.84 7.629 1 92.81 127 SER B O 1
ATOM 3042 N N . GLN B 1 128 ? 23.375 -7.828 7.801 1 92.88 128 GLN B N 1
ATOM 3043 C CA . GLN B 1 128 ? 23.547 -8.906 6.836 1 92.88 128 GLN B CA 1
ATOM 3044 C C . GLN B 1 128 ? 22.938 -10.211 7.348 1 92.88 128 GLN B C 1
ATOM 3046 O O . GLN B 1 128 ? 22.406 -11 6.566 1 92.88 128 GLN B O 1
ATOM 3051 N N . GLN B 1 129 ? 23.062 -10.406 8.547 1 94.56 129 GLN B N 1
ATOM 3052 C CA . GLN B 1 129 ? 22.484 -11.609 9.133 1 94.56 129 GLN B CA 1
ATOM 3053 C C . GLN B 1 129 ? 20.969 -11.641 8.93 1 94.56 129 GLN B C 1
ATOM 3055 O O . GLN B 1 129 ? 20.391 -12.703 8.68 1 94.56 129 GLN B O 1
ATOM 3060 N N . LYS B 1 130 ? 20.328 -10.508 9.086 1 94.38 130 LYS B N 1
ATOM 3061 C CA . LYS B 1 130 ? 18.891 -10.43 8.844 1 94.38 130 LYS B CA 1
ATOM 3062 C C . LYS B 1 130 ? 18.562 -10.844 7.414 1 94.38 130 LYS B C 1
ATOM 3064 O O . LYS B 1 130 ? 17.547 -11.508 7.176 1 94.38 130 LYS B O 1
ATOM 3069 N N . SER B 1 131 ? 19.422 -10.516 6.555 1 92.5 131 SER B N 1
ATOM 3070 C CA . SER B 1 131 ? 19.219 -10.891 5.16 1 92.5 131 SER B CA 1
ATOM 3071 C C . SER B 1 131 ? 19.25 -12.406 4.984 1 92.5 131 SER B C 1
ATOM 3073 O O . SER B 1 131 ? 18.406 -12.984 4.297 1 92.5 131 SER B O 1
ATOM 3075 N N . VAL B 1 132 ? 20.203 -13 5.547 1 94.38 132 VAL B N 1
ATOM 3076 C CA . VAL B 1 132 ? 20.344 -14.445 5.457 1 94.38 132 VAL B CA 1
ATOM 3077 C C . VAL B 1 132 ? 19.156 -15.133 6.102 1 94.38 132 VAL B C 1
ATOM 3079 O O . VAL B 1 132 ? 18.594 -16.094 5.547 1 94.38 132 VAL B O 1
ATOM 3082 N N . ASP B 1 133 ? 18.781 -14.664 7.258 1 94.19 133 ASP B N 1
ATOM 3083 C CA . ASP B 1 133 ? 17.625 -15.227 7.961 1 94.19 133 ASP B CA 1
ATOM 3084 C C . ASP B 1 133 ? 16.359 -15.125 7.117 1 94.19 133 ASP B C 1
ATOM 3086 O O . ASP B 1 133 ? 15.562 -16.062 7.07 1 94.19 133 ASP B O 1
ATOM 3090 N N . ASP B 1 134 ? 16.203 -13.992 6.473 1 94.56 134 ASP B N 1
ATOM 3091 C CA . ASP B 1 134 ? 15.023 -13.781 5.645 1 94.56 134 ASP B CA 1
ATOM 3092 C C . ASP B 1 134 ? 15.055 -14.688 4.414 1 94.56 134 ASP B C 1
ATOM 3094 O O . ASP B 1 134 ? 14.008 -15.18 3.975 1 94.56 134 ASP B O 1
ATOM 3098 N N . ASP B 1 135 ? 16.25 -14.93 3.916 1 94.62 135 ASP B N 1
ATOM 3099 C CA . ASP B 1 135 ? 16.391 -15.836 2.781 1 94.62 135 ASP B CA 1
ATOM 3100 C C . ASP B 1 135 ? 15.992 -17.266 3.168 1 94.62 135 ASP B C 1
ATOM 3102 O O . ASP B 1 135 ? 15.273 -17.938 2.428 1 94.62 135 ASP B O 1
ATOM 3106 N N . VAL B 1 136 ? 16.438 -17.641 4.227 1 95.31 136 VAL B N 1
ATOM 3107 C CA . VAL B 1 136 ? 16.156 -18.984 4.707 1 95.31 136 VAL B CA 1
ATOM 3108 C C . VAL B 1 136 ? 14.664 -19.125 4.996 1 95.31 136 VAL B C 1
ATOM 3110 O O . VAL B 1 136 ? 14.031 -20.109 4.602 1 95.31 136 VAL B O 1
ATOM 3113 N N . LYS B 1 137 ? 14.148 -18.141 5.699 1 94.31 137 LYS B N 1
ATOM 3114 C CA . LYS B 1 137 ? 12.719 -18.156 6.004 1 94.31 137 LYS B CA 1
ATOM 3115 C C . LYS B 1 137 ? 11.883 -18.203 4.73 1 94.31 137 LYS B C 1
ATOM 3117 O O . LYS B 1 137 ? 10.922 -18.969 4.648 1 94.31 137 LYS B O 1
ATOM 3122 N N . ASN B 1 138 ? 12.273 -17.438 3.764 1 95.75 138 ASN B N 1
ATOM 3123 C CA . ASN B 1 138 ? 11.531 -17.391 2.51 1 95.75 138 ASN B CA 1
ATOM 3124 C C . ASN B 1 138 ? 11.609 -18.719 1.764 1 95.75 138 ASN B C 1
ATOM 3126 O O . ASN B 1 138 ? 10.617 -19.188 1.21 1 95.75 138 ASN B O 1
ATOM 3130 N N . ALA B 1 139 ? 12.781 -19.297 1.748 1 95.25 139 ALA B N 1
ATOM 3131 C CA . ALA B 1 139 ? 12.961 -20.594 1.103 1 95.25 139 ALA B CA 1
ATOM 3132 C C . ALA B 1 139 ? 12.102 -21.656 1.771 1 95.25 139 ALA B C 1
ATOM 3134 O O . ALA B 1 139 ? 11.453 -22.469 1.093 1 95.25 139 ALA B O 1
ATOM 3135 N N . LYS B 1 140 ? 12.062 -21.641 3.039 1 93.31 140 LYS B N 1
ATOM 3136 C CA . LYS B 1 140 ? 11.227 -22.594 3.773 1 93.31 140 LYS B CA 1
ATOM 3137 C C . LYS B 1 140 ? 9.75 -22.391 3.451 1 93.31 140 LYS B C 1
ATOM 3139 O O . LYS B 1 140 ? 9.008 -23.359 3.273 1 93.31 140 LYS B O 1
ATOM 3144 N N . SER B 1 141 ? 9.367 -21.125 3.406 1 94.19 141 SER B N 1
ATOM 3145 C CA . SER B 1 141 ? 7.988 -20.797 3.064 1 94.19 141 SER B CA 1
ATOM 3146 C C . SER B 1 141 ? 7.633 -21.297 1.667 1 94.19 141 SER B C 1
ATOM 3148 O O . SER B 1 141 ? 6.535 -21.812 1.446 1 94.19 141 SER B O 1
ATOM 3150 N N . MET B 1 142 ? 8.578 -21.203 0.778 1 94.94 142 MET B N 1
ATOM 3151 C CA . MET B 1 142 ? 8.344 -21.641 -0.593 1 94.94 142 MET B CA 1
ATOM 3152 C C . MET B 1 142 ? 8.188 -23.156 -0.655 1 94.94 142 MET B C 1
ATOM 3154 O O . MET B 1 142 ? 7.352 -23.672 -1.401 1 94.94 142 MET B O 1
ATOM 3158 N N . VAL B 1 143 ? 8.953 -23.812 0.126 1 93.19 143 VAL B N 1
ATOM 3159 C CA . VAL B 1 143 ? 8.836 -25.266 0.205 1 93.19 143 VAL B CA 1
ATOM 3160 C C . VAL B 1 143 ? 7.461 -25.641 0.745 1 93.19 143 VAL B C 1
ATOM 3162 O O . VAL B 1 143 ? 6.809 -26.547 0.218 1 93.19 143 VAL B O 1
ATOM 3165 N N . GLU B 1 144 ? 7.07 -24.922 1.702 1 91.31 144 GLU B N 1
ATOM 3166 C CA . GLU B 1 144 ? 5.777 -25.219 2.314 1 91.31 144 GLU B CA 1
ATOM 3167 C C . GLU B 1 144 ? 4.633 -24.938 1.341 1 91.31 144 GLU B C 1
ATOM 3169 O O . GLU B 1 144 ? 3.658 -25.703 1.3 1 91.31 144 GLU B O 1
ATOM 3174 N N . LEU B 1 145 ? 4.75 -23.891 0.633 1 92.38 145 LEU B N 1
ATOM 3175 C CA . LEU B 1 145 ? 3.738 -23.609 -0.381 1 92.38 145 LEU B CA 1
ATOM 3176 C C . LEU B 1 145 ? 3.645 -24.75 -1.385 1 92.38 145 LEU B C 1
ATOM 3178 O O . LEU B 1 145 ? 2.547 -25.203 -1.712 1 92.38 145 LEU B O 1
ATOM 3182 N N . TYR B 1 146 ? 4.801 -25.172 -1.813 1 91.81 146 TYR B N 1
ATOM 3183 C CA . TYR B 1 146 ? 4.867 -26.266 -2.775 1 91.81 146 TYR B CA 1
ATOM 3184 C C . TYR B 1 146 ? 4.195 -27.516 -2.227 1 91.81 146 TYR B C 1
ATOM 3186 O O . TYR B 1 146 ? 3.322 -28.094 -2.875 1 91.81 146 TYR B O 1
ATOM 3194 N N . ASN B 1 147 ? 4.555 -27.812 -1.029 1 89.31 147 ASN B N 1
ATOM 3195 C CA . ASN B 1 147 ? 4.035 -29.031 -0.399 1 89.31 147 ASN B CA 1
ATOM 3196 C C . ASN B 1 147 ? 2.529 -28.938 -0.176 1 89.31 147 ASN B C 1
ATOM 3198 O O . ASN B 1 147 ? 1.81 -29.922 -0.363 1 89.31 147 ASN B O 1
ATOM 3202 N N . ASN B 1 148 ? 2.117 -27.844 0.223 1 87.81 148 ASN B N 1
ATOM 3203 C CA . ASN B 1 148 ? 0.69 -27.656 0.462 1 87.81 148 ASN B CA 1
ATOM 3204 C C . ASN B 1 148 ? -0.126 -27.891 -0.807 1 87.81 148 ASN B C 1
ATOM 3206 O O . ASN B 1 148 ? -1.215 -28.469 -0.756 1 87.81 148 ASN B O 1
ATOM 3210 N N . ILE B 1 149 ? 0.35 -27.438 -1.91 1 88.25 149 ILE B N 1
ATOM 3211 C CA . ILE B 1 149 ? -0.353 -27.609 -3.178 1 88.25 149 ILE B CA 1
ATOM 3212 C C . ILE B 1 149 ? -0.357 -29.078 -3.57 1 88.25 149 ILE B C 1
ATOM 3214 O O . ILE B 1 149 ? -1.4 -29.641 -3.934 1 88.25 149 ILE B O 1
ATOM 3218 N N . VAL B 1 150 ? 0.772 -29.672 -3.422 1 87.56 150 VAL B N 1
ATOM 3219 C CA . VAL B 1 150 ? 0.914 -31.062 -3.799 1 87.56 150 VAL B CA 1
ATOM 3220 C C . VAL B 1 150 ? -0.017 -31.922 -2.947 1 87.56 150 VAL B C 1
ATOM 3222 O O . VAL B 1 150 ? -0.753 -32.781 -3.473 1 87.56 150 VAL B O 1
ATOM 3225 N N . ILE B 1 151 ? 0.022 -31.656 -1.667 1 85.62 151 ILE B N 1
ATOM 3226 C CA . ILE B 1 151 ? -0.806 -32.438 -0.746 1 85.62 151 ILE B CA 1
ATOM 3227 C C . ILE B 1 151 ? -2.283 -32.188 -1.053 1 85.62 151 ILE B C 1
ATOM 3229 O O . ILE B 1 151 ? -3.08 -33.125 -1.075 1 85.62 151 ILE B O 1
ATOM 3233 N N . SER B 1 152 ? -2.615 -30.984 -1.286 1 84.12 152 SER B N 1
ATOM 3234 C CA . SER B 1 152 ? -4.004 -30.641 -1.582 1 84.12 152 SER B CA 1
ATOM 3235 C C . SER B 1 152 ? -4.477 -31.312 -2.867 1 84.12 152 SER B C 1
ATOM 3237 O O . SER B 1 152 ? -5.609 -31.797 -2.941 1 84.12 152 SER B O 1
ATOM 3239 N N . GLU B 1 153 ? -3.68 -31.391 -3.84 1 84.31 153 GLU B N 1
ATOM 3240 C CA . GLU B 1 153 ? -4.02 -32.062 -5.098 1 84.31 153 GLU B CA 1
ATOM 3241 C C . GLU B 1 153 ? -4.141 -33.562 -4.926 1 84.31 153 GLU B C 1
ATOM 3243 O O . GLU B 1 153 ? -5.039 -34.188 -5.488 1 84.31 153 GLU B O 1
ATOM 3248 N N . ALA B 1 154 ? -3.283 -34.062 -4.172 1 83.31 154 ALA B N 1
ATOM 3249 C CA . ALA B 1 154 ? -3.324 -35.469 -3.895 1 83.31 154 ALA B CA 1
ATOM 3250 C C . ALA B 1 154 ? -4.594 -35.844 -3.135 1 83.31 154 ALA B C 1
ATOM 3252 O O . ALA B 1 154 ? -5.25 -36.844 -3.461 1 83.31 154 ALA B O 1
ATOM 3253 N N . ASP B 1 155 ? -4.879 -35.062 -2.193 1 83.69 155 ASP B N 1
ATOM 3254 C CA . ASP B 1 155 ? -6.07 -35.281 -1.383 1 83.69 155 ASP B CA 1
ATOM 3255 C C . ASP B 1 155 ? -7.336 -35.219 -2.232 1 83.69 155 ASP B C 1
ATOM 3257 O O . ASP B 1 155 ? -8.328 -35.875 -1.95 1 83.69 155 ASP B O 1
ATOM 3261 N N . ALA B 1 156 ? -7.312 -34.469 -3.242 1 80.75 156 ALA B N 1
ATOM 3262 C CA . ALA B 1 156 ? -8.461 -34.312 -4.133 1 80.75 156 ALA B CA 1
ATOM 3263 C C . ALA B 1 156 ? -8.414 -35.344 -5.266 1 80.75 156 ALA B C 1
ATOM 3265 O O . ALA B 1 156 ? -9.195 -35.281 -6.215 1 80.75 156 ALA B O 1
ATOM 3266 N N . HIS B 1 157 ? -7.387 -36.25 -5.199 1 81.56 157 HIS B N 1
ATOM 3267 C CA . HIS B 1 157 ? -7.219 -37.344 -6.152 1 81.56 157 HIS B CA 1
ATOM 3268 C C . HIS B 1 157 ? -6.953 -36.812 -7.559 1 81.56 157 HIS B C 1
ATOM 3270 O O . HIS B 1 157 ? -7.48 -37.344 -8.539 1 81.56 157 HIS B O 1
ATOM 3276 N N . ARG B 1 158 ? -6.23 -35.812 -7.551 1 80 158 ARG B N 1
ATOM 3277 C CA . ARG B 1 158 ? -5.824 -35.25 -8.836 1 80 158 ARG B CA 1
ATOM 3278 C C . ARG B 1 158 ? -4.383 -35.625 -9.164 1 80 158 ARG B C 1
ATOM 3280 O O . ARG B 1 158 ? -3.59 -35.938 -8.266 1 80 158 ARG B O 1
ATOM 3287 N N . GLN B 1 159 ? -4.215 -35.594 -10.453 1 81.19 159 GLN B N 1
ATOM 3288 C CA . GLN B 1 159 ? -2.84 -35.812 -10.883 1 81.19 159 GLN B CA 1
ATOM 3289 C C . GLN B 1 159 ? -1.931 -34.656 -10.445 1 81.19 159 GLN B C 1
ATOM 3291 O O . GLN B 1 159 ? -2.318 -33.5 -10.508 1 81.19 159 GLN B O 1
ATOM 3296 N N . LEU B 1 160 ? -0.841 -35.094 -10.086 1 79.69 160 LEU B N 1
ATOM 3297 C CA . LEU B 1 160 ? 0.114 -34.094 -9.617 1 79.69 160 LEU B CA 1
ATOM 3298 C C . LEU B 1 160 ? 0.702 -33.312 -10.789 1 79.69 160 LEU B C 1
ATOM 3300 O O . LEU B 1 160 ? 1.045 -33.906 -11.82 1 79.69 160 LEU B O 1
ATOM 3304 N N . PHE B 1 161 ? 0.721 -32.094 -10.625 1 84.81 161 PHE B N 1
ATOM 3305 C CA . PHE B 1 161 ? 1.353 -31.219 -11.602 1 84.81 161 PHE B CA 1
ATOM 3306 C C . PHE B 1 161 ? 2.852 -31.125 -11.344 1 84.81 161 PHE B C 1
ATOM 3308 O O . PHE B 1 161 ? 3.285 -30.422 -10.43 1 84.81 161 PHE B O 1
ATOM 3315 N N . THR B 1 162 ? 3.67 -31.656 -12.164 1 83.38 162 THR B N 1
ATOM 3316 C CA . THR B 1 162 ? 5.094 -31.844 -11.891 1 83.38 162 THR B CA 1
ATOM 3317 C C . THR B 1 162 ? 5.859 -30.547 -12.18 1 83.38 162 THR B C 1
ATOM 3319 O O . THR B 1 162 ? 6.992 -30.375 -11.719 1 83.38 162 THR B O 1
ATOM 3322 N N . ASP B 1 163 ? 5.32 -29.656 -12.961 1 89.62 163 ASP B N 1
ATOM 3323 C CA . ASP B 1 163 ? 6.043 -28.438 -13.312 1 89.62 163 ASP B CA 1
ATOM 3324 C C . ASP B 1 163 ? 5.629 -27.281 -12.414 1 89.62 163 ASP B C 1
ATOM 3326 O O . ASP B 1 163 ? 5.801 -26.109 -12.773 1 89.62 163 ASP B O 1
ATOM 3330 N N . LEU B 1 164 ? 5.145 -27.672 -11.273 1 93.62 164 LEU B N 1
ATOM 3331 C CA . LEU B 1 164 ? 4.734 -26.672 -10.297 1 93.62 164 LEU B CA 1
ATOM 3332 C C . LEU B 1 164 ? 5.934 -25.875 -9.797 1 93.62 164 LEU B C 1
ATOM 3334 O O . LEU B 1 164 ? 6.996 -26.438 -9.539 1 93.62 164 LEU B O 1
ATOM 3338 N N . LYS B 1 165 ? 5.734 -24.609 -9.727 1 96.69 165 LYS B N 1
ATOM 3339 C CA . LYS B 1 165 ? 6.742 -23.719 -9.164 1 96.69 165 LYS B CA 1
ATOM 3340 C C . LYS B 1 165 ? 6.129 -22.781 -8.125 1 96.69 165 LYS B C 1
ATOM 3342 O O . LYS B 1 165 ? 4.949 -22.438 -8.219 1 96.69 165 LYS B O 1
ATOM 3347 N N . THR B 1 166 ? 6.887 -22.438 -7.148 1 97.06 166 THR B N 1
ATOM 3348 C CA . THR B 1 166 ? 6.551 -21.391 -6.195 1 97.06 166 THR B CA 1
ATOM 3349 C C . THR B 1 166 ? 7.523 -20.219 -6.316 1 97.06 166 THR B C 1
ATOM 3351 O O . THR B 1 166 ? 8.602 -20.359 -6.895 1 97.06 166 THR B O 1
ATOM 3354 N N . TYR B 1 167 ? 7.145 -19.109 -5.828 1 98.5 167 TYR B N 1
ATOM 3355 C CA . TYR B 1 167 ? 7.879 -17.875 -6.121 1 98.5 167 TYR B CA 1
ATOM 3356 C C . TYR B 1 167 ? 8.156 -17.094 -4.844 1 98.5 167 TYR B C 1
ATOM 3358 O O . TYR B 1 167 ? 7.32 -17.047 -3.939 1 98.5 167 TYR B O 1
ATOM 3366 N N . GLY B 1 168 ? 9.344 -16.484 -4.805 1 98.56 168 GLY B N 1
ATOM 3367 C CA . GLY B 1 168 ? 9.797 -15.773 -3.613 1 98.56 168 GLY B CA 1
ATOM 3368 C C . GLY B 1 168 ? 10.273 -14.367 -3.898 1 98.56 168 GLY B C 1
ATOM 3369 O O . GLY B 1 168 ? 10.789 -14.086 -4.984 1 98.56 168 GLY B O 1
ATOM 3370 N N . ILE B 1 169 ? 10.031 -13.484 -2.939 1 98.62 169 ILE B N 1
ATOM 3371 C CA . ILE B 1 169 ? 10.531 -12.117 -2.922 1 98.62 169 ILE B CA 1
ATOM 3372 C C . ILE B 1 169 ? 11.344 -11.875 -1.654 1 98.62 169 ILE B C 1
ATOM 3374 O O . ILE B 1 169 ? 10.891 -12.18 -0.549 1 98.62 169 ILE B O 1
ATOM 3378 N N . THR B 1 170 ? 12.531 -11.398 -1.809 1 97.88 170 THR B N 1
ATOM 3379 C CA . THR B 1 170 ? 13.289 -10.938 -0.651 1 97.88 170 THR B CA 1
ATOM 3380 C C . THR B 1 170 ? 13.812 -9.516 -0.877 1 97.88 170 THR B C 1
ATOM 3382 O O . THR B 1 170 ? 14.461 -9.242 -1.888 1 97.88 170 THR B O 1
ATOM 3385 N N . ALA B 1 171 ? 13.422 -8.695 0.042 1 97.25 171 ALA B N 1
ATOM 3386 C CA . ALA B 1 171 ? 13.891 -7.312 -0 1 97.25 171 ALA B CA 1
ATOM 3387 C C . ALA B 1 171 ? 14.891 -7.035 1.125 1 97.25 171 ALA B C 1
ATOM 3389 O O . ALA B 1 171 ? 14.586 -7.262 2.299 1 97.25 171 ALA B O 1
ATOM 3390 N N . PHE B 1 172 ? 16.078 -6.527 0.707 1 93.88 172 PHE B N 1
ATOM 3391 C CA . PHE B 1 172 ? 17.125 -6.172 1.648 1 93.88 172 PHE B CA 1
ATOM 3392 C C . PHE B 1 172 ? 17.828 -4.891 1.215 1 93.88 172 PHE B C 1
ATOM 3394 O O . PHE B 1 172 ? 18.281 -4.777 0.07 1 93.88 172 PHE B O 1
ATOM 3401 N N . LYS B 1 173 ? 17.906 -3.949 2.195 1 88.25 173 LYS B N 1
ATOM 3402 C CA . LYS B 1 173 ? 18.375 -2.609 1.871 1 88.25 173 LYS B CA 1
ATOM 3403 C C . LYS B 1 173 ? 17.562 -1.996 0.735 1 88.25 173 LYS B C 1
ATOM 3405 O O . LYS B 1 173 ? 16.344 -1.868 0.839 1 88.25 173 LYS B O 1
ATOM 3410 N N . THR B 1 174 ? 18.156 -1.779 -0.402 1 88.44 174 THR B N 1
ATOM 3411 C CA . THR B 1 174 ? 17.406 -1.247 -1.541 1 88.44 174 THR B CA 1
ATOM 3412 C C . THR B 1 174 ? 17.453 -2.221 -2.715 1 88.44 174 THR B C 1
ATOM 3414 O O . THR B 1 174 ? 17.234 -1.828 -3.861 1 88.44 174 THR B O 1
ATOM 3417 N N . GLU B 1 175 ? 17.688 -3.498 -2.328 1 95.06 175 GLU B N 1
ATOM 3418 C CA . GLU B 1 175 ? 17.734 -4.539 -3.35 1 95.06 175 GLU B CA 1
ATOM 3419 C C . GLU B 1 175 ? 16.609 -5.551 -3.158 1 95.06 175 GLU B C 1
ATOM 3421 O O . GLU B 1 175 ? 16.281 -5.922 -2.029 1 95.06 175 GLU B O 1
ATOM 3426 N N . VAL B 1 176 ? 16.062 -5.957 -4.266 1 97.81 176 VAL B N 1
ATOM 3427 C CA . VAL B 1 176 ? 15.008 -6.965 -4.25 1 97.81 176 VAL B CA 1
ATOM 3428 C C . VAL B 1 176 ? 15.414 -8.156 -5.113 1 97.81 176 VAL B C 1
ATOM 3430 O O . VAL B 1 176 ? 15.828 -7.98 -6.262 1 97.81 176 VAL B O 1
ATOM 3433 N N . SER B 1 177 ? 15.32 -9.312 -4.539 1 98.25 177 SER B N 1
ATOM 3434 C CA . SER B 1 177 ? 15.594 -10.555 -5.258 1 98.25 177 SER B CA 1
ATOM 3435 C C . SER B 1 177 ? 14.305 -11.328 -5.52 1 98.25 177 SER B C 1
ATOM 3437 O O . SER B 1 177 ? 13.477 -11.492 -4.621 1 98.25 177 SER B O 1
ATOM 3439 N N . LEU B 1 178 ? 14.211 -11.766 -6.719 1 98.75 178 LEU B N 1
ATOM 3440 C CA . LEU B 1 178 ? 13.055 -12.539 -7.156 1 98.75 178 LEU B CA 1
ATOM 3441 C C . LEU B 1 178 ? 13.461 -13.969 -7.5 1 98.75 178 LEU B C 1
ATOM 3443 O O . LEU B 1 178 ? 14.281 -14.188 -8.391 1 98.75 178 LEU B O 1
ATOM 3447 N N . THR B 1 179 ? 12.812 -14.883 -6.832 1 98.62 179 THR B N 1
ATOM 3448 C CA . THR B 1 179 ? 13.242 -16.266 -6.984 1 98.62 179 THR B CA 1
ATOM 3449 C C . THR B 1 179 ? 12.07 -17.156 -7.383 1 98.62 179 THR B C 1
ATOM 3451 O O . THR B 1 179 ? 10.914 -16.734 -7.297 1 98.62 179 THR B O 1
ATOM 3454 N N . MET B 1 180 ? 12.359 -18.281 -7.867 1 98.44 180 MET B N 1
ATOM 3455 C CA . MET B 1 180 ? 11.414 -19.375 -8.133 1 98.44 180 MET B CA 1
ATOM 3456 C C . MET B 1 180 ? 11.977 -20.703 -7.648 1 98.44 180 MET B C 1
ATOM 3458 O O . MET B 1 180 ? 13.188 -20.891 -7.59 1 98.44 180 MET B O 1
ATOM 3462 N N . MET B 1 181 ? 11.094 -21.547 -7.246 1 97.5 181 MET B N 1
ATOM 3463 C CA . MET B 1 181 ? 11.477 -22.859 -6.727 1 97.5 181 MET B CA 1
ATOM 3464 C C . MET B 1 181 ? 10.664 -23.969 -7.387 1 97.5 181 MET B C 1
ATOM 3466 O O . MET B 1 181 ? 9.453 -23.812 -7.594 1 97.5 181 MET B O 1
ATOM 3470 N N . ASP B 1 182 ? 11.352 -24.984 -7.785 1 95.19 182 ASP B N 1
ATOM 3471 C CA . ASP B 1 182 ? 10.672 -26.188 -8.25 1 95.19 182 ASP B CA 1
ATOM 3472 C C . ASP B 1 182 ? 11.211 -27.438 -7.551 1 95.19 182 ASP B C 1
ATOM 3474 O O . ASP B 1 182 ? 11.977 -27.328 -6.59 1 95.19 182 ASP B O 1
ATOM 3478 N N . PHE B 1 183 ? 10.648 -28.516 -7.902 1 93.19 183 PHE B N 1
ATOM 3479 C CA . PHE B 1 183 ? 11.047 -29.766 -7.273 1 93.19 183 PHE B CA 1
ATOM 3480 C C . PHE B 1 183 ? 11.375 -30.812 -8.328 1 93.19 183 PHE B C 1
ATOM 3482 O O . PHE B 1 183 ? 10.516 -31.172 -9.133 1 93.19 183 PHE B O 1
ATOM 3489 N N . ARG B 1 184 ? 12.609 -31.312 -8.359 1 90.94 184 ARG B N 1
ATOM 3490 C CA . ARG B 1 184 ? 13.102 -32.469 -9.109 1 90.94 184 ARG B CA 1
ATOM 3491 C C . ARG B 1 184 ? 13.922 -33.375 -8.219 1 90.94 184 ARG B C 1
ATOM 3493 O O . ARG B 1 184 ? 15.156 -33.375 -8.25 1 90.94 184 ARG B O 1
ATOM 3500 N N . SER B 1 185 ? 13.305 -34.25 -7.535 1 87.81 185 SER B N 1
ATOM 3501 C CA . SER B 1 185 ? 13.883 -35.125 -6.52 1 87.81 185 SER B CA 1
ATOM 3502 C C . SER B 1 185 ? 14.43 -34.312 -5.348 1 87.81 185 SER B C 1
ATOM 3504 O O . SER B 1 185 ? 14.625 -34.844 -4.254 1 87.81 185 SER B O 1
ATOM 3506 N N . THR B 1 186 ? 14.766 -33 -5.695 1 91.69 186 THR B N 1
ATOM 3507 C CA . THR B 1 186 ? 15.148 -32.031 -4.668 1 91.69 186 THR B CA 1
ATOM 3508 C C . THR B 1 186 ? 14.562 -30.672 -4.965 1 91.69 186 THR B C 1
ATOM 3510 O O . THR B 1 186 ? 14.211 -30.375 -6.109 1 91.69 186 THR B O 1
ATOM 3513 N N . HIS B 1 187 ? 14.43 -29.953 -3.93 1 93.81 187 HIS B N 1
ATOM 3514 C CA . HIS B 1 187 ? 14.023 -28.562 -4.145 1 93.81 187 HIS B CA 1
ATOM 3515 C C . HIS B 1 187 ? 15.156 -27.734 -4.73 1 93.81 187 HIS B C 1
ATOM 3517 O O . HIS B 1 187 ? 16.281 -27.766 -4.227 1 93.81 187 HIS B O 1
ATOM 3523 N N . ARG B 1 188 ? 14.859 -27.047 -5.852 1 95.94 188 ARG B N 1
ATOM 3524 C CA . ARG B 1 188 ? 15.836 -26.188 -6.508 1 95.94 188 ARG B CA 1
ATOM 3525 C C . ARG B 1 188 ? 15.383 -24.734 -6.477 1 95.94 188 ARG B C 1
ATOM 3527 O O . ARG B 1 188 ? 14.258 -24.422 -6.871 1 95.94 188 ARG B O 1
ATOM 3534 N N . LEU B 1 189 ? 16.25 -23.922 -5.949 1 97 189 LEU B N 1
ATOM 3535 C CA . LEU B 1 189 ? 15.984 -22.5 -5.863 1 97 189 LEU B CA 1
ATOM 3536 C C . LEU B 1 189 ? 16.766 -21.734 -6.922 1 97 189 LEU B C 1
ATOM 3538 O O . LEU B 1 189 ? 17.984 -21.891 -7.031 1 97 189 LEU B O 1
ATOM 3542 N N . PHE B 1 190 ? 16.062 -20.922 -7.754 1 96.81 190 PHE B N 1
ATOM 3543 C CA . PHE B 1 190 ? 16.672 -20.125 -8.812 1 96.81 190 PHE B CA 1
ATOM 3544 C C . PHE B 1 190 ? 16.375 -18.641 -8.625 1 96.81 190 PHE B C 1
ATOM 3546 O O . PHE B 1 190 ? 15.234 -18.281 -8.328 1 96.81 190 PHE B O 1
ATOM 3553 N N . GLU B 1 191 ? 17.312 -17.891 -8.75 1 97.19 191 GLU B N 1
ATOM 3554 C CA . GLU B 1 191 ? 17.047 -16.469 -8.875 1 97.19 191 GLU B CA 1
ATOM 3555 C C . GLU B 1 191 ? 16.594 -16.109 -10.289 1 97.19 191 GLU B C 1
ATOM 3557 O O . GLU B 1 191 ? 17.312 -16.375 -11.258 1 97.19 191 GLU B O 1
ATOM 3562 N N . VAL B 1 192 ? 15.445 -15.641 -10.422 1 98.06 192 VAL B N 1
ATOM 3563 C CA . VAL B 1 192 ? 14.93 -15.234 -11.727 1 98.06 192 VAL B CA 1
ATOM 3564 C C . VAL B 1 192 ? 15.586 -13.922 -12.156 1 98.06 192 VAL B C 1
ATOM 3566 O O . VAL B 1 192 ? 16.031 -13.789 -13.297 1 98.06 192 VAL B O 1
ATOM 3569 N N . ASP B 1 193 ? 15.594 -13.008 -11.227 1 98.19 193 ASP B N 1
ATOM 3570 C CA . ASP B 1 193 ? 16.219 -11.703 -11.453 1 98.19 193 ASP B CA 1
ATOM 3571 C C . ASP B 1 193 ? 16.328 -10.914 -10.156 1 98.19 193 ASP B C 1
ATOM 3573 O O . ASP B 1 193 ? 15.906 -11.383 -9.094 1 98.19 193 ASP B O 1
ATOM 3577 N N . ASN B 1 194 ? 16.984 -9.844 -10.234 1 97.5 194 ASN B N 1
ATOM 3578 C CA . ASN B 1 194 ? 17.094 -8.906 -9.125 1 97.5 194 ASN B CA 1
ATOM 3579 C C . ASN B 1 194 ? 17.203 -7.465 -9.617 1 97.5 194 ASN B C 1
ATOM 3581 O O . ASN B 1 194 ? 17.469 -7.227 -10.789 1 97.5 194 ASN B O 1
ATOM 3585 N N . PHE B 1 195 ? 16.875 -6.551 -8.75 1 97.62 195 PHE B N 1
ATOM 3586 C CA . PHE B 1 195 ? 17 -5.141 -9.102 1 97.62 195 PHE B CA 1
ATOM 3587 C C . PHE B 1 195 ? 17.188 -4.289 -7.848 1 97.62 195 PHE B C 1
ATOM 3589 O O . PHE B 1 195 ? 16.859 -4.719 -6.742 1 97.62 195 PHE B O 1
ATOM 3596 N N . GLY B 1 196 ? 17.766 -3.146 -8.102 1 96.88 196 GLY B N 1
ATOM 3597 C CA . GLY B 1 196 ? 17.812 -2.119 -7.07 1 96.88 196 GLY B CA 1
ATOM 3598 C C . GLY B 1 196 ? 16.688 -1.114 -7.176 1 96.88 196 GLY B C 1
ATOM 3599 O O . GLY B 1 196 ? 16.312 -0.706 -8.273 1 96.88 196 GLY B O 1
ATOM 3600 N N . LEU B 1 197 ? 16.141 -0.738 -5.992 1 97.12 197 LEU B N 1
ATOM 3601 C CA . LEU B 1 197 ? 15.141 0.318 -6 1 97.12 197 LEU B CA 1
ATOM 3602 C C . LEU B 1 197 ? 15.766 1.662 -6.359 1 97.12 197 LEU B C 1
ATOM 3604 O O . LEU B 1 197 ? 16.75 2.084 -5.73 1 97.12 197 LEU B O 1
ATOM 3608 N N . PRO B 1 198 ? 15.211 2.324 -7.383 1 96.56 198 PRO B N 1
ATOM 3609 C CA . PRO B 1 198 ? 15.68 3.693 -7.605 1 96.56 198 PRO B CA 1
ATOM 3610 C C . PRO B 1 198 ? 15.469 4.598 -6.395 1 96.56 198 PRO B C 1
ATOM 3612 O O . PRO B 1 198 ? 14.406 4.551 -5.762 1 96.56 198 PRO B O 1
ATOM 3615 N N . ARG B 1 199 ? 16.453 5.465 -6.117 1 95.19 199 ARG B N 1
ATOM 3616 C CA . ARG B 1 199 ? 16.422 6.16 -4.832 1 95.19 199 ARG B CA 1
ATOM 3617 C C . ARG B 1 199 ? 16.172 7.652 -5.027 1 95.19 199 ARG B C 1
ATOM 3619 O O . ARG B 1 199 ? 15.805 8.359 -4.086 1 95.19 199 ARG B O 1
ATOM 3626 N N . ASP B 1 200 ? 16.5 8.086 -6.215 1 93.38 200 ASP B N 1
ATOM 3627 C CA . ASP B 1 200 ? 16.312 9.5 -6.512 1 93.38 200 ASP B CA 1
ATOM 3628 C C . ASP B 1 200 ? 16.203 9.734 -8.016 1 93.38 200 ASP B C 1
ATOM 3630 O O . ASP B 1 200 ? 16.078 8.789 -8.789 1 93.38 200 ASP B O 1
ATOM 3634 N N . TRP B 1 201 ? 16.234 11.008 -8.375 1 91.81 201 TRP B N 1
ATOM 3635 C CA . TRP B 1 201 ? 16.031 11.398 -9.766 1 91.81 201 TRP B CA 1
ATOM 3636 C C . TRP B 1 201 ? 17.172 10.898 -10.648 1 91.81 201 TRP B C 1
ATOM 3638 O O . TRP B 1 201 ? 16.953 10.57 -11.82 1 91.81 201 TRP B O 1
ATOM 3648 N N . ALA B 1 202 ? 18.344 10.789 -10.102 1 91.88 202 ALA B N 1
ATOM 3649 C CA . ALA B 1 202 ? 19.5 10.312 -10.859 1 91.88 202 ALA B CA 1
ATOM 3650 C C . ALA B 1 202 ? 19.359 8.836 -11.219 1 91.88 202 ALA B C 1
ATOM 3652 O O . ALA B 1 202 ? 19.938 8.367 -12.195 1 91.88 202 ALA B O 1
ATOM 3653 N N . ASP B 1 203 ? 18.531 8.148 -10.5 1 93.5 203 ASP B N 1
ATOM 3654 C CA . ASP B 1 203 ? 18.344 6.715 -10.688 1 93.5 203 ASP B CA 1
ATOM 3655 C C . ASP B 1 203 ? 17.203 6.434 -11.656 1 93.5 203 ASP B C 1
ATOM 3657 O O . ASP B 1 203 ? 16.828 5.277 -11.859 1 93.5 203 ASP B O 1
ATOM 3661 N N . MET B 1 204 ? 16.625 7.387 -12.312 1 92.38 204 MET B N 1
ATOM 3662 C CA . MET B 1 204 ? 15.445 7.219 -13.164 1 92.38 204 MET B CA 1
ATOM 3663 C C . MET B 1 204 ? 15.703 6.184 -14.25 1 92.38 204 MET B C 1
ATOM 3665 O O . MET B 1 204 ? 14.844 5.344 -14.531 1 92.38 204 MET B O 1
ATOM 3669 N N . PRO B 1 205 ? 16.906 6.156 -14.789 1 91.88 205 PRO B N 1
ATOM 3670 C CA . PRO B 1 205 ? 17.156 5.152 -15.828 1 91.88 205 PRO B CA 1
ATOM 3671 C C . PRO B 1 205 ? 17.125 3.725 -15.289 1 91.88 205 PRO B C 1
ATOM 3673 O O . PRO B 1 205 ? 16.922 2.775 -16.047 1 91.88 205 PRO B O 1
ATOM 3676 N N . ASN B 1 206 ? 17.281 3.535 -14.055 1 94.12 206 ASN B N 1
ATOM 3677 C CA . ASN B 1 206 ? 17.344 2.209 -13.445 1 94.12 206 ASN B CA 1
ATOM 3678 C C . ASN B 1 206 ? 15.969 1.555 -13.367 1 94.12 206 ASN B C 1
ATOM 3680 O O . ASN B 1 206 ? 15.867 0.354 -13.109 1 94.12 206 ASN B O 1
ATOM 3684 N N . PHE B 1 207 ? 14.906 2.32 -13.656 1 95.94 207 PHE B N 1
ATOM 3685 C CA . PHE B 1 207 ? 13.562 1.754 -13.625 1 95.94 207 PHE B CA 1
ATOM 3686 C C . PHE B 1 207 ? 13.398 0.681 -14.695 1 95.94 207 PHE B C 1
ATOM 3688 O O . PHE B 1 207 ? 12.578 -0.231 -14.547 1 95.94 207 PHE B O 1
ATOM 3695 N N . VAL B 1 208 ? 14.195 0.754 -15.742 1 96.44 208 VAL B N 1
ATOM 3696 C CA . VAL B 1 208 ? 14.109 -0.244 -16.797 1 96.44 208 VAL B CA 1
ATOM 3697 C C . VAL B 1 208 ? 14.453 -1.624 -16.234 1 96.44 208 VAL B C 1
ATOM 3699 O O . VAL B 1 208 ? 13.773 -2.609 -16.547 1 96.44 208 VAL B O 1
ATOM 3702 N N . TRP B 1 209 ? 15.414 -1.693 -15.414 1 97.19 209 TRP B N 1
ATOM 3703 C CA . TRP B 1 209 ? 15.836 -2.963 -14.836 1 97.19 209 TRP B CA 1
ATOM 3704 C C . TRP B 1 209 ? 14.812 -3.461 -13.82 1 97.19 209 TRP B C 1
ATOM 3706 O O . TRP B 1 209 ? 14.547 -4.664 -13.734 1 97.19 209 TRP B O 1
ATOM 3716 N N . LEU B 1 210 ? 14.273 -2.52 -13.078 1 98.12 210 LEU B N 1
ATOM 3717 C CA . LEU B 1 210 ? 13.234 -2.867 -12.117 1 98.12 210 LEU B CA 1
ATOM 3718 C C . LEU B 1 210 ? 12.031 -3.488 -12.812 1 98.12 210 LEU B C 1
ATOM 3720 O O . LEU B 1 210 ? 11.609 -4.594 -12.461 1 98.12 210 LEU B O 1
ATOM 3724 N N . TYR B 1 211 ? 11.508 -2.844 -13.836 1 98.12 211 TYR B N 1
ATOM 3725 C CA . TYR B 1 211 ? 10.297 -3.318 -14.5 1 98.12 211 TYR B CA 1
ATOM 3726 C C . TYR B 1 211 ? 10.57 -4.582 -15.305 1 98.12 211 TYR B C 1
ATOM 3728 O O . TYR B 1 211 ? 9.734 -5.484 -15.352 1 98.12 211 TYR B O 1
ATOM 3736 N N . GLU B 1 212 ? 11.758 -4.648 -15.898 1 98.31 212 GLU B N 1
ATOM 3737 C CA . GLU B 1 212 ? 12.102 -5.875 -16.609 1 98.31 212 GLU B CA 1
ATOM 3738 C C . GLU B 1 212 ? 12.109 -7.078 -15.672 1 98.31 212 GLU B C 1
ATOM 3740 O O . GLU B 1 212 ? 11.531 -8.117 -15.984 1 98.31 212 GLU B O 1
ATOM 3745 N N . ALA B 1 213 ? 12.703 -6.898 -14.562 1 98.69 213 ALA B N 1
ATOM 3746 C CA . ALA B 1 213 ? 12.836 -7.992 -13.602 1 98.69 213 ALA B CA 1
ATOM 3747 C C . ALA B 1 213 ? 11.469 -8.445 -13.094 1 98.69 213 ALA B C 1
ATOM 3749 O O . ALA B 1 213 ? 11.172 -9.641 -13.102 1 98.69 213 ALA B O 1
ATOM 3750 N N . VAL B 1 214 ? 10.656 -7.473 -12.711 1 98.75 214 VAL B N 1
ATOM 3751 C CA . VAL B 1 214 ? 9.383 -7.82 -12.086 1 98.75 214 VAL B CA 1
ATOM 3752 C C . VAL B 1 214 ? 8.445 -8.414 -13.133 1 98.75 214 VAL B C 1
ATOM 3754 O O . VAL B 1 214 ? 7.672 -9.328 -12.836 1 98.75 214 VAL B O 1
ATOM 3757 N N . ILE B 1 215 ? 8.492 -7.91 -14.344 1 98.69 215 ILE B N 1
ATOM 3758 C CA . ILE B 1 215 ? 7.629 -8.422 -15.398 1 98.69 215 ILE B CA 1
ATOM 3759 C C . ILE B 1 215 ? 8.039 -9.852 -15.758 1 98.69 215 ILE B C 1
ATOM 3761 O O . ILE B 1 215 ? 7.191 -10.742 -15.859 1 98.69 215 ILE B O 1
ATOM 3765 N N . LYS B 1 216 ? 9.297 -10.055 -15.914 1 98.69 216 LYS B N 1
ATOM 3766 C CA . LYS B 1 216 ? 9.805 -11.391 -16.203 1 98.69 216 LYS B CA 1
ATOM 3767 C C . LYS B 1 216 ? 9.359 -12.391 -15.133 1 98.69 216 LYS B C 1
ATOM 3769 O O . LYS B 1 216 ? 8.875 -13.477 -15.453 1 98.69 216 LYS B O 1
ATOM 3774 N N . TRP B 1 217 ? 9.562 -12.023 -13.945 1 98.81 217 TRP B N 1
ATOM 3775 C CA . TRP B 1 217 ? 9.203 -12.867 -12.805 1 98.81 217 TRP B CA 1
ATOM 3776 C C . TRP B 1 217 ? 7.703 -13.141 -12.773 1 98.81 217 TRP B C 1
ATOM 3778 O O . TRP B 1 217 ? 7.277 -14.273 -12.562 1 98.81 217 TRP B O 1
ATOM 3788 N N . ALA B 1 218 ? 6.867 -12.102 -13.016 1 98.81 218 ALA B N 1
ATOM 3789 C CA . ALA B 1 218 ? 5.414 -12.258 -13.039 1 98.81 218 ALA B CA 1
ATOM 3790 C C . ALA B 1 218 ? 4.969 -13.156 -14.188 1 98.81 218 ALA B C 1
ATOM 3792 O O . ALA B 1 218 ? 4.02 -13.93 -14.047 1 98.81 218 ALA B O 1
ATOM 3793 N N . LEU B 1 219 ? 5.633 -13.055 -15.266 1 98.44 219 LEU B N 1
ATOM 3794 C CA . LEU B 1 219 ? 5.301 -13.898 -16.406 1 98.44 219 LEU B CA 1
ATOM 3795 C C . LEU B 1 219 ? 5.602 -15.359 -16.109 1 98.44 219 LEU B C 1
ATOM 3797 O O . LEU B 1 219 ? 4.891 -16.25 -16.562 1 98.44 219 LEU B O 1
ATOM 3801 N N . CYS B 1 220 ? 6.668 -15.617 -15.383 1 98.12 220 CYS B N 1
ATOM 3802 C CA . CYS B 1 220 ? 6.941 -16.984 -14.938 1 98.12 220 CYS B CA 1
ATOM 3803 C C . CYS B 1 220 ? 5.801 -17.516 -14.078 1 98.12 220 CYS B C 1
ATOM 3805 O O . CYS B 1 220 ? 5.367 -18.656 -14.258 1 98.12 220 CYS B O 1
ATOM 3807 N N . ALA B 1 221 ? 5.352 -16.672 -13.203 1 97.38 221 ALA B N 1
ATOM 3808 C CA . ALA B 1 221 ? 4.223 -17.078 -12.367 1 97.38 221 ALA B CA 1
ATOM 3809 C C . ALA B 1 221 ? 2.982 -17.344 -13.211 1 97.38 221 ALA B C 1
ATOM 3811 O O . ALA B 1 221 ? 2.236 -18.297 -12.938 1 97.38 221 ALA B O 1
ATOM 3812 N N . ASN B 1 222 ? 2.799 -16.531 -14.195 1 96.62 222 ASN B N 1
ATOM 3813 C CA . ASN B 1 222 ? 1.667 -16.703 -15.094 1 96.62 222 ASN B CA 1
ATOM 3814 C C . ASN B 1 222 ? 1.748 -18.047 -15.836 1 96.62 222 ASN B C 1
ATOM 3816 O O . ASN B 1 222 ? 0.734 -18.719 -16.016 1 96.62 222 ASN B O 1
ATOM 3820 N N . ALA B 1 223 ? 2.92 -18.344 -16.281 1 96 223 ALA B N 1
ATOM 3821 C CA . ALA B 1 223 ? 3.117 -19.625 -16.969 1 96 223 ALA B CA 1
ATOM 3822 C C . ALA B 1 223 ? 2.773 -20.797 -16.062 1 96 223 ALA B C 1
ATOM 3824 O O . ALA B 1 223 ? 2.148 -21.766 -16.5 1 96 223 ALA B O 1
ATOM 3825 N N . THR B 1 224 ? 3.189 -20.656 -14.852 1 94.56 224 THR B N 1
ATOM 3826 C CA . THR B 1 224 ? 2.879 -21.703 -13.891 1 94.56 224 THR B CA 1
ATOM 3827 C C . THR B 1 224 ? 1.373 -21.812 -13.664 1 94.56 224 THR B C 1
ATOM 3829 O O . THR B 1 224 ? 0.814 -22.906 -13.648 1 94.56 224 THR B O 1
ATOM 3832 N N . ARG B 1 225 ? 0.739 -20.719 -13.477 1 93.06 225 ARG B N 1
ATOM 3833 C CA . ARG B 1 225 ? -0.708 -20.656 -13.297 1 93.06 225 ARG B CA 1
ATOM 3834 C C . ARG B 1 225 ? -1.43 -21.297 -14.484 1 93.06 225 ARG B C 1
ATOM 3836 O O . ARG B 1 225 ? -2.305 -22.141 -14.305 1 93.06 225 ARG B O 1
ATOM 3843 N N . GLY B 1 226 ? -0.999 -20.891 -15.664 1 91 226 GLY B N 1
ATOM 3844 C CA . GLY B 1 226 ? -1.611 -21.422 -16.859 1 91 226 GLY B CA 1
ATOM 3845 C C . GLY B 1 226 ? -1.441 -22.922 -17 1 91 226 GLY B C 1
ATOM 3846 O O . GLY B 1 226 ? -2.391 -23.625 -17.344 1 91 226 GLY B O 1
ATOM 3847 N N . ALA B 1 227 ? -0.302 -23.375 -16.672 1 90.31 227 ALA B N 1
ATOM 3848 C CA . ALA B 1 227 ? -0.014 -24.797 -16.781 1 90.31 227 ALA B CA 1
ATOM 3849 C C . ALA B 1 227 ? -0.813 -25.609 -15.758 1 90.31 227 ALA B C 1
ATOM 3851 O O . ALA B 1 227 ? -1.267 -26.719 -16.047 1 90.31 227 ALA B O 1
ATOM 3852 N N . LEU B 1 228 ? -0.94 -25.047 -14.602 1 88.06 228 LEU B N 1
ATOM 3853 C CA . LEU B 1 228 ? -1.712 -25.719 -13.555 1 88.06 228 LEU B CA 1
ATOM 3854 C C . LEU B 1 228 ? -3.184 -25.812 -13.945 1 88.06 228 LEU B C 1
ATOM 3856 O O . LEU B 1 228 ? -3.82 -26.844 -13.742 1 88.06 228 LEU B O 1
ATOM 3860 N N . ILE B 1 229 ? -3.707 -24.766 -14.492 1 84.62 229 ILE B N 1
ATOM 3861 C CA . ILE B 1 229 ? -5.098 -24.734 -14.938 1 84.62 229 ILE B CA 1
ATOM 3862 C C . ILE B 1 229 ? -5.305 -25.75 -16.047 1 84.62 229 ILE B C 1
ATOM 3864 O O . ILE B 1 229 ? -6.285 -26.5 -16.047 1 84.62 229 ILE B O 1
ATOM 3868 N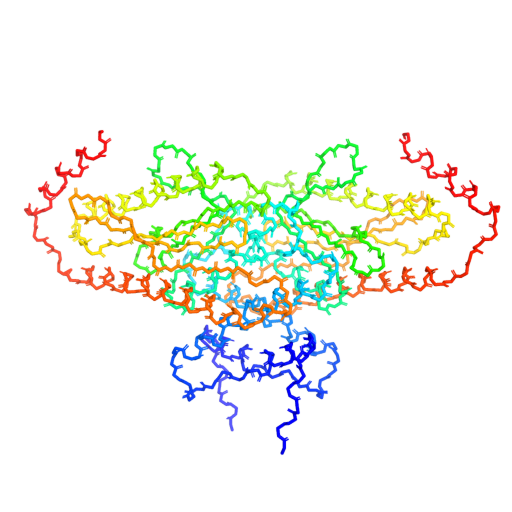 N . ASP B 1 230 ? -4.406 -25.844 -16.953 1 85.56 230 ASP B N 1
ATOM 3869 C CA . ASP B 1 230 ? -4.492 -26.797 -18.062 1 85.56 230 ASP B CA 1
ATOM 3870 C C . ASP B 1 230 ? -4.387 -28.234 -17.547 1 85.56 230 ASP B C 1
ATOM 3872 O O . ASP B 1 230 ? -5.066 -29.125 -18.062 1 85.56 230 ASP B O 1
ATOM 3876 N N . HIS B 1 231 ? -3.533 -28.359 -16.656 1 84.06 231 HIS B N 1
ATOM 3877 C CA . HIS B 1 231 ? -3.34 -29.672 -16.078 1 84.06 231 HIS B CA 1
ATOM 3878 C C . HIS B 1 231 ? -4.613 -30.172 -15.391 1 84.06 231 HIS B C 1
ATOM 3880 O O . HIS B 1 231 ? -4.938 -31.359 -15.453 1 84.06 231 HIS B O 1
ATOM 3886 N N . ARG B 1 232 ? -5.309 -29.359 -14.82 1 79.5 232 ARG B N 1
ATOM 3887 C CA . ARG B 1 232 ? -6.516 -29.719 -14.086 1 79.5 232 ARG B CA 1
ATOM 3888 C C . ARG B 1 232 ? -7.656 -30.062 -15.039 1 79.5 232 ARG B C 1
ATOM 3890 O O . ARG B 1 232 ? -8.602 -30.75 -14.664 1 79.5 232 ARG B O 1
ATOM 3897 N N . LYS B 1 233 ? -7.602 -29.5 -16.172 1 75.31 233 LYS B N 1
ATOM 3898 C CA . LYS B 1 233 ? -8.609 -29.844 -17.172 1 75.31 233 LYS B CA 1
ATOM 3899 C C . LYS B 1 233 ? -8.367 -31.234 -17.75 1 75.31 233 LYS B C 1
ATOM 3901 O O . LYS B 1 233 ? -9.273 -31.859 -18.297 1 75.31 233 LYS B O 1
ATOM 3906 N N . LYS B 1 234 ? -7.113 -31.562 -17.797 1 66.75 234 LYS B N 1
ATOM 3907 C CA . LYS B 1 234 ? -6.766 -32.844 -18.359 1 66.75 234 LYS B CA 1
ATOM 3908 C C . LYS B 1 234 ? -7.344 -34 -17.531 1 66.75 234 LYS B C 1
ATOM 3910 O O . LYS B 1 234 ? -7.43 -33.875 -16.297 1 66.75 234 LYS B O 1
ATOM 3915 N N . ARG B 1 235 ? -8.07 -34.875 -17.812 1 55.09 235 ARG B N 1
ATOM 3916 C CA . ARG B 1 235 ? -8.789 -36.094 -17.484 1 55.09 235 ARG B CA 1
ATOM 3917 C C . ARG B 1 235 ? -8.078 -36.844 -16.359 1 55.09 235 ARG B C 1
ATOM 3919 O O . ARG B 1 235 ? -6.859 -36.719 -16.203 1 55.09 235 ARG B O 1
ATOM 3926 N N . ARG B 1 236 ? -8.859 -37.562 -15.32 1 50.59 236 ARG B N 1
ATOM 3927 C CA . ARG B 1 236 ? -8.836 -38.438 -14.164 1 50.59 236 ARG B CA 1
ATOM 3928 C C . ARG B 1 236 ? -7.84 -39.562 -14.367 1 50.59 236 ARG B C 1
ATOM 3930 O O . ARG B 1 236 ? -7.961 -40.344 -15.312 1 50.59 236 ARG B O 1
ATOM 3937 N N . LEU B 1 237 ? -6.547 -39.344 -14.078 1 46.06 237 LEU B N 1
ATOM 3938 C CA . LEU B 1 237 ? -5.738 -40.562 -14.102 1 46.06 237 LEU B CA 1
ATOM 3939 C C . LEU B 1 237 ? -6.449 -41.688 -13.375 1 46.06 237 LEU B C 1
ATOM 3941 O O . LEU B 1 237 ? -7.27 -41.438 -12.484 1 46.06 237 LEU B O 1
ATOM 3945 N N . GLY B 1 238 ? -6.285 -42.875 -13.93 1 44.56 238 GLY B N 1
ATOM 3946 C CA . GLY B 1 238 ? -6.762 -44.094 -13.312 1 44.56 238 GLY B CA 1
ATOM 3947 C C . GLY B 1 238 ? -6.258 -44.281 -11.898 1 44.56 238 GLY B C 1
ATOM 3948 O O . GLY B 1 238 ? -5.277 -43.656 -11.492 1 44.56 238 GLY B O 1
ATOM 3949 N N . ARG B 1 239 ? -6.82 -44.969 -10.938 1 47.25 239 ARG B N 1
ATOM 3950 C CA . ARG B 1 239 ? -6.75 -45.344 -9.523 1 47.25 239 ARG B CA 1
ATOM 3951 C C . ARG B 1 239 ? -5.312 -45.625 -9.102 1 47.25 239 ARG B C 1
ATOM 3953 O O . ARG B 1 239 ? -4.926 -45.344 -7.969 1 47.25 239 ARG B O 1
ATOM 3960 N N . TYR B 1 240 ? -4.461 -46.156 -9.844 1 42.84 240 TYR B N 1
ATOM 3961 C CA . TYR B 1 240 ? -3.178 -46.719 -9.453 1 42.84 240 TYR B CA 1
ATOM 3962 C C . TYR B 1 240 ? -2.125 -45.625 -9.289 1 42.84 240 TYR B C 1
ATOM 3964 O O . TYR B 1 240 ? -1.321 -45.688 -8.359 1 42.84 240 TYR B O 1
ATOM 3972 N N . SER B 1 241 ? -2.025 -44.719 -10.094 1 43.56 241 SER B N 1
ATOM 3973 C CA . SER B 1 241 ? -0.971 -43.688 -10.086 1 43.56 241 SER B CA 1
ATOM 3974 C C . SER B 1 241 ? -1.125 -42.75 -8.891 1 43.56 241 SER B C 1
ATOM 3976 O O . SER B 1 241 ? -0.155 -42.125 -8.461 1 43.56 241 SER B O 1
ATOM 3978 N N . GLU B 1 242 ? -2.182 -42.656 -8.328 1 42.28 242 GLU B N 1
ATOM 3979 C CA . GLU B 1 242 ? -2.461 -41.844 -7.148 1 42.28 242 GLU B CA 1
ATOM 3980 C C . GLU B 1 242 ? -1.762 -42.406 -5.914 1 42.28 242 GLU B C 1
ATOM 3982 O O . GLU B 1 242 ? -1.217 -41.656 -5.105 1 42.28 242 GLU B O 1
ATOM 3987 N N . ALA B 1 243 ? -1.682 -43.656 -5.789 1 42.84 243 ALA B N 1
ATOM 3988 C CA . ALA B 1 243 ? -1.105 -44.344 -4.629 1 42.84 243 ALA B CA 1
ATOM 3989 C C . ALA B 1 243 ? 0.391 -44.062 -4.52 1 42.84 243 ALA B C 1
ATOM 3991 O O . ALA B 1 243 ? 0.911 -43.844 -3.42 1 42.84 243 ALA B O 1
ATOM 3992 N N . ILE B 1 244 ? 1.124 -44 -5.555 1 43.75 244 ILE B N 1
ATOM 3993 C CA . ILE B 1 244 ? 2.572 -43.844 -5.512 1 43.75 244 ILE B CA 1
ATOM 3994 C C . ILE B 1 244 ? 2.922 -42.438 -5.086 1 43.75 244 ILE B C 1
ATOM 3996 O O . ILE B 1 244 ? 3.814 -42.219 -4.262 1 43.75 244 ILE B O 1
ATOM 4000 N N . ASN B 1 245 ? 2.248 -41.5 -5.609 1 42.84 245 ASN B N 1
ATOM 4001 C CA . ASN B 1 245 ? 2.576 -40.125 -5.273 1 42.84 245 ASN B CA 1
ATOM 4002 C C . ASN B 1 245 ? 2.213 -39.812 -3.828 1 42.84 245 ASN B C 1
ATOM 4004 O O . ASN B 1 245 ? 2.941 -39.062 -3.15 1 42.84 245 ASN B O 1
ATOM 4008 N N . ALA B 1 246 ? 1.209 -40.344 -3.338 1 44.5 246 ALA B N 1
ATOM 4009 C CA . ALA B 1 246 ? 0.881 -40.219 -1.921 1 44.5 246 ALA B CA 1
ATOM 4010 C C . ALA B 1 246 ? 2.006 -40.75 -1.041 1 44.5 246 ALA B C 1
ATOM 4012 O O . ALA B 1 246 ? 2.346 -40.156 -0.019 1 44.5 246 ALA B O 1
ATOM 4013 N N . LYS B 1 247 ? 2.576 -41.844 -1.399 1 44.22 247 LYS B N 1
ATOM 4014 C CA . LYS B 1 247 ? 3.658 -42.406 -0.608 1 44.22 247 LYS B CA 1
ATOM 4015 C C . LYS B 1 247 ? 4.875 -41.5 -0.579 1 44.22 247 LYS B C 1
ATOM 4017 O O . LYS B 1 247 ? 5.535 -41.375 0.454 1 44.22 247 LYS B O 1
ATOM 4022 N N . LYS B 1 248 ? 5.188 -40.906 -1.642 1 40.69 248 LYS B N 1
ATOM 4023 C CA . LYS B 1 248 ? 6.344 -40 -1.662 1 40.69 248 LYS B CA 1
ATOM 4024 C C . LYS B 1 248 ? 6.082 -38.75 -0.84 1 40.69 248 LYS B C 1
ATOM 4026 O O . LYS B 1 248 ? 6.977 -38.25 -0.151 1 40.69 248 LYS B O 1
ATOM 4031 N N . LEU B 1 249 ? 4.957 -38.25 -0.879 1 42.41 249 LEU B N 1
ATOM 4032 C CA . LEU B 1 249 ? 4.566 -37.031 -0.153 1 42.41 249 LEU B CA 1
ATOM 4033 C C . LEU B 1 249 ? 4.426 -37.312 1.339 1 42.41 249 LEU B C 1
ATOM 4035 O O . LEU B 1 249 ? 4.695 -36.469 2.17 1 42.41 249 LEU B O 1
ATOM 4039 N N . SER B 1 250 ? 3.951 -38.5 1.772 1 44 250 SER B N 1
ATOM 4040 C CA . SER B 1 250 ? 3.924 -38.906 3.174 1 44 250 SER B CA 1
ATOM 4041 C C . SER B 1 250 ? 5.312 -38.844 3.797 1 44 250 SER B C 1
ATOM 4043 O O . SER B 1 250 ? 5.449 -38.719 5.016 1 44 250 SER B O 1
ATOM 4045 N N . ARG B 1 251 ? 6.277 -39.062 3.021 1 42.41 251 ARG B N 1
ATOM 4046 C CA . ARG B 1 251 ? 7.625 -38.969 3.572 1 42.41 251 ARG B CA 1
ATOM 4047 C C . ARG B 1 251 ? 8.008 -37.5 3.805 1 42.41 251 ARG B C 1
ATOM 4049 O O . ARG B 1 251 ? 8.969 -37.219 4.52 1 42.41 251 ARG B O 1
ATOM 4056 N N . LEU B 1 252 ? 7.352 -36.625 3.193 1 39.59 252 LEU B N 1
ATOM 4057 C CA . LEU B 1 252 ? 7.633 -35.188 3.377 1 39.59 252 LEU B CA 1
ATOM 4058 C C . LEU B 1 252 ? 6.891 -34.656 4.59 1 39.59 252 LEU B C 1
ATOM 4060 O O . LEU B 1 252 ? 7.141 -33.5 5.016 1 39.59 252 LEU B O 1
ATOM 4064 N N . ARG B 1 253 ? 5.832 -35.156 5.113 1 38.38 253 ARG B N 1
ATOM 4065 C CA . ARG B 1 253 ? 5.145 -34.781 6.336 1 38.38 253 ARG B CA 1
ATOM 4066 C C . ARG B 1 253 ? 5.957 -35.156 7.57 1 38.38 253 ARG B C 1
ATOM 4068 O O . ARG B 1 253 ? 5.688 -34.688 8.672 1 38.38 253 ARG B O 1
ATOM 4075 N N . ASN B 1 254 ? 6.699 -36.281 7.625 1 39.06 254 ASN B N 1
ATOM 4076 C CA . ASN B 1 254 ? 7.512 -36.625 8.781 1 39.06 254 ASN B CA 1
ATOM 4077 C C . ASN B 1 254 ? 8.812 -35.844 8.82 1 39.06 254 ASN B C 1
ATOM 4079 O O . ASN B 1 254 ? 9.523 -35.75 7.812 1 39.06 254 ASN B O 1
#

Solvent-accessible surface area (backbone atoms only — not comparable to full-atom values): 27368 Å² total; per-residue (Å²): 128,81,68,78,81,50,86,44,74,64,34,50,51,48,50,51,54,56,48,75,66,49,88,84,44,52,69,67,55,36,47,48,53,50,44,46,55,68,41,45,60,57,53,53,55,33,40,71,42,60,92,69,18,59,69,72,39,49,78,48,54,38,47,35,50,38,61,60,62,47,48,51,48,52,30,46,34,23,35,73,56,37,54,25,54,51,45,42,51,60,39,72,49,83,86,46,90,57,91,42,63,30,45,22,39,21,21,37,72,74,94,56,79,44,54,42,32,41,27,33,70,46,22,45,62,57,55,71,64,55,48,52,52,41,50,52,53,43,52,52,49,35,51,47,36,47,48,51,51,52,50,53,35,45,75,69,57,40,76,79,68,75,78,51,60,23,29,38,36,40,33,45,46,57,33,39,40,34,32,38,33,39,63,73,104,43,81,44,82,43,75,73,38,59,35,56,62,66,50,41,79,87,29,57,75,45,48,56,50,36,52,51,33,49,47,53,51,18,43,52,52,22,51,39,52,52,52,52,55,52,55,67,69,49,76,79,64,63,84,69,68,50,59,58,55,51,57,60,53,57,58,67,77,104,128,81,69,77,81,51,87,43,75,64,34,50,52,48,51,51,54,56,47,75,66,49,88,83,46,53,70,68,54,36,48,48,52,51,45,47,55,69,41,46,60,56,53,53,56,34,40,71,43,59,93,68,17,60,68,71,40,50,81,47,53,40,47,35,50,38,61,61,62,47,49,51,47,52,30,45,35,22,36,74,55,37,53,26,54,50,44,42,52,58,39,71,49,82,87,46,91,58,92,42,63,29,44,21,41,23,22,37,67,65,99,49,77,46,55,41,32,41,27,33,72,46,23,45,62,58,55,69,64,57,48,53,53,42,50,51,51,43,52,52,50,35,50,46,37,48,49,51,52,54,50,52,32,49,74,69,70,42,75,79,68,74,79,51,59,22,30,39,37,40,35,45,46,55,34,38,40,34,32,38,34,38,62,72,104,44,80,44,82,42,74,73,40,57,34,56,61,65,51,41,75,87,31,55,76,46,49,59,50,36,52,51,34,48,48,53,51,20,42,52,52,21,51,38,52,52,50,52,56,53,54,67,66,52,77,82,71,67,81,68,67,56,57,59,56,50,57,60,50,57,59,68,77,104

Sequence (508 aa):
MSQPEDHSARGWDDAINNTIISNTDSDILMNTKKLMKETLPKFLKAFSLTTLNPLRDITILEKPHLNQFVHPIMDSALWIFAKVYYIYGEIPLKGMKTKVRADGVGFLNDVINYPIVCGEGARPGASQQKSVDDDVKNAKSMVELYNNIVISEADAHRQLFTDLKTYGITAFKTEVSLTMMDFRSTHRLFEVDNFGLPRDWADMPNFVWLYEAVIKWALCANATRGALIDHRKKRRLGRYSEAINAKKLSRLRNMSQPEDHSARGWDDAINNTIISNTDSDILMNTKKLMKETLPKFLKAFSLTTLNPLRDITILEKPHLNQFVHPIMDSALWIFAKVYYIYGEIPLKGMKTKVRADGVGFLNDVINYPIVCGEGARPGASQQKSVDDDVKNAKSMVELYNNIVISEADAHRQLFTDLKTYGITAFKTEVSLTMMDFRSTHRLFEVDNFGLPRDWADMPNFVWLYEAVIKWALCANATRGALIDHRKKRRLGRYSEAINAKKLSRLRN

Organism: Rhizophagus irregularis (strain DAOM 181602 / DAOM 197198 / MUCL 43194) (NCBI:txid747089)

Secondary structure (DSSP, 8-state):
-------SHHHHHHHHHH----TTS-HHHHHHHHHHHHHHHHHHHHHTTGGG-GGG-TT--HHHHIIIIIHHHHHHHHHHHH-EEEEEEEEE-TT-SS--EEEEEEEE-SS---EEEEEEE--TT--HHHHHHHHHHHHHHHHHHHHHHHHHHHHTTPPP-TT--EEEEEEETTEEEEEEEEESSSEEEEEEEEEEPP-SGGGGGGHHHHHHHHHHHHHHHHHHHHHHHHHHHS----HHHHHHHHHHHHTT--/-------SHHHHHHHHHH----TTS-HHHHHHHHHHHHHHHHHHHHHTTGGG-GGG-TT--HHHHIIIIIHHHHHHHHHHHH-EEEEEEEEE-TT-SS--EEEEEEEE-SS---EEEEEEE--TT--HHHHHHHHHHHHHHHHHHHHHHHHHHHHTTPPP-TT--EEEEEEETTEEEEEEEEESSSEEEEEEEEEEPP-SGGGGGGHHHHHHHHHHHHHHHHHHHHHHHHHHHS----THHHHHHHHHHHHHH-

pLDDT: mean 85.93, std 16.69, range [27.58, 98.81]